Protein AF-0000000068875005 (afdb_homodimer)

Organism: Cordyceps militaris (strain CM01) (NCBI:txid983644)

Radius of gyration: 27.5 Å; Cα contacts (8 Å, |Δi|>4): 834; chains: 2; bounding box: 129×74×57 Å

pLDDT: mean 85.61, std 19.44, range [29.61, 98.75]

Sequence (404 aa):
MKLQNLFLGLGATAVTKPSQTGVAPALWDGKCFYPQPDTTFALDTYPGRWYQLAGTLARFTAGCKCISARYDINDGSLYVNNTCQRGDKQTFIEGEAVAADEAYGKVGVLRVRFPVQPPLACDGPNYIVQEYTGDLAIVQSANFSNLFILSRAQHVDEDCLDASSRDRDPDDEAGWIDRAVELGTPREKIAKTDQNDCNNDFMKLQNLFLGLGATAVTKPSQTGVAPALWDGKCFYPQPDTTFALDTYPGRWYQLAGTLARFTAGCKCISARYDINDGSLYVNNTCQRGDKQTFIEGEAVAADEAYGKVGVLRVRFPVQPPLACDGPNYIVQEYTGDLAIVQSANFSNLFILSRAQHVDEDCLDASSRDRDPDDEAGWIDRAVELGTPREKIAKTDQNDCNNDF

Secondary structure (DSSP, 8-state):
---------------------PPEEEEE-SS-EEEPP-TT--GGG--EEEEEEEEE--GGGTT-EEEEEEEEEETTEEEEEEEEEETTEEEEEEEEEEEPPGGG-SSSEEEEE-TTPPPPS-SS-SEEEEEE-SSEEEEE-GGG--EEEEESSS---HHHH-GGGS---TTSPPPHHHHHHHTT--GGGEEE---SS-----/---------------------PPEEEEE-SS-EEEPP-TT--GGG--EEEEEEEEE--GGGTT-EEEEEEEEEETTEEEEEEEEEETTEEEEEEEEEEEPPGGG-SSSEEEEE-TTPPPPS-SS-SEEEEEE-SSEEEEE-GGG--EEEEESSS---HHHH-GGGS---TTSPPPHHHHHHHTT--GGGEEE---SS-----

InterPro domains:
  IPR000566 Lipocalin/cytosolic fatty-acid binding domain [PF08212] (43-160)
  IPR012674 Calycin [G3DSA:2.40.128.20] (27-170)
  IPR012674 Calycin [SSF50814] (27-198)

Foldseek 3Di:
DPPPPPPPPPPPPPPPPPPCQADADWDDDPFWIGFAADQPDDPVLPFAKKWFFKKFDDPVCVQWFRWMWGWDDDVQKIKIKIWTDHPNDIDIFIWIKHAWDCVRPDPQFIAIDGDPDDDDSDPGGQWGFRDDDSFWTWIAGINRRMITTIGPDLDDDPCQAQVVPDPDDPPDDGHPLVVVVNNPDPSVRMDTGHNPPDPPPD/DPPPPPPPPPPPPPPPPPPCQADADWDDDPFWIGFAADQPDDPVLPFAKKWFFKKFDDPVCVQWFRWMWGWDDDVQKIKIKIWTDHPHDIDIFIWIKHAWDCVRPDPQFIAIDG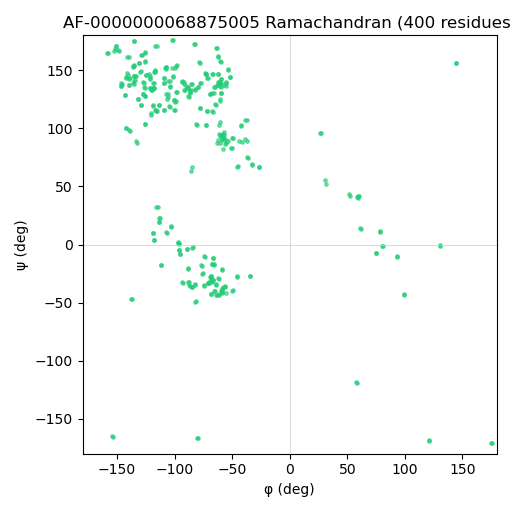DPDDDDSDPGGQWGFRDDDSFWTWIAGINRRMITTIGPDLDDDPCQAAVVPDPDDPPDDGHPLVVVSNNPDPSVRMDTGHSPPDPPPD

Nearest PDB structures (foldseek):
  1bbp-assembly1_D  TM=6.980E-01  e=2.081E-08  Pieris brassicae
  1kxo-assembly1_A  TM=6.618E-01  e=2.436E-07  Pieris brassicae
  1lke-assembly1_A  TM=6.266E-01  e=6.210E-08  Pieris brassicae
  1n0s-assembly2_B  TM=6.412E-01  e=1.489E-07  Pieris brassicae
  1z24-assembly1_A-2  TM=6.389E-01  e=2.184E-07  Manduca sexta

Solvent-accessible surface area (backbone atoms only — not comparable to full-atom values): 22828 Å² total; per-residue (Å²): 134,83,79,74,79,78,77,78,77,76,75,78,72,74,71,70,69,73,77,71,78,51,58,12,67,27,34,27,52,55,82,48,35,31,64,51,41,22,83,80,48,56,74,90,70,58,55,43,62,32,23,41,50,29,22,40,81,48,79,91,52,60,74,49,29,42,42,31,37,36,34,39,84,45,89,92,32,31,37,34,38,41,35,27,28,46,90,94,39,77,46,72,51,62,35,39,30,33,75,35,66,58,80,66,33,87,37,41,32,21,34,67,47,48,92,87,57,75,86,69,92,54,88,63,41,54,39,26,34,45,38,69,72,84,51,41,34,38,32,35,16,42,65,64,70,41,44,38,32,34,20,60,53,74,72,75,56,61,51,57,44,45,29,82,79,48,95,64,54,90,83,50,71,73,6,53,52,55,50,43,32,51,64,33,39,52,65,90,47,53,41,76,45,54,60,69,96,58,82,80,87,123,134,84,80,75,78,77,78,78,77,77,75,77,72,74,72,69,69,72,76,72,78,52,56,12,66,27,34,28,52,58,81,49,34,30,64,50,41,21,85,81,49,55,72,89,69,58,56,44,64,33,23,42,50,28,22,41,82,48,78,90,52,60,75,49,29,42,41,31,36,35,33,39,83,46,87,91,31,30,37,36,39,39,34,27,28,46,88,92,39,78,48,73,50,63,37,39,30,32,76,37,68,58,81,64,32,89,38,42,33,21,34,66,46,47,90,87,57,75,85,69,92,54,89,65,40,55,39,26,32,46,38,68,73,84,52,41,34,37,33,34,17,42,64,64,68,43,44,39,32,33,21,60,53,74,72,74,57,61,52,56,44,45,29,80,80,49,96,65,54,90,84,50,73,72,5,52,52,54,50,43,35,51,63,32,39,52,64,90,48,52,43,76,46,53,60,65,95,60,80,79,90,122

Structure (mmCIF, N/CA/C/O backbone):
data_AF-0000000068875005-model_v1
#
loop_
_entity.id
_entity.type
_entity.pdbx_description
1 polymer 'Calycin-like protein'
#
loop_
_atom_site.group_PDB
_atom_site.id
_atom_site.type_symbol
_atom_site.label_atom_id
_atom_site.label_alt_id
_atom_site.label_comp_id
_atom_site.label_asym_id
_atom_site.label_entity_id
_atom_site.label_seq_id
_atom_site.pdbx_PDB_ins_code
_atom_site.Cartn_x
_atom_site.Cartn_y
_atom_site.Cartn_z
_atom_site.occupancy
_atom_site.B_iso_or_equiv
_atom_site.auth_seq_id
_atom_site.auth_comp_id
_atom_site.auth_asym_id
_atom_site.auth_atom_id
_atom_site.pdbx_PDB_model_num
ATOM 1 N N . MET A 1 1 ? -65.688 9.867 25.844 1 29.62 1 MET A N 1
ATOM 2 C CA . MET A 1 1 ? -64.875 9.242 24.797 1 29.62 1 MET A CA 1
ATOM 3 C C . MET A 1 1 ? -63.625 10.039 24.547 1 29.62 1 MET A C 1
ATOM 5 O O . MET A 1 1 ? -63.656 11.102 23.922 1 29.62 1 MET A O 1
ATOM 9 N N . LYS A 1 2 ? -62.625 10.07 25.609 1 36.66 2 LYS A N 1
ATOM 10 C CA . LYS A 1 2 ? -61.406 10.836 25.641 1 36.66 2 LYS A CA 1
ATOM 11 C C . LYS A 1 2 ? -60.469 10.461 24.484 1 36.66 2 LYS A C 1
ATOM 13 O O . LYS A 1 2 ? -60.25 9.281 24.219 1 36.66 2 LYS A O 1
ATOM 18 N N . LEU A 1 3 ? -60.406 11.367 23.469 1 35.91 3 LEU A N 1
ATOM 19 C CA . LEU A 1 3 ? -59.594 11.266 22.266 1 35.91 3 LEU A CA 1
ATOM 20 C C . LEU A 1 3 ? -58.125 11.133 22.625 1 35.91 3 LEU A C 1
ATOM 22 O O . LEU A 1 3 ? -57.562 12.023 23.25 1 35.91 3 LEU A O 1
ATOM 26 N N . GLN A 1 4 ? -57.656 9.922 22.953 1 36.34 4 GLN A N 1
ATOM 27 C 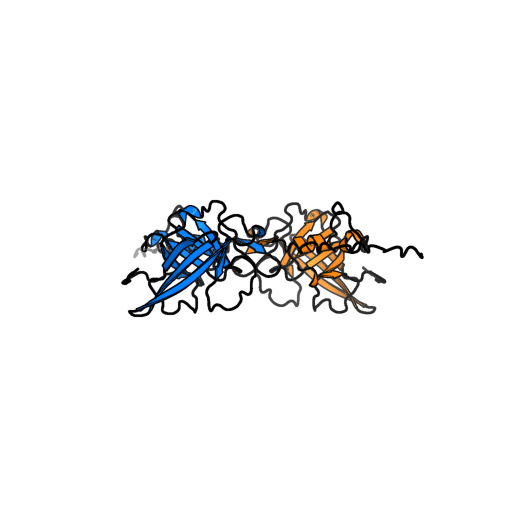CA . GLN A 1 4 ? -56.25 9.625 23.156 1 36.34 4 GLN A CA 1
ATOM 28 C C . GLN A 1 4 ? -55.438 9.984 21.922 1 36.34 4 GLN A C 1
ATOM 30 O O . GLN A 1 4 ? -55.75 9.539 20.812 1 36.34 4 GLN A O 1
ATOM 35 N N . ASN A 1 5 ? -54.906 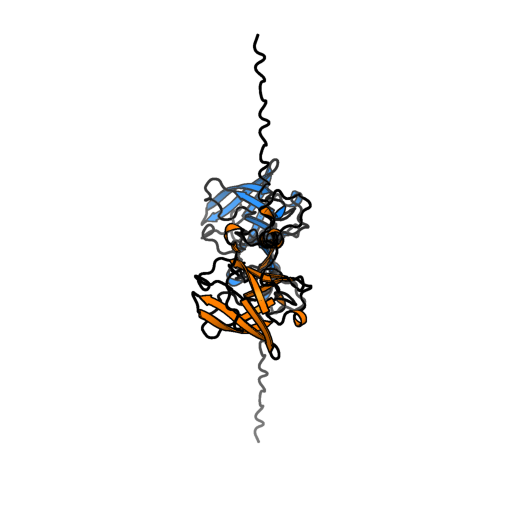11.211 21.875 1 36.03 5 ASN A N 1
ATOM 36 C CA . ASN A 1 5 ? -53.969 11.656 20.844 1 36.03 5 ASN A CA 1
ATOM 37 C C . ASN A 1 5 ? -52.75 10.742 20.766 1 36.03 5 ASN A C 1
ATOM 39 O O . ASN A 1 5 ? -52.031 10.594 21.75 1 36.03 5 ASN A O 1
ATOM 43 N N . LEU A 1 6 ? -52.812 9.703 19.953 1 35.66 6 LEU A N 1
ATOM 44 C CA . LEU A 1 6 ? -51.688 8.828 19.641 1 35.66 6 LEU A CA 1
ATOM 45 C C . LEU A 1 6 ? -50.531 9.609 18.984 1 35.66 6 LEU A C 1
ATOM 47 O O . LEU A 1 6 ? -50.719 10.195 17.906 1 35.66 6 LEU A O 1
ATOM 51 N N . PHE A 1 7 ? -49.656 10.172 19.781 1 36.12 7 PHE A N 1
ATOM 52 C CA . PHE A 1 7 ? -48.438 10.758 19.234 1 36.12 7 PHE A CA 1
ATOM 53 C C . PHE A 1 7 ? -47.594 9.695 18.531 1 36.12 7 PHE A C 1
ATOM 55 O O . PHE A 1 7 ? -47.219 8.688 19.125 1 36.12 7 PHE A O 1
ATOM 62 N N . LEU A 1 8 ? -47.75 9.57 17.219 1 35.03 8 LEU A N 1
ATOM 63 C CA . LEU A 1 8 ? -46.875 8.766 16.375 1 35.03 8 LEU A CA 1
ATOM 64 C C . LEU A 1 8 ? -45.469 9.312 16.391 1 35.03 8 LEU A C 1
ATOM 66 O O . LEU A 1 8 ? -45.219 10.422 15.93 1 35.03 8 LEU A O 1
ATOM 70 N N . GLY A 1 9 ? -44.688 8.875 17.344 1 33.91 9 GLY A N 1
ATOM 71 C CA . GLY A 1 9 ? -43.25 9.164 17.344 1 33.91 9 GLY A CA 1
ATOM 72 C C . GLY A 1 9 ? -42.562 8.672 16.094 1 33.91 9 GLY A C 1
ATOM 73 O O . GLY A 1 9 ? -42.531 7.469 15.82 1 33.91 9 GLY A O 1
ATOM 74 N N . LEU A 1 10 ? -42.469 9.516 15.07 1 35.44 10 LEU A N 1
ATOM 75 C CA . LEU A 1 10 ? -41.625 9.211 13.938 1 35.44 10 LEU A CA 1
ATOM 76 C C . LEU A 1 10 ? -40.188 8.977 14.383 1 35.44 10 LEU A C 1
ATOM 78 O O . LEU A 1 10 ? -39.531 9.898 14.891 1 35.44 10 LEU A O 1
ATOM 82 N N . GLY A 1 11 ? -39.844 7.77 14.602 1 33.75 11 GLY A N 1
ATOM 83 C CA . GLY A 1 11 ? -38.469 7.391 14.844 1 33.75 11 GLY A CA 1
ATOM 84 C C . GLY A 1 11 ? -37.531 7.781 13.719 1 33.75 11 GLY A C 1
ATOM 85 O O . GLY A 1 11 ? -37.75 7.41 12.562 1 33.75 11 GLY A O 1
ATOM 86 N N . ALA A 1 12 ? -36.875 8.945 13.836 1 38.44 12 ALA A N 1
ATOM 87 C CA . ALA A 1 12 ? -35.781 9.258 12.938 1 38.44 12 ALA A CA 1
ATOM 88 C C . ALA A 1 12 ? -34.781 8.109 12.875 1 38.44 12 ALA A C 1
ATOM 90 O O . ALA A 1 12 ? -34.125 7.785 13.875 1 38.44 12 ALA A O 1
ATOM 91 N N . THR A 1 13 ? -34.969 7.254 11.984 1 35.25 13 THR A N 1
ATOM 92 C CA . THR A 1 13 ? -33.906 6.297 11.734 1 35.25 13 THR A CA 1
ATOM 93 C C . THR A 1 13 ? -32.625 7.016 11.344 1 35.25 13 THR A C 1
ATOM 95 O O . THR A 1 13 ? -32.594 7.77 10.375 1 35.25 13 THR A O 1
ATOM 98 N N . ALA A 1 14 ? -31.812 7.297 12.289 1 35.09 14 ALA A N 1
ATOM 99 C CA . ALA A 1 14 ? -30.438 7.656 11.938 1 35.09 14 ALA A CA 1
ATOM 100 C C . ALA A 1 14 ? -29.906 6.754 10.836 1 35.09 14 ALA A C 1
ATOM 102 O O . ALA A 1 14 ? -29.672 5.562 11.055 1 35.09 14 ALA A O 1
ATOM 103 N N . VAL A 1 15 ? -30.125 7.137 9.664 1 35 15 VAL A N 1
ATOM 104 C CA . VAL A 1 15 ? -29.328 6.484 8.633 1 35 15 VAL A CA 1
ATOM 105 C C . VAL A 1 15 ? -27.844 6.516 9.023 1 35 15 VAL A C 1
ATOM 107 O O . VAL A 1 15 ? -27.234 7.582 9.062 1 35 15 VAL A O 1
ATOM 110 N N . THR A 1 16 ? -27.328 5.684 9.789 1 35.09 16 THR A N 1
ATOM 111 C CA . THR A 1 16 ? -25.891 5.473 9.891 1 35.09 16 THR A CA 1
ATOM 112 C C . THR A 1 16 ? -25.219 5.59 8.523 1 35.09 16 THR A C 1
ATOM 114 O O . THR A 1 16 ? -25.578 4.867 7.59 1 35.09 16 THR A O 1
ATOM 117 N N . LYS A 1 17 ? -24.844 6.797 8.219 1 36.81 17 LYS A N 1
ATOM 118 C CA . LYS A 1 17 ? -24.031 6.855 7 1 36.81 17 LYS A CA 1
ATOM 119 C C . LYS A 1 17 ? -23.094 5.652 6.902 1 36.81 17 LYS A C 1
ATOM 121 O O . LYS A 1 17 ? -22.297 5.414 7.805 1 36.81 17 LYS A O 1
ATOM 126 N N . PRO A 1 18 ? -23.281 4.734 6.109 1 36.94 18 PRO A N 1
ATOM 127 C CA . PRO A 1 18 ? -22.297 3.656 5.996 1 36.94 18 PRO A CA 1
ATOM 128 C C . PRO A 1 18 ? -20.859 4.168 6 1 36.94 18 PRO A C 1
ATOM 130 O O . PRO A 1 18 ? -20.562 5.215 5.41 1 36.94 18 PRO A O 1
ATOM 133 N N . SER A 1 19 ? -20.047 4.125 7.027 1 40.62 19 SER A N 1
ATOM 134 C CA . SER A 1 19 ? -18.594 4.305 6.992 1 40.62 19 SER A CA 1
ATOM 135 C C . SER A 1 19 ? -18.031 3.914 5.633 1 40.62 19 SER A C 1
ATOM 137 O O . SER A 1 19 ? -17.953 2.729 5.301 1 40.62 19 SER A O 1
ATOM 139 N N . GLN A 1 20 ? -18.297 4.562 4.602 1 45.53 20 GLN A N 1
ATOM 140 C CA . GLN A 1 20 ? -17.688 4.141 3.35 1 45.53 20 GLN A CA 1
ATOM 141 C C . GLN A 1 20 ? -16.203 3.842 3.545 1 45.53 20 GLN A C 1
ATOM 143 O O . GLN A 1 20 ? -15.414 4.738 3.879 1 45.53 20 GLN A O 1
ATOM 148 N N . THR A 1 21 ? -15.828 2.871 4.242 1 54.25 21 THR A N 1
ATOM 149 C CA . THR A 1 21 ? -14.43 2.436 4.258 1 54.25 21 THR A CA 1
ATOM 150 C C . THR A 1 21 ? -13.805 2.59 2.877 1 54.25 21 THR A C 1
ATOM 152 O O . THR A 1 21 ? -14.094 1.815 1.965 1 54.25 21 THR A O 1
ATOM 155 N N . GLY A 1 22 ? -13.453 3.881 2.367 1 78.62 22 GLY A N 1
ATOM 156 C CA . GLY A 1 22 ? -12.914 4.09 1.032 1 78.62 22 GLY A CA 1
ATOM 157 C C . GLY A 1 22 ? -11.492 3.594 0.88 1 78.62 22 GLY A C 1
ATOM 158 O O . GLY A 1 22 ? -10.82 3.305 1.872 1 78.62 22 GLY A O 1
ATOM 159 N N . VAL A 1 23 ? -11.102 3.055 -0.192 1 91.31 23 VAL A N 1
ATOM 160 C CA . VAL A 1 23 ? -9.758 2.605 -0.564 1 91.31 23 VAL A CA 1
ATOM 161 C C . VAL A 1 23 ? -8.992 3.756 -1.208 1 91.31 23 VAL A C 1
ATOM 163 O O . VAL A 1 23 ? -9.547 4.516 -2.006 1 91.31 23 VAL A O 1
ATOM 166 N N . ALA A 1 24 ? -7.777 4.027 -0.687 1 94.25 24 ALA A N 1
ATOM 167 C CA . ALA A 1 24 ? -6.914 5.074 -1.226 1 94.25 24 ALA A CA 1
ATOM 168 C C . ALA A 1 24 ? -5.82 4.484 -2.111 1 94.25 24 ALA A C 1
ATOM 170 O O . ALA A 1 24 ? -5.309 3.398 -1.834 1 94.25 24 ALA A O 1
ATOM 171 N N . PRO A 1 25 ? -5.484 5.242 -3.205 1 94.69 25 PRO A N 1
ATOM 172 C CA . PRO A 1 25 ? -4.344 4.785 -4 1 94.69 25 PRO A CA 1
ATOM 173 C C . PRO A 1 25 ? -3.021 4.871 -3.24 1 94.69 25 PRO A C 1
ATOM 175 O O . PRO A 1 25 ? -2.838 5.77 -2.414 1 94.69 25 PRO A O 1
ATOM 178 N N . ALA A 1 26 ? -2.164 3.928 -3.541 1 97.25 26 ALA A N 1
ATOM 179 C CA . ALA A 1 26 ? -0.851 3.869 -2.906 1 97.25 26 ALA A CA 1
ATOM 180 C C . ALA A 1 26 ? 0.177 3.223 -3.83 1 97.25 26 ALA A C 1
ATOM 182 O O . ALA A 1 26 ? -0.146 2.842 -4.957 1 97.25 26 ALA A O 1
ATOM 183 N N . LEU A 1 27 ? 1.393 3.295 -3.42 1 96.69 27 LEU A N 1
ATOM 184 C CA . LEU A 1 27 ? 2.51 2.605 -4.059 1 96.69 27 LEU A CA 1
ATOM 185 C C . LEU A 1 27 ? 3.141 1.597 -3.105 1 96.69 27 LEU A C 1
ATOM 187 O O . LEU A 1 27 ? 3.045 1.744 -1.885 1 96.69 27 LEU A O 1
ATOM 191 N N . TRP A 1 28 ? 3.67 0.577 -3.66 1 96 28 TRP A N 1
ATOM 192 C CA . TRP A 1 28 ? 4.379 -0.479 -2.945 1 96 28 TRP A CA 1
ATOM 193 C C . TRP A 1 28 ? 5.758 -0.719 -3.555 1 96 28 TRP A C 1
ATOM 195 O O . TRP A 1 28 ? 5.883 -0.895 -4.77 1 96 28 TRP A O 1
ATOM 205 N N . ASP A 1 29 ? 6.832 -0.733 -2.668 1 94.44 29 ASP A N 1
ATOM 206 C CA . ASP A 1 29 ? 8.164 -0.865 -3.248 1 94.44 29 ASP A CA 1
ATOM 207 C C . ASP A 1 29 ? 8.805 -2.193 -2.855 1 94.44 29 ASP A C 1
ATOM 209 O O . ASP A 1 29 ? 10.031 -2.324 -2.863 1 94.44 29 ASP A O 1
ATOM 213 N N . GLY A 1 30 ? 7.992 -3.146 -2.428 1 90.56 30 GLY A N 1
ATOM 214 C CA . GLY A 1 30 ? 8.492 -4.449 -2.014 1 90.56 30 GLY A CA 1
ATOM 215 C C . GLY A 1 30 ? 8.758 -4.539 -0.522 1 90.56 30 GLY A C 1
ATOM 216 O O . GLY A 1 30 ? 8.961 -5.629 0.013 1 90.56 30 GLY A O 1
ATOM 217 N N . LYS A 1 31 ? 8.703 -3.365 0.138 1 91.81 31 LYS A N 1
ATOM 218 C CA . LYS A 1 31 ? 8.992 -3.305 1.567 1 91.81 31 LYS A CA 1
ATOM 219 C C . LYS A 1 31 ? 8 -2.398 2.291 1 91.81 31 LYS A C 1
ATOM 221 O O . LYS A 1 31 ? 7.449 -2.777 3.326 1 91.81 31 LYS A O 1
ATOM 226 N N . CYS A 1 32 ? 7.758 -1.258 1.754 1 96.19 32 CYS A N 1
ATOM 227 C CA . CYS A 1 32 ? 6.875 -0.277 2.375 1 96.19 32 CYS A CA 1
ATOM 228 C C . CYS A 1 32 ? 5.828 0.22 1.385 1 96.19 32 CYS A C 1
ATOM 230 O O . CYS A 1 32 ? 5.984 0.052 0.174 1 96.19 32 CYS A O 1
ATOM 232 N N . PHE A 1 33 ? 4.828 0.818 1.969 1 96.31 33 PHE A N 1
ATOM 233 C CA . PHE A 1 33 ? 3.77 1.456 1.194 1 96.31 33 PHE A CA 1
ATOM 234 C C . PHE A 1 33 ? 3.877 2.973 1.277 1 96.31 33 PHE A C 1
ATOM 236 O O . PHE A 1 33 ? 4.316 3.516 2.295 1 96.31 33 PHE A O 1
ATOM 243 N N . TYR A 1 34 ? 3.361 3.621 0.188 1 97.62 34 TYR A N 1
ATOM 244 C CA . TYR A 1 34 ? 3.48 5.074 0.119 1 97.62 34 TYR A CA 1
ATOM 245 C C . TYR A 1 34 ? 2.205 5.699 -0.434 1 97.62 34 TYR A C 1
ATOM 247 O O . TYR A 1 34 ? 1.639 5.207 -1.412 1 97.62 34 TYR A O 1
ATOM 255 N N . PRO A 1 35 ? 1.818 6.824 0.232 1 97.75 35 PRO A N 1
ATOM 256 C CA . PRO A 1 35 ? 0.758 7.613 -0.401 1 97.75 35 PRO A CA 1
ATOM 257 C C . PRO A 1 35 ? 1.149 8.125 -1.784 1 97.75 35 PRO A C 1
ATOM 259 O O . PRO A 1 35 ? 2.336 8.172 -2.117 1 97.75 35 PRO A O 1
ATOM 262 N N . GLN A 1 36 ? 0.158 8.43 -2.58 1 96.44 36 GLN A N 1
ATOM 263 C CA . GLN A 1 36 ? 0.437 9.086 -3.852 1 96.44 36 GLN A CA 1
ATOM 264 C C . GLN A 1 36 ? 0.433 10.609 -3.701 1 96.44 36 GLN A C 1
ATOM 266 O O . GLN A 1 36 ? -0.463 11.172 -3.068 1 96.44 36 GLN A O 1
ATOM 271 N N . PRO A 1 37 ? 1.404 11.242 -4.301 1 97.94 37 PRO A N 1
ATOM 272 C CA . PRO A 1 37 ? 1.506 12.695 -4.164 1 97.94 37 PRO A CA 1
ATOM 273 C C . PRO A 1 37 ? 0.522 13.445 -5.062 1 97.94 37 PRO A C 1
ATOM 275 O O . PRO A 1 37 ? 0.038 12.883 -6.051 1 97.94 37 PRO A O 1
ATOM 278 N N . ASP A 1 38 ? 0.248 14.648 -4.641 1 97.44 38 ASP A N 1
ATOM 279 C CA . ASP A 1 38 ? -0.436 15.617 -5.492 1 97.44 38 ASP A CA 1
ATOM 280 C C . ASP A 1 38 ? 0.444 16.031 -6.668 1 97.44 38 ASP A C 1
ATOM 282 O O . ASP A 1 38 ? 1.44 16.734 -6.488 1 97.44 38 ASP A O 1
ATOM 286 N N . THR A 1 39 ? 0.038 15.703 -7.871 1 95.75 39 THR A N 1
ATOM 287 C CA . THR A 1 39 ? 0.872 15.938 -9.039 1 95.75 39 THR A CA 1
ATOM 288 C C . THR A 1 39 ? 0.892 17.422 -9.406 1 95.75 39 THR A C 1
ATOM 290 O O . THR A 1 39 ? 1.719 17.859 -10.203 1 95.75 39 THR A O 1
ATOM 293 N N . THR A 1 40 ? 0.041 18.188 -8.781 1 94.56 40 THR A N 1
ATOM 294 C CA . THR A 1 40 ? -0.022 19.625 -9.078 1 94.56 40 THR A CA 1
ATOM 295 C C . THR A 1 40 ? 0.799 20.422 -8.078 1 94.56 40 THR A C 1
ATOM 297 O O . THR A 1 40 ? 0.858 21.656 -8.148 1 94.56 40 THR A O 1
ATOM 300 N N . PHE A 1 41 ? 1.389 19.766 -7.184 1 96.88 41 PHE A N 1
ATOM 301 C CA . PHE A 1 41 ? 2.182 20.422 -6.156 1 96.88 41 PHE A CA 1
ATOM 302 C C . PHE A 1 41 ? 3.328 21.219 -6.781 1 96.88 41 PHE A C 1
ATOM 304 O O . PHE A 1 41 ? 4.035 20.703 -7.648 1 96.88 41 PHE A O 1
ATOM 311 N N . ALA A 1 42 ? 3.475 22.438 -6.246 1 93.25 42 ALA A N 1
ATOM 312 C CA . ALA A 1 42 ? 4.574 23.297 -6.68 1 93.25 42 ALA A CA 1
ATOM 313 C C . ALA A 1 42 ? 5.48 23.656 -5.504 1 93.25 42 ALA A C 1
ATOM 315 O O . ALA A 1 42 ? 5.125 24.5 -4.676 1 93.25 42 ALA A O 1
ATOM 316 N N . LEU A 1 43 ? 6.68 23.156 -5.555 1 93.88 43 LEU A N 1
ATOM 317 C CA . LEU A 1 43 ? 7.598 23.312 -4.434 1 93.88 43 LEU A CA 1
ATOM 318 C C . LEU A 1 43 ? 7.949 24.781 -4.203 1 93.88 43 LEU A C 1
ATOM 320 O O . LEU A 1 43 ? 8.141 25.203 -3.064 1 93.88 43 LEU A O 1
ATOM 324 N N . ASP A 1 44 ? 8.047 25.562 -5.203 1 92.75 44 ASP A N 1
ATOM 325 C CA . ASP A 1 44 ? 8.484 26.938 -5.102 1 92.75 44 ASP A CA 1
ATOM 326 C C . ASP A 1 44 ? 7.465 27.781 -4.34 1 92.75 44 ASP A C 1
ATOM 328 O O . ASP A 1 44 ? 7.777 28.906 -3.906 1 92.75 44 ASP A O 1
ATOM 332 N N . THR A 1 45 ? 6.195 27.297 -4.164 1 95.62 45 THR A N 1
ATOM 333 C CA . THR A 1 45 ? 5.168 28.031 -3.441 1 95.62 45 THR A CA 1
ATOM 334 C C . THR A 1 45 ? 5.07 27.562 -1.997 1 95.62 45 THR A C 1
ATOM 336 O O . THR A 1 45 ? 4.309 28.109 -1.202 1 95.62 45 THR A O 1
ATOM 339 N N . TYR A 1 46 ? 5.871 26.672 -1.648 1 97.06 46 TYR A N 1
ATOM 340 C CA . TYR A 1 46 ? 5.684 25.938 -0.401 1 97.06 46 TYR A CA 1
ATOM 341 C C . TYR A 1 46 ? 6.445 26.594 0.74 1 97.06 46 TYR A C 1
ATOM 343 O O . TYR A 1 46 ? 6.012 26.547 1.894 1 97.06 46 TYR A O 1
ATOM 351 N N . PRO A 1 47 ? 7.629 27.234 0.517 1 97.56 47 PRO A N 1
ATOM 352 C CA . PRO A 1 47 ? 8.414 27.797 1.62 1 97.56 47 PRO A CA 1
ATOM 353 C C . PRO A 1 47 ? 7.602 28.734 2.5 1 97.56 47 PRO A C 1
ATOM 355 O O . PRO A 1 47 ? 6.688 29.406 2.012 1 97.56 47 PRO A O 1
ATOM 358 N N . GLY A 1 48 ? 8 28.781 3.766 1 97.88 48 GLY A N 1
ATOM 359 C CA . GLY A 1 48 ? 7.32 29.594 4.766 1 97.88 48 GLY A CA 1
ATOM 360 C C . GLY A 1 48 ? 6.793 28.781 5.93 1 97.88 48 GLY A C 1
ATOM 361 O O . GLY A 1 48 ? 7.188 27.625 6.121 1 97.88 48 GLY A O 1
ATOM 362 N N . ARG A 1 49 ? 5.984 29.391 6.734 1 98.06 49 ARG A N 1
ATOM 363 C CA . ARG A 1 49 ? 5.473 28.766 7.953 1 98.06 49 ARG A CA 1
ATOM 364 C C . ARG A 1 49 ? 4.145 28.062 7.695 1 98.06 49 ARG A C 1
ATOM 366 O O . ARG A 1 49 ? 3.279 28.594 6.996 1 98.06 49 ARG A O 1
ATOM 373 N N . TRP A 1 50 ? 4.074 26.953 8.297 1 98.38 50 TRP A N 1
ATOM 374 C CA . TRP A 1 50 ? 2.857 26.141 8.305 1 98.38 50 TRP A CA 1
ATOM 375 C C . TRP A 1 50 ? 2.455 25.781 9.734 1 98.38 50 TRP A C 1
ATOM 377 O O . TRP A 1 50 ? 3.307 25.438 10.555 1 98.38 50 TRP A O 1
ATOM 387 N N . TYR A 1 51 ? 1.177 25.812 10.023 1 98.12 51 TYR A N 1
ATOM 388 C CA . TYR A 1 51 ? 0.628 25.391 11.305 1 98.12 51 TYR A CA 1
ATOM 389 C C . TYR A 1 51 ? -0.101 24.062 11.172 1 98.12 51 TYR A C 1
ATOM 391 O O . TYR A 1 51 ? -0.929 23.891 10.273 1 98.12 51 TYR A O 1
ATOM 399 N N . GLN A 1 52 ? 0.237 23.172 12.016 1 97.94 52 GLN A N 1
ATOM 400 C CA . GLN A 1 52 ? -0.479 21.891 12.008 1 97.94 52 GLN A CA 1
ATOM 401 C C . GLN A 1 52 ? -1.836 22.016 12.695 1 97.94 52 GLN A C 1
ATOM 403 O O . GLN A 1 52 ? -1.906 22.25 13.906 1 97.94 52 GLN A O 1
ATOM 408 N N . LEU A 1 53 ? -2.867 21.781 11.898 1 97.62 53 LEU A N 1
ATOM 409 C CA . LEU A 1 53 ? -4.215 21.891 12.438 1 97.62 53 LEU A CA 1
ATOM 410 C C . LEU A 1 53 ? -4.664 20.578 13.07 1 97.62 53 LEU A C 1
ATOM 412 O O . LEU A 1 53 ? -5.422 20.578 14.047 1 97.62 53 LEU A O 1
ATOM 416 N N . ALA A 1 54 ? -4.277 19.516 12.516 1 96.94 54 ALA A N 1
ATOM 417 C CA . ALA A 1 54 ? -4.578 18.156 12.961 1 96.94 54 ALA A CA 1
ATOM 418 C C . ALA A 1 54 ? -3.557 17.172 12.422 1 96.94 54 ALA A C 1
ATOM 420 O O . ALA A 1 54 ? -2.795 17.484 11.508 1 96.94 54 ALA A O 1
ATOM 421 N N . GLY A 1 55 ? -3.537 16.016 12.969 1 96.69 55 GLY A N 1
ATOM 422 C CA . GLY A 1 55 ? -2.645 14.969 12.516 1 96.69 55 GLY A CA 1
ATOM 423 C C . GLY A 1 55 ? -2.713 13.719 13.375 1 96.69 55 GLY A C 1
ATOM 424 O O . GLY A 1 55 ? -3.656 13.539 14.148 1 96.69 55 GLY A O 1
ATOM 425 N N . THR A 1 56 ? -1.763 12.859 13.078 1 95.38 56 THR A N 1
ATOM 426 C CA . THR A 1 56 ? -1.699 11.617 13.836 1 95.38 56 THR A CA 1
ATOM 427 C C . THR A 1 56 ? -1.194 11.867 15.25 1 95.38 56 THR A C 1
ATOM 429 O O . THR A 1 56 ? -0.324 12.711 15.469 1 95.38 56 THR A O 1
ATOM 432 N N . LEU A 1 57 ? -1.728 11.062 16.125 1 87.88 57 LEU A N 1
ATOM 433 C CA . LEU A 1 57 ? -1.237 11.094 17.5 1 87.88 57 LEU A CA 1
ATOM 434 C C . LEU A 1 57 ? 0.149 10.469 17.594 1 87.88 57 LEU A C 1
ATOM 436 O O . LEU A 1 57 ? 0.305 9.258 17.391 1 87.88 57 LEU A O 1
ATOM 440 N N . ALA A 1 58 ? 1.129 11.32 17.688 1 80.88 58 ALA A N 1
ATOM 441 C CA . ALA A 1 58 ? 2.496 10.812 17.734 1 80.88 58 ALA A CA 1
ATOM 442 C C . ALA A 1 58 ? 3.08 10.961 19.141 1 80.88 58 ALA A C 1
ATOM 444 O O . ALA A 1 58 ? 2.758 11.914 19.859 1 80.88 58 ALA A O 1
ATOM 445 N N . ARG A 1 59 ? 3.965 10.07 19.438 1 76.88 59 ARG A N 1
ATOM 446 C CA . ARG A 1 59 ? 4.594 10.086 20.75 1 76.88 59 ARG A CA 1
ATOM 447 C C . ARG A 1 59 ? 5.543 11.273 20.891 1 76.88 59 ARG A C 1
ATOM 449 O O . ARG A 1 59 ? 5.637 11.883 21.953 1 76.88 59 ARG A O 1
ATOM 456 N N . PHE A 1 60 ? 6.184 11.688 19.859 1 75.38 60 PHE A N 1
ATOM 457 C CA . PHE A 1 60 ? 7.207 12.719 19.922 1 75.38 60 PHE A CA 1
ATOM 458 C C . PHE A 1 60 ? 6.578 14.102 20.078 1 75.38 60 PHE A C 1
ATOM 460 O O . PHE A 1 60 ? 7.262 15.062 20.422 1 75.38 60 PHE A O 1
ATOM 467 N N . THR A 1 61 ? 5.305 14.148 19.75 1 80.44 61 THR A N 1
ATOM 468 C CA . THR A 1 61 ? 4.633 15.43 19.922 1 80.44 61 THR A CA 1
ATOM 469 C C . THR A 1 61 ? 3.756 15.406 21.172 1 80.44 61 THR A C 1
ATOM 471 O O . THR A 1 61 ? 2.879 16.266 21.344 1 80.44 61 THR A O 1
ATOM 474 N N . ALA A 1 62 ? 4.047 14.422 21.953 1 82.19 62 ALA A N 1
ATOM 475 C CA . ALA A 1 62 ? 3.295 14.375 23.203 1 82.19 62 ALA A CA 1
ATOM 476 C C . ALA A 1 62 ? 3.525 15.633 24.031 1 82.19 62 ALA A C 1
ATOM 478 O O . ALA A 1 62 ? 4.668 16.047 24.25 1 82.19 62 ALA A O 1
ATOM 479 N N . GLY A 1 63 ? 2.426 16.234 24.484 1 84.81 63 GLY A N 1
ATOM 480 C CA . GLY A 1 63 ? 2.504 17.422 25.312 1 84.81 63 GLY A CA 1
ATOM 481 C C . GLY A 1 63 ? 2.736 18.703 24.531 1 84.81 63 GLY A C 1
ATOM 482 O O . GLY A 1 63 ? 2.857 19.781 25.109 1 84.81 63 GLY A O 1
ATOM 483 N N . CYS A 1 64 ? 2.85 18.547 23.281 1 91.75 64 CYS A N 1
ATOM 484 C CA . CYS A 1 64 ? 3.098 19.703 22.438 1 91.75 64 CYS A CA 1
ATOM 485 C C . CYS A 1 64 ? 1.789 20.375 22.031 1 91.75 64 CYS A C 1
ATOM 487 O O . CYS A 1 64 ? 0.816 19.688 21.703 1 91.75 64 CYS A O 1
ATOM 489 N N . LYS A 1 65 ? 1.699 21.641 22.172 1 95.06 65 LYS A N 1
ATOM 490 C CA . LYS A 1 65 ? 0.714 22.453 21.484 1 95.06 65 LYS A CA 1
ATOM 491 C C . LYS A 1 65 ? 1.392 23.453 20.547 1 95.06 65 LYS A C 1
ATOM 493 O O . LYS A 1 65 ? 2.621 23.531 20.5 1 95.06 65 LYS A O 1
ATOM 498 N N . CYS A 1 66 ? 0.639 24.141 19.703 1 97 66 CYS A N 1
ATOM 499 C CA . CYS A 1 66 ? 1.171 25.172 18.812 1 97 66 CYS A CA 1
ATOM 500 C C . CYS A 1 66 ? 2.221 24.578 17.875 1 97 66 CYS A C 1
ATOM 502 O O . CYS A 1 66 ? 3.297 25.156 17.703 1 97 66 CYS A O 1
ATOM 504 N N . ILE A 1 67 ? 1.909 23.391 17.375 1 96.56 67 ILE A N 1
ATOM 505 C CA . ILE A 1 67 ? 2.828 22.703 16.469 1 96.56 67 ILE A CA 1
ATOM 506 C C . ILE A 1 67 ? 2.881 23.438 15.141 1 96.56 67 ILE A C 1
ATOM 508 O O . ILE A 1 67 ? 1.841 23.766 14.562 1 96.56 67 ILE A O 1
ATOM 512 N N . SER A 1 68 ? 4.059 23.734 14.68 1 97.06 68 SER A N 1
ATOM 513 C CA . SER A 1 68 ? 4.266 24.391 13.391 1 97.06 68 SER A CA 1
ATOM 514 C C . SER A 1 68 ? 5.574 23.953 12.75 1 97.06 68 SER A C 1
ATOM 516 O O . SER A 1 68 ? 6.391 23.281 13.383 1 97.06 68 SER A O 1
ATOM 518 N N . ALA A 1 69 ? 5.684 24.297 11.477 1 97.31 69 ALA A N 1
ATOM 519 C CA . ALA A 1 69 ? 6.902 24.031 10.719 1 97.31 69 ALA A CA 1
ATOM 520 C C . ALA A 1 69 ? 7.215 25.172 9.766 1 97.31 69 ALA A C 1
ATOM 522 O O . ALA A 1 69 ? 6.305 25.781 9.195 1 97.31 69 ALA A O 1
ATOM 523 N N . ARG A 1 70 ? 8.477 25.438 9.625 1 97.94 70 ARG A N 1
ATOM 524 C CA . ARG A 1 70 ? 8.961 26.406 8.633 1 97.94 70 ARG A CA 1
ATOM 525 C C . ARG A 1 70 ? 9.883 25.719 7.625 1 97.94 70 ARG A C 1
ATOM 527 O O . ARG A 1 70 ? 10.789 24.984 8.008 1 97.94 70 ARG A O 1
ATOM 534 N N . TYR A 1 71 ? 9.609 26.062 6.391 1 98 71 TYR A N 1
ATOM 535 C CA . TYR A 1 71 ? 10.422 25.516 5.305 1 98 71 TYR A CA 1
ATOM 536 C C . TYR A 1 71 ? 11.07 26.641 4.504 1 98 71 TYR A C 1
ATOM 538 O O . TYR A 1 71 ? 10.414 27.625 4.156 1 98 71 TYR A O 1
ATOM 546 N N . ASP A 1 72 ? 12.328 26.469 4.227 1 97.12 72 ASP A N 1
ATOM 547 C CA . ASP A 1 72 ? 13.055 27.406 3.379 1 97.12 72 ASP A CA 1
ATOM 548 C C . ASP A 1 72 ? 13.906 26.656 2.344 1 97.12 72 ASP A C 1
ATOM 550 O O . ASP A 1 72 ? 14.523 25.641 2.654 1 97.12 72 ASP A O 1
ATOM 554 N N . ILE A 1 73 ? 13.93 27.25 1.144 1 93.25 73 ILE A N 1
ATOM 555 C CA . ILE A 1 73 ? 14.75 26.641 0.095 1 93.25 73 ILE A CA 1
ATOM 556 C C . ILE A 1 73 ? 16.219 26.766 0.457 1 93.25 73 ILE A C 1
ATOM 558 O O . ILE A 1 73 ? 16.672 27.812 0.915 1 93.25 73 ILE A O 1
ATOM 562 N N . ASN A 1 74 ? 16.953 25.766 0.406 1 90 74 ASN A N 1
ATOM 563 C CA . ASN A 1 74 ? 18.391 25.688 0.684 1 90 74 ASN A CA 1
ATOM 564 C C . ASN A 1 74 ? 19.141 24.922 -0.408 1 90 74 ASN A C 1
ATOM 566 O O . ASN A 1 74 ? 19.531 23.781 -0.208 1 90 74 ASN A O 1
ATOM 570 N N . ASP A 1 75 ? 19.562 25.453 -1.387 1 86.75 75 ASP A N 1
ATOM 571 C CA . ASP A 1 75 ? 20.312 24.906 -2.51 1 86.75 75 ASP A CA 1
ATOM 572 C C . ASP A 1 75 ? 20 23.422 -2.695 1 86.75 75 ASP A C 1
ATOM 574 O O . ASP A 1 75 ? 20.609 22.562 -2.047 1 86.75 75 ASP A O 1
ATOM 578 N N . GLY A 1 76 ? 19.219 23 -3.438 1 87.81 76 GLY A N 1
ATOM 579 C CA . GLY A 1 76 ? 18.906 21.625 -3.797 1 87.81 76 GLY A CA 1
ATOM 580 C C . GLY A 1 76 ? 18.125 20.891 -2.727 1 87.81 76 GLY A C 1
ATOM 581 O O . GLY A 1 76 ? 17.812 19.719 -2.881 1 87.81 76 GLY A O 1
ATOM 582 N N . SER A 1 77 ? 17.969 21.578 -1.528 1 93.88 77 SER A N 1
ATOM 583 C CA . SER A 1 77 ? 17.203 20.969 -0.445 1 93.88 77 SER A CA 1
ATOM 584 C C . SER A 1 77 ? 16.25 21.969 0.199 1 93.88 77 SER A C 1
ATOM 586 O O . SER A 1 77 ? 16.156 23.125 -0.247 1 93.88 77 SER A O 1
ATOM 588 N N . LEU A 1 78 ? 15.438 21.484 1.131 1 95.88 78 LEU A N 1
ATOM 589 C CA . LEU A 1 78 ? 14.57 22.328 1.938 1 95.88 78 LEU A CA 1
ATOM 590 C C . LEU A 1 78 ? 14.992 22.312 3.402 1 95.88 78 LEU A C 1
ATOM 592 O O . LEU A 1 78 ? 15.156 21.234 3.99 1 95.88 78 LEU A O 1
ATOM 596 N N . TYR A 1 79 ? 15.32 23.484 3.916 1 97.12 79 TYR A N 1
ATOM 597 C CA . TYR A 1 79 ? 15.484 23.641 5.355 1 97.12 79 TYR A CA 1
ATOM 598 C C . TYR A 1 79 ? 14.164 23.422 6.086 1 97.12 79 TYR A C 1
ATOM 600 O O . TYR A 1 79 ? 13.125 23.922 5.652 1 97.12 79 TYR A O 1
ATOM 608 N N . VAL A 1 80 ? 14.242 22.656 7.203 1 97.69 80 VAL A N 1
ATOM 609 C CA . VAL A 1 80 ? 13.047 22.328 7.973 1 97.69 80 VAL A CA 1
ATOM 610 C C . VAL A 1 80 ? 13.25 22.734 9.43 1 97.69 80 VAL A C 1
ATOM 612 O O . VAL A 1 80 ? 14.242 22.375 10.055 1 97.69 80 VAL A O 1
ATOM 615 N N . ASN A 1 81 ? 12.352 23.484 9.984 1 96.75 81 ASN A N 1
ATOM 616 C CA . ASN A 1 81 ? 12.289 23.828 11.398 1 96.75 81 ASN A CA 1
ATOM 617 C C . ASN A 1 81 ? 10.93 23.484 12.008 1 96.75 81 ASN A C 1
ATOM 619 O O . ASN A 1 81 ? 9.945 24.188 11.758 1 96.75 81 ASN A O 1
ATOM 623 N N . ASN A 1 82 ? 10.922 22.422 12.742 1 95.25 82 ASN A N 1
ATOM 624 C CA . ASN A 1 82 ? 9.711 22.031 13.461 1 95.25 82 ASN A CA 1
ATOM 625 C C . ASN A 1 82 ? 9.68 22.625 14.867 1 95.25 82 ASN A C 1
ATOM 627 O O . ASN A 1 82 ? 10.672 22.531 15.602 1 95.25 82 ASN A O 1
ATOM 631 N N . THR A 1 83 ? 8.555 23.172 15.188 1 95.25 83 THR A N 1
ATOM 632 C CA . THR A 1 83 ? 8.445 23.859 16.469 1 95.25 83 THR A CA 1
ATOM 633 C C . THR A 1 83 ? 7.148 23.484 17.172 1 95.25 83 THR A C 1
ATOM 635 O O . THR A 1 83 ? 6.125 23.266 16.531 1 95.25 83 THR A O 1
ATOM 638 N N . CYS A 1 84 ? 7.246 23.422 18.484 1 95.25 84 CYS A N 1
ATOM 639 C CA . CYS A 1 84 ? 6.023 23.328 19.281 1 95.25 84 CYS A CA 1
ATOM 640 C C . CYS A 1 84 ? 6.234 23.922 20.672 1 95.25 84 CYS A C 1
ATOM 642 O O . CYS A 1 84 ? 7.344 24.328 21.016 1 95.25 84 CYS A O 1
ATOM 644 N N . GLN A 1 85 ? 5.18 24.141 21.375 1 94.94 85 GLN A N 1
ATOM 645 C CA . GLN A 1 85 ? 5.215 24.656 22.734 1 94.94 85 GLN A CA 1
ATOM 646 C C . GLN A 1 85 ? 4.906 23.562 23.75 1 94.94 85 GLN A C 1
ATOM 648 O O . GLN A 1 85 ? 3.922 22.844 23.609 1 94.94 85 GLN A O 1
ATOM 653 N N . ARG A 1 86 ? 5.773 23.422 24.688 1 90.94 86 ARG A N 1
ATOM 654 C CA . ARG A 1 86 ? 5.586 22.578 25.859 1 90.94 86 ARG A CA 1
ATOM 655 C C . ARG A 1 86 ? 5.562 23.406 27.141 1 90.94 86 ARG A C 1
ATOM 657 O O . ARG A 1 86 ? 6.586 23.969 27.547 1 90.94 86 ARG A O 1
ATOM 664 N N . GLY A 1 87 ? 4.398 23.391 27.766 1 86.69 87 GLY A N 1
ATOM 665 C CA . GLY A 1 87 ? 4.273 24.391 28.828 1 86.69 87 GLY A CA 1
ATOM 666 C C . GLY A 1 87 ? 4.484 25.812 28.344 1 86.69 87 GLY A C 1
ATOM 667 O O . GLY A 1 87 ? 3.818 26.25 27.406 1 86.69 87 GLY A O 1
ATOM 668 N N . ASP A 1 88 ? 5.523 26.5 28.891 1 84.75 88 ASP A N 1
ATOM 669 C CA . ASP A 1 88 ? 5.773 27.891 28.516 1 84.75 88 ASP A CA 1
ATOM 670 C C . ASP A 1 88 ? 6.996 28 27.609 1 84.75 88 ASP A C 1
ATOM 672 O O . ASP A 1 88 ? 7.43 29.109 27.266 1 84.75 88 ASP A O 1
ATOM 676 N N . LYS A 1 89 ? 7.434 26.844 27.188 1 89.94 89 LYS A N 1
ATOM 677 C CA . LYS A 1 89 ? 8.672 26.875 26.406 1 89.94 89 LYS A CA 1
ATOM 678 C C . LYS A 1 89 ? 8.43 26.359 24.984 1 89.94 89 LYS A C 1
ATOM 680 O O . LYS A 1 89 ? 7.703 25.391 24.781 1 89.94 89 LYS A O 1
ATOM 685 N N . GLN A 1 90 ? 9.008 27.141 24.125 1 92.44 90 GLN A N 1
ATOM 686 C CA . GLN A 1 90 ? 9.039 26.672 22.75 1 92.44 90 GLN A CA 1
ATOM 687 C C . GLN A 1 90 ? 10.25 25.766 22.5 1 92.44 90 GLN A C 1
ATOM 689 O O . GLN A 1 90 ? 11.352 26.062 22.984 1 92.44 90 GLN A O 1
ATOM 694 N N . THR A 1 91 ? 10.047 24.688 21.891 1 90.69 91 THR A N 1
ATOM 695 C CA . THR A 1 91 ? 11.117 23.781 21.484 1 90.69 91 THR A CA 1
ATOM 696 C C . THR A 1 91 ? 11.086 23.547 19.984 1 90.69 91 THR A C 1
ATOM 698 O O . THR A 1 91 ? 10.039 23.703 19.344 1 90.69 91 THR A O 1
ATOM 701 N N . PHE A 1 92 ? 12.289 23.375 19.469 1 92.38 92 PHE A N 1
ATOM 702 C CA . PHE A 1 92 ? 12.344 23.188 18.016 1 92.38 92 PHE A CA 1
ATOM 703 C C . PHE A 1 92 ? 13.391 22.141 17.641 1 92.38 92 PHE A C 1
ATOM 705 O O . PHE A 1 92 ? 14.211 21.75 18.469 1 92.38 92 PHE A O 1
ATOM 712 N N . ILE A 1 93 ? 13.289 21.625 16.469 1 92.44 93 ILE A N 1
ATOM 713 C CA . ILE A 1 93 ? 14.273 20.75 15.844 1 92.44 93 ILE A CA 1
ATOM 714 C C . ILE A 1 93 ? 14.469 21.172 14.383 1 92.44 93 ILE A C 1
ATOM 716 O O . ILE A 1 93 ? 13.516 21.547 13.703 1 92.44 93 ILE A O 1
ATOM 720 N N . GLU A 1 94 ? 15.711 21.141 14.016 1 95.62 94 GLU A N 1
ATOM 721 C CA . GLU A 1 94 ? 16.062 21.516 12.648 1 95.62 94 GLU A CA 1
ATOM 722 C C . GLU A 1 94 ? 16.5 20.297 11.836 1 95.62 94 GLU A C 1
ATOM 724 O O . GLU A 1 94 ? 17.172 19.406 12.359 1 95.62 94 GLU A O 1
ATOM 729 N N . GLY A 1 95 ? 16.078 20.375 10.547 1 96.19 95 GLY A N 1
ATOM 730 C CA . GLY A 1 95 ? 16.453 19.297 9.648 1 96.19 95 GLY A CA 1
ATOM 731 C C . GLY A 1 95 ? 16.5 19.719 8.195 1 96.19 95 GLY A C 1
ATOM 732 O O . GLY A 1 95 ? 16.672 20.891 7.891 1 96.19 95 GLY A O 1
ATOM 733 N N . GLU A 1 96 ? 16.516 18.656 7.391 1 96.38 96 GLU A N 1
ATOM 734 C CA . GLU A 1 96 ? 16.609 18.859 5.949 1 96.38 96 GLU A CA 1
ATOM 735 C C . GLU A 1 96 ? 15.695 17.906 5.191 1 96.38 96 GLU A C 1
ATOM 737 O O . GLU A 1 96 ? 15.523 16.75 5.602 1 96.38 96 GLU A O 1
ATOM 742 N N . ALA A 1 97 ? 15.141 18.453 4.121 1 97 97 ALA A N 1
ATOM 743 C CA . ALA A 1 97 ? 14.344 17.625 3.219 1 97 97 ALA A CA 1
ATOM 744 C C . ALA A 1 97 ? 14.922 17.641 1.808 1 97 97 ALA A C 1
ATOM 746 O O . ALA A 1 97 ? 15.281 18.703 1.283 1 97 97 ALA A O 1
ATOM 747 N N . VAL A 1 98 ? 15.047 16.469 1.203 1 96.19 98 VAL A N 1
ATOM 748 C CA . VAL A 1 98 ? 15.5 16.344 -0.177 1 96.19 98 VAL A CA 1
ATOM 749 C C . VAL A 1 98 ? 14.484 15.547 -0.984 1 96.19 98 VAL A C 1
ATOM 751 O O . VAL A 1 98 ? 13.664 14.82 -0.415 1 96.19 98 VAL A O 1
ATOM 754 N N . ALA A 1 99 ? 14.562 15.773 -2.283 1 95.88 99 ALA A N 1
ATOM 755 C CA . ALA A 1 99 ? 13.664 15.016 -3.152 1 95.88 99 ALA A CA 1
ATOM 756 C C . ALA A 1 99 ? 13.961 13.516 -3.059 1 95.88 99 ALA A C 1
ATOM 758 O O . ALA A 1 99 ? 15.117 13.109 -3.01 1 95.88 99 ALA A O 1
ATOM 759 N N . ALA A 1 100 ? 12.906 12.734 -3 1 96.5 100 ALA A N 1
ATOM 760 C CA . ALA A 1 100 ? 13.047 11.281 -3.086 1 96.5 100 ALA A CA 1
ATOM 761 C C . ALA A 1 100 ? 13.148 10.828 -4.539 1 96.5 100 ALA A C 1
ATOM 763 O O . ALA A 1 100 ? 13.07 11.641 -5.461 1 96.5 100 ALA A O 1
ATOM 764 N N . ASP A 1 101 ? 13.438 9.516 -4.676 1 95.94 101 ASP A N 1
ATOM 765 C CA . ASP A 1 101 ? 13.5 8.93 -6.012 1 95.94 101 ASP A CA 1
ATOM 766 C C . ASP A 1 101 ? 12.203 9.164 -6.781 1 95.94 101 ASP A C 1
ATOM 768 O O . ASP A 1 101 ? 11.109 9.031 -6.223 1 95.94 101 ASP A O 1
ATOM 772 N N . GLU A 1 102 ? 12.297 9.469 -8.047 1 94.81 102 GLU A N 1
ATOM 773 C CA . GLU A 1 102 ? 11.156 9.852 -8.875 1 94.81 102 GLU A CA 1
ATOM 774 C C . GLU A 1 102 ? 10.188 8.688 -9.039 1 94.81 102 GLU A C 1
ATOM 776 O O . GLU A 1 102 ? 9.047 8.883 -9.461 1 94.81 102 GLU A O 1
ATOM 781 N N . ALA A 1 103 ? 10.625 7.461 -8.766 1 94 103 ALA A N 1
ATOM 782 C CA . ALA A 1 103 ? 9.742 6.301 -8.844 1 94 103 ALA A CA 1
ATOM 783 C C . ALA A 1 103 ? 8.547 6.457 -7.906 1 94 103 ALA A C 1
ATOM 785 O O . ALA A 1 103 ? 7.492 5.852 -8.125 1 94 103 ALA A O 1
ATOM 786 N N . TYR A 1 104 ? 8.734 7.324 -6.898 1 96.56 104 TYR A N 1
ATOM 787 C CA . TYR A 1 104 ? 7.672 7.504 -5.914 1 96.56 104 TYR A CA 1
ATOM 788 C C . TYR A 1 104 ? 6.789 8.695 -6.27 1 96.56 104 TYR A C 1
ATOM 790 O O . TYR A 1 104 ? 5.77 8.938 -5.621 1 96.56 104 TYR A O 1
ATOM 798 N N . GLY A 1 105 ? 7.164 9.453 -7.242 1 94.69 105 GLY A N 1
ATOM 799 C CA . GLY A 1 105 ? 6.484 10.656 -7.695 1 94.69 105 GLY A CA 1
ATOM 800 C C . GLY A 1 105 ? 7.438 11.742 -8.172 1 94.69 105 GLY A C 1
ATOM 801 O O . GLY A 1 105 ? 8.562 11.844 -7.68 1 94.69 105 GLY A O 1
ATOM 802 N N . LYS A 1 106 ? 6.961 12.602 -8.992 1 93.31 106 LYS A N 1
ATOM 803 C CA . LYS A 1 106 ? 7.82 13.625 -9.578 1 93.31 106 LYS A CA 1
ATOM 804 C C . LYS A 1 106 ? 7.945 14.836 -8.648 1 93.31 106 LYS A C 1
ATOM 806 O O . LYS A 1 106 ? 8.969 15.523 -8.648 1 93.31 106 LYS A O 1
ATOM 811 N N . VAL A 1 107 ? 6.875 15.109 -8.016 1 94.31 107 VAL A N 1
ATOM 812 C CA . VAL A 1 107 ? 6.863 16.266 -7.121 1 94.31 107 VAL A CA 1
ATOM 813 C C . VAL A 1 107 ? 6.176 15.891 -5.809 1 94.31 107 VAL A C 1
ATOM 815 O O . VAL A 1 107 ? 5.395 14.938 -5.758 1 94.31 107 VAL A O 1
ATOM 818 N N . GLY A 1 108 ? 6.52 16.562 -4.789 1 96.44 108 GLY A N 1
ATOM 819 C CA . GLY A 1 108 ? 5.812 16.422 -3.525 1 96.44 108 GLY A CA 1
ATOM 820 C C . GLY A 1 108 ? 6.219 15.172 -2.754 1 96.44 108 GLY A C 1
ATOM 821 O O . GLY A 1 108 ? 5.473 14.695 -1.896 1 96.44 108 GLY A O 1
ATOM 822 N N . VAL A 1 109 ? 7.23 14.555 -3.15 1 98.06 109 VAL A N 1
ATOM 823 C CA . VAL A 1 109 ? 7.75 13.398 -2.424 1 98.06 109 VAL A CA 1
ATOM 824 C C . VAL A 1 109 ? 9.156 13.703 -1.911 1 98.06 109 VAL A C 1
ATOM 826 O O . VAL A 1 109 ? 10.094 13.844 -2.699 1 98.06 109 VAL A O 1
ATOM 829 N N . LEU A 1 110 ? 9.312 13.734 -0.57 1 97.75 110 LEU A N 1
ATOM 830 C CA . LEU A 1 110 ? 10.57 14.188 0.027 1 97.75 110 LEU A CA 1
ATOM 831 C C . LEU A 1 110 ? 11.047 13.203 1.084 1 97.75 110 LEU A C 1
ATOM 833 O O . LEU A 1 110 ? 10.266 12.406 1.602 1 97.75 110 LEU A O 1
ATOM 837 N N . ARG A 1 111 ? 12.305 13.234 1.311 1 96.94 111 ARG A N 1
ATOM 838 C CA . ARG A 1 111 ? 12.938 12.586 2.455 1 96.94 111 ARG A CA 1
ATOM 839 C C . ARG A 1 111 ? 13.438 13.617 3.461 1 96.94 111 ARG A C 1
ATOM 841 O O . ARG A 1 111 ? 14.305 14.43 3.145 1 96.94 111 ARG A O 1
ATOM 848 N N . VAL A 1 112 ? 12.867 13.562 4.586 1 96.5 112 VAL A N 1
ATOM 849 C CA . VAL A 1 112 ? 13.203 14.5 5.648 1 96.5 112 VAL A CA 1
ATOM 850 C C . VAL A 1 112 ? 14.078 13.812 6.695 1 96.5 112 VAL A C 1
ATOM 852 O O . VAL A 1 112 ? 13.812 12.672 7.078 1 96.5 112 VAL A O 1
ATOM 855 N N . ARG A 1 113 ? 15.078 14.523 7.102 1 94.75 113 ARG A N 1
ATOM 856 C CA . ARG A 1 113 ? 16 13.984 8.094 1 94.75 113 ARG A CA 1
ATOM 857 C C . ARG A 1 113 ? 16.297 15.016 9.18 1 94.75 113 ARG A C 1
ATOM 859 O O . ARG A 1 113 ? 16.406 16.203 8.898 1 94.75 113 ARG A O 1
ATOM 866 N N . PHE A 1 114 ? 16.453 14.414 10.336 1 93.88 114 PHE A N 1
ATOM 867 C CA . PHE A 1 114 ? 16.875 15.211 11.492 1 93.88 114 PHE A CA 1
ATOM 868 C C . PHE A 1 114 ? 18.125 14.625 12.125 1 93.88 114 PHE A C 1
ATOM 870 O O . PHE A 1 114 ? 18.406 13.43 11.977 1 93.88 114 PHE A O 1
ATOM 877 N N . PRO A 1 115 ? 19.109 15.383 12.703 1 88.44 115 PRO A N 1
ATOM 878 C CA . PRO A 1 115 ? 20.406 14.938 13.211 1 88.44 115 PRO A CA 1
ATOM 879 C C . PRO A 1 115 ? 20.297 13.727 14.133 1 88.44 115 PRO A C 1
ATOM 881 O O . PRO A 1 115 ? 21.125 12.82 14.078 1 88.44 115 PRO A O 1
ATOM 884 N N . VAL A 1 116 ? 19.453 13.453 15 1 82.56 116 VAL A N 1
ATOM 885 C CA . VAL A 1 116 ? 19.438 12.398 16 1 82.56 116 VAL A CA 1
ATOM 886 C C . VAL A 1 116 ? 18.266 11.445 15.742 1 82.56 116 VAL A C 1
ATOM 888 O O . VAL A 1 116 ? 17.906 10.648 16.609 1 82.56 116 VAL A O 1
ATOM 891 N N . GLN A 1 117 ? 17.984 11.312 14.5 1 82.81 117 GLN A N 1
ATOM 892 C CA . GLN A 1 117 ? 16.859 10.422 14.211 1 82.81 117 GLN A CA 1
ATOM 893 C C . GLN A 1 117 ? 17.359 9 13.93 1 82.81 117 GLN A C 1
ATOM 895 O O . GLN A 1 117 ? 18.391 8.82 13.266 1 82.81 117 GLN A O 1
ATOM 900 N N . PRO A 1 118 ? 16.656 8.055 14.43 1 81.5 118 PRO A N 1
ATOM 901 C CA . PRO A 1 118 ? 17 6.68 14.07 1 81.5 118 PRO A CA 1
ATOM 902 C C . PRO A 1 118 ? 16.844 6.402 12.578 1 81.5 118 PRO A C 1
ATOM 904 O O . PRO A 1 118 ? 16.188 7.176 11.867 1 81.5 118 PRO A O 1
ATOM 907 N N . PRO A 1 119 ? 17.516 5.273 12.148 1 84.38 119 PRO A N 1
ATOM 908 C CA . PRO A 1 119 ? 17.328 4.914 10.734 1 84.38 119 PRO A CA 1
ATOM 909 C C . PRO A 1 119 ? 15.875 4.645 10.375 1 84.38 119 PRO A C 1
ATOM 911 O O . PRO A 1 119 ? 15.125 4.094 11.188 1 84.38 119 PRO A O 1
ATOM 914 N N . LEU A 1 120 ? 15.57 5.102 9.156 1 87.56 120 LEU A N 1
ATOM 915 C CA . LEU A 1 120 ? 14.211 4.883 8.672 1 87.56 120 LEU A CA 1
ATOM 916 C C . LEU A 1 120 ? 14.047 3.463 8.148 1 87.56 120 LEU A C 1
ATOM 918 O O . LEU A 1 120 ? 14.938 2.941 7.469 1 87.56 120 LEU A O 1
ATOM 922 N N . ALA A 1 121 ? 12.977 2.869 8.508 1 90.44 121 ALA A N 1
ATOM 923 C CA . ALA A 1 121 ? 12.695 1.506 8.07 1 90.44 121 ALA A CA 1
ATOM 924 C C . ALA A 1 121 ? 12.406 1.461 6.57 1 90.44 121 ALA A C 1
ATOM 926 O O . ALA A 1 121 ? 12.672 0.453 5.91 1 90.44 121 ALA A O 1
ATOM 927 N N . CYS A 1 122 ? 11.922 2.51 6.055 1 95.31 122 CYS A N 1
ATOM 928 C CA . CYS A 1 122 ? 11.578 2.609 4.641 1 95.31 122 CYS A CA 1
ATOM 929 C C . CYS A 1 122 ? 12.602 3.453 3.889 1 95.31 122 CYS A C 1
ATOM 931 O O . CYS A 1 122 ? 13.039 4.492 4.383 1 95.31 122 CYS A O 1
ATOM 933 N N . ASP A 1 123 ? 12.938 3.07 2.717 1 92.19 123 ASP A N 1
ATOM 934 C CA . ASP A 1 123 ? 13.969 3.746 1.937 1 92.19 123 ASP A CA 1
ATOM 935 C C . ASP A 1 123 ? 13.375 4.883 1.106 1 92.19 123 ASP A C 1
ATOM 937 O O . ASP A 1 123 ? 14.102 5.75 0.623 1 92.19 123 ASP A O 1
ATOM 941 N N . GLY A 1 124 ? 12.125 4.812 0.888 1 96.25 124 GLY A N 1
ATOM 942 C CA . GLY A 1 124 ? 11.461 5.82 0.079 1 96.25 124 GLY A CA 1
ATOM 943 C C . GLY A 1 124 ? 11.164 7.098 0.842 1 96.25 124 GLY A C 1
ATOM 944 O O . GLY A 1 124 ? 11.758 7.352 1.893 1 96.25 124 GLY A O 1
ATOM 945 N N . PRO A 1 125 ? 10.312 7.977 0.283 1 97.75 125 PRO A N 1
ATOM 946 C CA . PRO A 1 125 ? 9.977 9.242 0.937 1 97.75 125 PRO A CA 1
ATOM 947 C C . PRO A 1 125 ? 9.281 9.047 2.283 1 97.75 125 PRO A C 1
ATOM 949 O O . PRO A 1 125 ? 8.555 8.07 2.469 1 97.75 125 PRO A O 1
ATOM 952 N N . ASN A 1 126 ? 9.531 9.945 3.191 1 97.5 126 ASN A N 1
ATOM 953 C CA . ASN A 1 126 ? 8.828 9.945 4.469 1 97.5 126 ASN A CA 1
ATOM 954 C C . ASN A 1 126 ? 8.023 11.227 4.668 1 97.5 126 ASN A C 1
ATOM 956 O O . ASN A 1 126 ? 7.543 11.5 5.77 1 97.5 126 ASN A O 1
ATOM 960 N N . TYR A 1 127 ? 7.914 12.016 3.623 1 97.88 127 TYR A N 1
ATOM 961 C CA . TYR A 1 127 ? 7.113 13.234 3.537 1 97.88 127 TYR A CA 1
ATOM 962 C C . TYR A 1 127 ? 6.469 13.367 2.16 1 97.88 127 TYR A C 1
ATOM 964 O O . TYR A 1 127 ? 7.121 13.789 1.204 1 97.88 127 TYR A O 1
ATOM 972 N N . ILE A 1 128 ? 5.23 13.023 2.096 1 98.69 128 ILE A N 1
ATOM 973 C CA . ILE A 1 128 ? 4.512 13.023 0.825 1 98.69 128 ILE A CA 1
ATOM 974 C C . ILE A 1 128 ? 3.35 14.008 0.892 1 98.69 128 ILE A C 1
ATOM 976 O O . ILE A 1 128 ? 2.447 13.859 1.719 1 98.69 128 ILE A O 1
ATOM 980 N N . VAL A 1 129 ? 3.365 15 0.027 1 98.75 129 VAL A N 1
ATOM 981 C CA . VAL A 1 129 ? 2.262 15.945 -0.068 1 98.75 129 VAL A CA 1
ATOM 982 C C . VAL A 1 129 ? 1.13 15.344 -0.896 1 98.75 129 VAL A C 1
ATOM 984 O O . VAL A 1 129 ? 1.189 15.336 -2.129 1 98.75 129 VAL A O 1
ATOM 987 N N . GLN A 1 130 ? 0.122 14.914 -0.189 1 98.12 130 GLN A N 1
ATOM 988 C CA . GLN A 1 130 ? -0.959 14.203 -0.861 1 98.12 130 GLN A CA 1
ATOM 989 C C . GLN A 1 130 ? -1.944 15.172 -1.504 1 98.12 130 GLN A C 1
ATOM 991 O O . GLN A 1 130 ? -2.578 14.852 -2.51 1 98.12 130 GLN A O 1
ATOM 996 N N . GLU A 1 131 ? -2.139 16.312 -0.855 1 97.38 131 GLU A N 1
ATOM 997 C CA . GLU A 1 131 ? -3.014 17.359 -1.354 1 97.38 131 GLU A CA 1
ATOM 998 C C . GLU A 1 131 ? -2.486 18.75 -0.966 1 97.38 131 GLU A C 1
ATOM 1000 O O . GLU A 1 131 ? -2.023 18.953 0.159 1 97.38 131 GLU A O 1
ATOM 1005 N N . TYR A 1 132 ? -2.537 19.641 -1.932 1 97.62 132 TYR A N 1
ATOM 1006 C CA . TYR A 1 132 ? -2.02 21 -1.735 1 97.62 132 TYR A CA 1
ATOM 1007 C C . TYR A 1 132 ? -2.885 22.031 -2.455 1 97.62 132 TYR A C 1
ATOM 1009 O O . TYR A 1 132 ? -3.131 21.906 -3.658 1 97.62 132 TYR A O 1
ATOM 1017 N N . THR A 1 133 ? -3.314 23.094 -1.72 1 95.5 133 THR A N 1
ATOM 1018 C CA . THR A 1 133 ? -4.148 24.125 -2.326 1 95.5 133 THR A CA 1
ATOM 1019 C C . THR A 1 133 ? -3.445 25.484 -2.293 1 95.5 133 THR A C 1
ATOM 1021 O O . THR A 1 133 ? -4.031 26.5 -2.66 1 95.5 133 THR A O 1
ATOM 1024 N N . GLY A 1 134 ? -2.262 25.562 -1.854 1 95.69 134 GLY A N 1
ATOM 1025 C CA . GLY A 1 134 ? -1.561 26.812 -1.626 1 95.69 134 GLY A CA 1
ATOM 1026 C C . GLY A 1 134 ? -1.575 27.25 -0.172 1 95.69 134 GLY A C 1
ATOM 1027 O O . GLY A 1 134 ? -0.538 27.625 0.38 1 95.69 134 GLY A O 1
ATOM 1028 N N . ASP A 1 135 ? -2.803 27.078 0.411 1 96.19 135 ASP A N 1
ATOM 1029 C CA . ASP A 1 135 ? -2.922 27.547 1.791 1 96.19 135 ASP A CA 1
ATOM 1030 C C . ASP A 1 135 ? -3.107 26.375 2.748 1 96.19 135 ASP A C 1
ATOM 1032 O O . ASP A 1 135 ? -2.982 26.531 3.965 1 96.19 135 ASP A O 1
ATOM 1036 N N . LEU A 1 136 ? -3.486 25.219 2.184 1 96.81 136 LEU A N 1
ATOM 1037 C CA . LEU A 1 136 ? -3.65 24 2.965 1 96.81 136 LEU A CA 1
ATOM 1038 C C . LEU A 1 136 ? -2.908 22.828 2.316 1 96.81 136 LEU A C 1
ATOM 1040 O O . LEU A 1 136 ? -2.766 22.781 1.094 1 96.81 136 LEU A O 1
ATOM 1044 N N . ALA A 1 137 ? -2.459 21.953 3.137 1 98.31 137 ALA A N 1
ATOM 1045 C CA . ALA A 1 137 ? -1.774 20.766 2.641 1 98.31 137 ALA A CA 1
ATOM 1046 C C . ALA A 1 137 ? -2.057 19.562 3.531 1 98.31 137 ALA A C 1
ATOM 1048 O O . ALA A 1 137 ? -2.141 19.688 4.754 1 98.31 137 ALA A O 1
ATOM 1049 N N . ILE A 1 138 ? -2.285 18.438 2.93 1 98.38 138 ILE A N 1
ATOM 1050 C CA . ILE A 1 138 ? -2.291 17.141 3.613 1 98.38 138 ILE A CA 1
ATOM 1051 C C . ILE A 1 138 ? -1.005 16.375 3.295 1 98.38 138 ILE A C 1
ATOM 1053 O O . ILE A 1 138 ? -0.706 16.125 2.129 1 98.38 138 ILE A O 1
ATOM 1057 N N . VAL A 1 139 ? -0.283 16.125 4.332 1 98.69 139 VAL A N 1
ATOM 1058 C CA . VAL A 1 139 ? 0.994 15.43 4.195 1 98.69 139 VAL A CA 1
ATOM 1059 C C . VAL A 1 139 ? 0.946 14.102 4.949 1 98.69 139 VAL A C 1
ATOM 1061 O O . VAL A 1 139 ? 0.392 14.023 6.047 1 98.69 139 VAL A O 1
ATOM 1064 N N . GLN A 1 140 ? 1.501 13.07 4.348 1 97.31 140 GLN A N 1
ATOM 1065 C CA . GLN A 1 140 ? 1.527 11.727 4.93 1 97.31 140 GLN A CA 1
ATOM 1066 C C . GLN A 1 140 ? 2.902 11.086 4.77 1 97.31 140 GLN A C 1
ATOM 1068 O O . GLN A 1 140 ? 3.648 11.43 3.846 1 97.31 140 GLN A O 1
ATOM 1073 N N . SER A 1 141 ? 3.215 10.188 5.695 1 96.62 141 SER A N 1
ATOM 1074 C CA . SER A 1 141 ? 4.488 9.477 5.605 1 96.62 141 SER A CA 1
ATOM 1075 C C . SER A 1 141 ? 4.297 8.07 5.051 1 96.62 141 SER A C 1
ATOM 1077 O O . SER A 1 141 ? 3.168 7.652 4.785 1 96.62 141 SER A O 1
ATOM 1079 N N . ALA A 1 142 ? 5.41 7.379 4.852 1 97.12 142 ALA A N 1
ATOM 1080 C CA . ALA A 1 142 ? 5.395 5.98 4.438 1 97.12 142 ALA A CA 1
ATOM 1081 C C . ALA A 1 142 ? 4.508 5.145 5.359 1 97.12 142 ALA A C 1
ATOM 1083 O O . ALA A 1 142 ? 4.449 5.391 6.566 1 97.12 142 ALA A O 1
ATOM 1084 N N . ASN A 1 143 ? 3.842 4.156 4.723 1 96.12 143 ASN A N 1
ATOM 1085 C CA . ASN A 1 143 ? 2.949 3.232 5.414 1 96.12 143 ASN A CA 1
ATOM 1086 C C . ASN A 1 143 ? 1.777 3.963 6.062 1 96.12 143 ASN A C 1
ATOM 1088 O O . ASN A 1 143 ? 1.145 3.438 6.98 1 96.12 143 ASN A O 1
ATOM 1092 N N . PHE A 1 144 ? 1.587 5.215 5.68 1 95.62 144 PHE A N 1
ATOM 1093 C CA . PHE A 1 144 ? 0.486 6.027 6.184 1 95.62 144 PHE A CA 1
ATOM 1094 C C . PHE A 1 144 ? 0.554 6.156 7.699 1 95.62 144 PHE A C 1
ATOM 1096 O O . PHE A 1 144 ? -0.475 6.129 8.375 1 95.62 144 PHE A O 1
ATOM 1103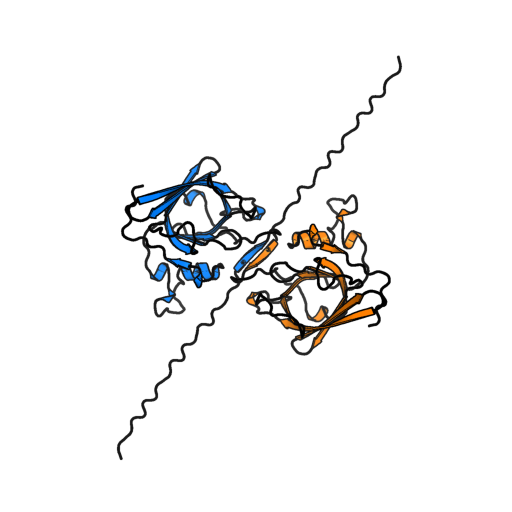 N N . SER A 1 145 ? 1.764 6.316 8.211 1 94.06 145 SER A N 1
ATOM 1104 C CA . SER A 1 145 ? 1.999 6.238 9.648 1 94.06 145 SER A CA 1
ATOM 1105 C C . SER A 1 145 ? 1.802 7.594 10.32 1 94.06 145 SER A C 1
ATOM 1107 O O . SER A 1 145 ? 1.459 7.668 11.5 1 94.06 145 SER A O 1
ATOM 1109 N N . ASN A 1 146 ? 2.129 8.672 9.57 1 95.44 146 ASN A N 1
ATOM 1110 C CA . ASN A 1 146 ? 2.027 10.016 10.125 1 95.44 146 ASN A CA 1
ATOM 1111 C C . ASN A 1 146 ? 1.29 10.961 9.18 1 95.44 146 ASN A C 1
ATOM 1113 O O . ASN A 1 146 ? 1.704 11.141 8.039 1 95.44 146 ASN A O 1
ATOM 1117 N N . LEU A 1 147 ? 0.287 11.547 9.734 1 96.88 147 LEU A N 1
ATOM 1118 C CA . LEU A 1 147 ? -0.504 12.523 9 1 96.88 147 LEU A CA 1
ATOM 1119 C C . LEU A 1 147 ? -0.258 13.93 9.539 1 96.88 147 LEU A C 1
ATOM 1121 O O . LEU A 1 147 ? -0.197 14.133 10.758 1 96.88 147 LEU A O 1
ATOM 1125 N N . PHE A 1 148 ? -0.152 14.898 8.609 1 97.88 148 PHE A N 1
ATOM 1126 C CA . PHE A 1 148 ? -0.147 16.328 8.945 1 97.88 148 PHE A CA 1
ATOM 1127 C C . PHE A 1 148 ? -1.165 17.078 8.094 1 97.88 148 PHE A C 1
ATOM 1129 O O . PHE A 1 148 ? -1.114 17.031 6.867 1 97.88 148 PHE A O 1
ATOM 1136 N N . ILE A 1 149 ? -2.041 17.656 8.766 1 98.25 149 ILE A N 1
ATOM 1137 C CA . ILE A 1 149 ? -2.885 18.641 8.109 1 98.25 149 ILE A CA 1
ATOM 1138 C C . ILE A 1 149 ? -2.375 20.047 8.422 1 98.25 149 ILE A C 1
ATOM 1140 O O . ILE A 1 149 ? -2.461 20.5 9.57 1 98.25 149 ILE A O 1
ATOM 1144 N N . LEU A 1 150 ? -1.932 20.719 7.383 1 98.56 150 LEU A N 1
ATOM 1145 C CA . LEU A 1 150 ? -1.18 21.953 7.555 1 98.56 150 LEU A CA 1
ATOM 1146 C C . LEU A 1 150 ? -1.919 23.125 6.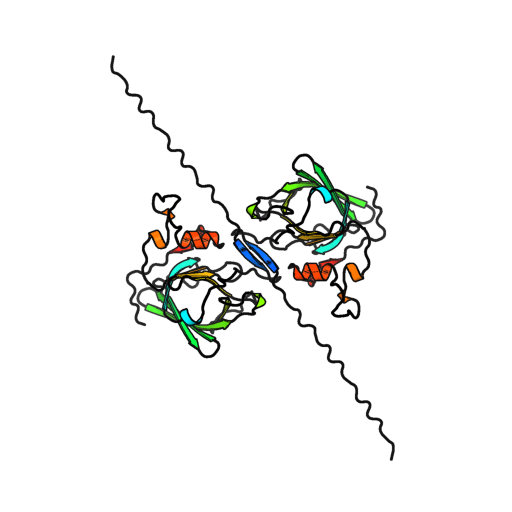922 1 98.56 150 LEU A C 1
ATOM 1148 O O . LEU A 1 150 ? -2.59 22.969 5.902 1 98.56 150 LEU A O 1
ATOM 1152 N N . SER A 1 151 ? -1.699 24.266 7.559 1 98.5 151 SER A N 1
ATOM 1153 C CA . SER A 1 151 ? -2.332 25.5 7.102 1 98.5 151 SER A CA 1
ATOM 1154 C C . SER A 1 151 ? -1.376 26.688 7.207 1 98.5 151 SER A C 1
ATOM 1156 O O . SER A 1 151 ? -0.581 26.766 8.141 1 98.5 151 SER A O 1
ATOM 1158 N N . ARG A 1 152 ? -1.532 27.609 6.246 1 98.31 152 ARG A N 1
ATOM 1159 C CA . ARG A 1 152 ? -0.817 28.875 6.359 1 98.31 152 ARG A CA 1
ATOM 1160 C C . ARG A 1 152 ? -1.379 29.734 7.496 1 98.31 152 ARG A C 1
ATOM 1162 O O . ARG A 1 152 ? -0.647 30.5 8.125 1 98.31 152 ARG A O 1
ATOM 1169 N N . ALA A 1 153 ? -2.668 29.609 7.719 1 97.69 153 ALA A N 1
ATOM 1170 C CA . ALA A 1 153 ? -3.32 30.297 8.828 1 97.69 153 ALA A CA 1
ATOM 1171 C C . ALA A 1 153 ? -3.279 29.453 10.102 1 97.69 153 ALA A C 1
ATOM 1173 O O . ALA A 1 153 ? -3.607 28.266 10.078 1 97.69 153 ALA A O 1
ATOM 1174 N N . GLN A 1 154 ? -2.953 30.047 11.156 1 97.69 154 GLN A N 1
ATOM 1175 C CA . GLN A 1 154 ? -2.855 29.328 12.43 1 97.69 154 GLN A CA 1
ATOM 1176 C C . GLN A 1 154 ? -4.227 28.844 12.891 1 97.69 154 GLN A C 1
ATOM 1178 O O . GLN A 1 154 ? -4.324 27.828 13.586 1 97.69 154 GLN A O 1
ATOM 1183 N N . HIS A 1 155 ? -5.266 29.656 12.492 1 96.62 155 HIS A N 1
ATOM 1184 C CA . HIS A 1 155 ? -6.641 29.281 12.812 1 96.62 155 HIS A CA 1
ATOM 1185 C C . HIS A 1 155 ? -7.512 29.266 11.562 1 96.62 155 HIS A C 1
ATOM 1187 O O . HIS A 1 155 ? -7.379 30.141 10.695 1 96.62 155 HIS A O 1
ATOM 1193 N N . VAL A 1 156 ? -8.328 28.141 11.508 1 94.31 156 VAL A N 1
ATOM 1194 C CA . VAL A 1 156 ? -9.344 28.078 10.461 1 94.31 156 VAL A CA 1
ATOM 1195 C C . VAL A 1 156 ? -10.711 27.828 11.086 1 94.31 156 VAL A C 1
ATOM 1197 O O . VAL A 1 156 ? -10.805 27.438 12.25 1 94.31 156 VAL A O 1
ATOM 1200 N N . ASP A 1 157 ? -11.719 28.062 10.227 1 90.44 157 ASP A N 1
ATOM 1201 C CA . ASP A 1 157 ? -13.062 27.734 10.688 1 90.44 157 ASP A CA 1
ATOM 1202 C C . ASP A 1 157 ? -13.18 26.234 10.984 1 90.44 157 ASP A C 1
ATOM 1204 O O . ASP A 1 157 ? -12.664 25.406 10.242 1 90.44 157 ASP A O 1
ATOM 1208 N N . GLU A 1 158 ? -13.883 26 12.062 1 89.06 158 GLU A N 1
ATOM 1209 C CA . GLU A 1 158 ? -14.031 24.609 12.484 1 89.06 158 GLU A CA 1
ATOM 1210 C C . GLU A 1 158 ? -14.625 23.75 11.375 1 89.06 158 GLU A C 1
ATOM 1212 O O . GLU A 1 158 ? -14.25 22.594 11.203 1 89.06 158 GLU A O 1
ATOM 1217 N N . ASP A 1 159 ? -15.516 24.312 10.609 1 84.44 159 ASP A N 1
ATOM 1218 C CA . ASP A 1 159 ? -16.156 23.578 9.523 1 84.44 159 ASP A CA 1
ATOM 1219 C C . ASP A 1 159 ? -15.164 23.266 8.406 1 84.44 159 ASP A C 1
ATOM 1221 O O . ASP A 1 159 ? -15.281 22.25 7.723 1 84.44 159 ASP A O 1
ATOM 1225 N N . CYS A 1 160 ? -14.227 24.125 8.227 1 85.81 160 CYS A N 1
ATOM 1226 C CA . CYS A 1 160 ? -13.156 23.891 7.258 1 85.81 160 CYS A CA 1
ATOM 1227 C C . CYS A 1 160 ? -12.305 22.703 7.664 1 85.81 160 CYS A C 1
ATOM 1229 O O . CYS A 1 160 ? -11.977 21.859 6.828 1 85.81 160 CYS A O 1
ATOM 1231 N N . LEU A 1 161 ? -12.062 22.625 8.883 1 91.88 161 LEU A N 1
ATOM 1232 C CA . LEU A 1 161 ? -11.211 21.547 9.375 1 91.88 161 LEU A CA 1
ATOM 1233 C C . LEU A 1 161 ? -12.016 20.266 9.547 1 91.88 161 LEU A C 1
ATOM 1235 O O . LEU A 1 161 ? -11.617 19.203 9.039 1 91.88 161 LEU A O 1
ATOM 1239 N N . ASP A 1 162 ? -13.109 20.328 10.18 1 86.75 162 ASP A N 1
ATOM 1240 C CA . ASP A 1 162 ? -13.938 19.172 10.5 1 86.75 162 ASP A CA 1
ATOM 1241 C C . ASP A 1 162 ? -15.422 19.469 10.297 1 86.75 162 ASP A C 1
ATOM 1243 O O . ASP A 1 162 ? -16.062 20.047 11.172 1 86.75 162 ASP A O 1
ATOM 1247 N N . ALA A 1 163 ? -15.922 19.047 9.117 1 68.12 163 ALA A N 1
ATOM 1248 C CA . ALA A 1 163 ? -17.312 19.375 8.812 1 68.12 163 ALA A CA 1
ATOM 1249 C C . ALA A 1 163 ? -18.266 18.5 9.633 1 68.12 163 ALA A C 1
ATOM 1251 O O . ALA A 1 163 ? -19.469 18.797 9.711 1 68.12 163 ALA A O 1
ATOM 1252 N N . SER A 1 164 ? -18.016 17.25 9.938 1 60.34 164 SER A N 1
ATOM 1253 C CA . SER A 1 164 ? -18.984 16.375 10.586 1 60.34 164 SER A CA 1
ATOM 1254 C C . SER A 1 164 ? -19.656 17.062 11.758 1 60.34 164 SER A C 1
ATOM 1256 O O . SER A 1 164 ? -20.672 16.578 12.281 1 60.34 164 SER A O 1
ATOM 1258 N N . SER A 1 165 ? -19.125 17.984 12.43 1 50.66 165 SER A N 1
ATOM 1259 C CA . SER A 1 165 ? -19.781 18.484 13.633 1 50.66 165 SER A CA 1
ATOM 1260 C C . SER A 1 165 ? -21.188 19 13.312 1 50.66 165 SER A C 1
ATOM 1262 O O . SER A 1 165 ? -21.984 19.25 14.219 1 50.66 165 SER A O 1
ATOM 1264 N N . ARG A 1 166 ? -21.359 19.578 12.242 1 47.03 166 ARG A N 1
ATOM 1265 C CA . ARG A 1 166 ? -22.703 20.141 12.078 1 47.03 166 ARG A CA 1
ATOM 1266 C C . ARG A 1 166 ? -23.562 19.266 11.18 1 47.03 166 ARG A C 1
ATOM 1268 O O . ARG A 1 166 ? -23.047 18.438 10.438 1 47.03 166 ARG A O 1
ATOM 1275 N N . ASP A 1 167 ? -24.859 19.25 11.328 1 46.53 167 ASP A N 1
ATOM 1276 C CA . ASP A 1 167 ? -25.969 18.844 10.477 1 46.53 167 ASP A CA 1
ATOM 1277 C C . ASP A 1 167 ? -25.656 19.109 9.008 1 46.53 167 ASP A C 1
ATOM 1279 O O . ASP A 1 167 ? -25.953 20.188 8.492 1 46.53 167 ASP A O 1
ATOM 1283 N N . ARG A 1 168 ? -24.734 18.391 8.414 1 52.47 168 ARG A N 1
ATOM 1284 C CA . ARG A 1 168 ? -24.172 18.828 7.137 1 52.47 168 ARG A CA 1
ATOM 1285 C C . ARG A 1 168 ? -25.078 18.422 5.977 1 52.47 168 ARG A C 1
ATOM 1287 O O . ARG A 1 168 ? -25.766 17.406 6.043 1 52.47 168 ARG A O 1
ATOM 1294 N N . ASP A 1 169 ? -25.281 19.359 5.16 1 53.41 169 ASP A N 1
ATOM 1295 C CA . ASP A 1 169 ? -25.906 19.109 3.861 1 53.41 169 ASP A CA 1
ATOM 1296 C C . ASP A 1 169 ? -25.016 18.234 2.98 1 53.41 169 ASP A C 1
ATOM 1298 O O . ASP A 1 169 ? -23.797 18.375 2.996 1 53.41 169 ASP A O 1
ATOM 1302 N N . PRO A 1 170 ? -25.516 17.141 2.586 1 54.19 170 PRO A N 1
ATOM 1303 C CA . PRO A 1 170 ? -24.75 16.281 1.673 1 54.19 170 PRO A CA 1
ATOM 1304 C C . PRO A 1 170 ? -23.891 17.094 0.693 1 54.19 170 PRO A C 1
ATOM 1306 O O . PRO A 1 170 ? -22.859 16.625 0.229 1 54.19 170 PRO A O 1
ATOM 1309 N N . ASP A 1 171 ? -24.328 18.344 0.385 1 53.88 171 ASP A N 1
ATOM 1310 C CA . ASP A 1 171 ? -23.656 19.188 -0.597 1 53.88 171 ASP A CA 1
ATOM 1311 C C . ASP A 1 171 ? -22.5 19.953 0.04 1 53.88 171 ASP A C 1
ATOM 1313 O O . ASP A 1 171 ? -21.766 20.656 -0.653 1 53.88 171 ASP A O 1
ATOM 1317 N N . ASP A 1 172 ? -22.391 19.75 1.344 1 57.03 172 ASP A N 1
ATOM 1318 C CA . ASP A 1 172 ? -21.359 20.547 2.006 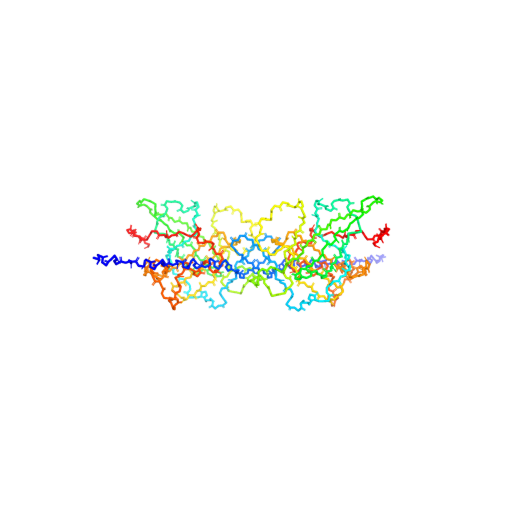1 57.03 172 ASP A CA 1
ATOM 1319 C C . ASP A 1 172 ? -19.984 19.969 1.75 1 57.03 172 ASP A C 1
ATOM 1321 O O . ASP A 1 172 ? -19.812 18.75 1.626 1 57.03 172 ASP A O 1
ATOM 1325 N N . GLU A 1 173 ? -19.094 20.891 1.509 1 63.34 173 GLU A N 1
ATOM 1326 C CA . GLU A 1 173 ? -17.719 20.469 1.282 1 63.34 173 GLU A CA 1
ATOM 1327 C C . GLU A 1 173 ? -17.156 19.734 2.496 1 63.34 173 GLU A C 1
ATOM 1329 O O . GLU A 1 173 ? -17.375 20.141 3.637 1 63.34 173 GLU A O 1
ATOM 1334 N N . ALA A 1 174 ? -16.688 18.594 2.338 1 75.31 174 ALA A N 1
ATOM 1335 C CA . ALA A 1 174 ? -16.062 17.812 3.395 1 75.31 174 ALA A CA 1
ATOM 1336 C C . ALA A 1 174 ? -14.883 18.578 4.004 1 75.31 174 ALA A C 1
ATOM 1338 O O . ALA A 1 174 ? -14.234 19.375 3.326 1 75.31 174 ALA A O 1
ATOM 1339 N N . GLY A 1 175 ? -14.781 18.547 5.367 1 89.94 175 GLY A N 1
ATOM 1340 C CA . GLY A 1 175 ? -13.625 19.141 6.016 1 89.94 175 GLY A CA 1
ATOM 1341 C C . GLY A 1 175 ? -12.32 18.438 5.668 1 89.94 175 GLY A C 1
ATOM 1342 O O . GLY A 1 175 ? -12.328 17.375 5.047 1 89.94 175 GLY A O 1
ATOM 1343 N N . TRP A 1 176 ? -11.312 19.078 6.051 1 93.75 176 TRP A N 1
ATOM 1344 C CA . TRP A 1 176 ? -9.984 18.578 5.699 1 93.75 176 TRP A CA 1
ATOM 1345 C C . TRP A 1 176 ? -9.68 17.281 6.434 1 93.75 176 TRP A C 1
ATOM 1347 O O . TRP A 1 176 ? -8.922 16.453 5.938 1 93.75 176 TRP A O 1
ATOM 1357 N N . ILE A 1 177 ? -10.281 17.078 7.582 1 95.12 177 ILE A N 1
ATOM 1358 C CA . ILE A 1 177 ? -10.125 15.805 8.273 1 95.12 177 ILE A CA 1
ATOM 1359 C C . ILE A 1 177 ? -10.82 14.695 7.48 1 95.12 177 ILE A C 1
ATOM 1361 O O . ILE A 1 177 ? -10.273 13.602 7.312 1 95.12 177 ILE A O 1
ATOM 1365 N N . ASP A 1 178 ? -12.039 15.008 6.969 1 92.31 178 ASP A N 1
ATOM 1366 C CA . ASP A 1 178 ? -12.719 14.039 6.121 1 92.31 178 ASP A CA 1
ATOM 1367 C C . ASP A 1 178 ? -11.883 13.695 4.891 1 92.31 178 ASP A C 1
ATOM 1369 O O . ASP A 1 178 ? -11.812 12.531 4.488 1 92.31 178 ASP A O 1
ATOM 1373 N N . ARG A 1 179 ? -11.289 14.695 4.352 1 93.25 179 ARG A N 1
ATOM 1374 C CA . ARG A 1 179 ? -10.453 14.469 3.176 1 93.25 179 ARG A CA 1
ATOM 1375 C C . ARG A 1 179 ? -9.258 13.578 3.514 1 93.25 179 ARG A C 1
ATOM 1377 O O . ARG A 1 179 ? -8.906 12.688 2.74 1 93.25 179 ARG A O 1
ATOM 1384 N N . ALA A 1 180 ? -8.633 13.828 4.625 1 95.69 180 ALA A N 1
ATOM 1385 C CA . ALA A 1 180 ? -7.512 13 5.059 1 95.69 180 ALA A CA 1
ATOM 1386 C C . ALA A 1 180 ? -7.941 11.547 5.227 1 95.69 180 ALA A C 1
ATOM 1388 O O . ALA A 1 180 ? -7.188 10.625 4.902 1 95.69 180 ALA A O 1
ATOM 1389 N N . VAL A 1 181 ? -9.141 11.375 5.77 1 93.62 181 VAL A N 1
ATOM 1390 C CA . VAL A 1 181 ? -9.68 10.023 5.93 1 93.62 181 VAL A CA 1
ATOM 1391 C C . VAL A 1 181 ? -9.828 9.367 4.562 1 93.62 181 VAL A C 1
ATOM 1393 O O . VAL A 1 181 ? -9.422 8.219 4.371 1 93.62 181 VAL A O 1
ATOM 1396 N N . GLU A 1 182 ? -10.312 10.055 3.59 1 91.94 182 GLU A N 1
ATOM 1397 C CA . GLU A 1 182 ? -10.445 9.539 2.232 1 91.94 182 GLU A CA 1
ATOM 1398 C C . GLU A 1 182 ? -9.086 9.172 1.644 1 91.94 182 GLU A C 1
ATOM 1400 O O . GLU A 1 182 ? -8.977 8.258 0.825 1 91.94 182 GLU A O 1
ATOM 1405 N N . LEU A 1 183 ? -8.148 9.852 2.092 1 94.88 183 LEU A N 1
ATOM 1406 C CA . LEU A 1 183 ? -6.816 9.656 1.537 1 94.88 183 LEU A CA 1
ATOM 1407 C C . LEU A 1 183 ? -6.062 8.57 2.301 1 94.88 183 LEU A C 1
ATOM 1409 O O . LEU A 1 183 ? -4.922 8.25 1.971 1 94.88 183 LEU A O 1
ATOM 1413 N N . GLY A 1 184 ? -6.703 8.07 3.369 1 94.06 184 GLY A N 1
ATOM 1414 C CA . GLY A 1 184 ? -6.125 6.816 3.826 1 94.06 184 GLY A CA 1
ATOM 1415 C C . GLY A 1 184 ? -5.859 6.793 5.32 1 94.06 184 GLY A C 1
ATOM 1416 O O . GLY A 1 184 ? -5.359 5.797 5.852 1 94.06 184 GLY A O 1
ATOM 1417 N N . THR A 1 185 ? -6.145 7.871 6 1 94.5 185 THR A N 1
ATOM 1418 C CA . THR A 1 185 ? -5.902 7.875 7.438 1 94.5 185 THR A CA 1
ATOM 1419 C C . THR A 1 185 ? -7.195 7.605 8.203 1 94.5 185 THR A C 1
ATOM 1421 O O . THR A 1 185 ? -8.164 8.367 8.086 1 94.5 185 THR A O 1
ATOM 1424 N N . PRO A 1 186 ? -7.148 6.574 9.023 1 92.62 186 PRO A N 1
ATOM 1425 C CA . PRO A 1 186 ? -8.352 6.352 9.836 1 92.62 186 PRO A CA 1
ATOM 1426 C C . PRO A 1 186 ? -8.68 7.535 10.742 1 92.62 186 PRO A C 1
ATOM 1428 O O . PRO A 1 186 ? -7.777 8.109 11.359 1 92.62 186 PRO A O 1
ATOM 1431 N N . ARG A 1 187 ? -9.891 7.828 10.828 1 93 187 ARG A N 1
ATOM 1432 C CA . ARG A 1 187 ? -10.336 9.008 11.562 1 93 187 ARG A CA 1
ATOM 1433 C C . ARG A 1 187 ? -9.898 8.953 13.016 1 93 187 ARG A C 1
ATOM 1435 O O . ARG A 1 187 ? -9.508 9.969 13.594 1 93 187 ARG A O 1
ATOM 1442 N N . GLU A 1 188 ? -9.945 7.75 13.586 1 93.38 188 GLU A N 1
ATOM 1443 C CA . GLU A 1 188 ? -9.664 7.594 15.008 1 93.38 188 GLU A CA 1
ATOM 1444 C C . GLU A 1 188 ? -8.203 7.918 15.32 1 93.38 188 GLU A C 1
ATOM 1446 O O . GLU A 1 188 ? -7.836 8.094 16.484 1 93.38 188 GLU A O 1
ATOM 1451 N N . LYS A 1 189 ? -7.379 8.039 14.32 1 93.62 189 LYS A N 1
ATOM 1452 C CA . LYS A 1 189 ? -5.965 8.336 14.516 1 93.62 189 LYS A CA 1
ATOM 1453 C C . LYS A 1 189 ? -5.688 9.828 14.375 1 93.62 189 LYS A C 1
ATOM 1455 O O . LYS A 1 189 ? -4.555 10.273 14.57 1 93.62 189 LYS A O 1
ATOM 1460 N N . ILE A 1 190 ? -6.699 10.586 14.023 1 95.12 190 ILE A N 1
ATOM 1461 C CA . ILE A 1 190 ? -6.516 12.008 13.734 1 95.12 190 ILE A CA 1
ATOM 1462 C C . ILE A 1 190 ? -6.949 12.836 14.945 1 95.12 190 ILE A C 1
ATOM 1464 O O . ILE A 1 190 ? -8.07 12.688 15.438 1 95.12 190 ILE A O 1
ATOM 1468 N N . ALA A 1 191 ? -6.074 13.633 15.414 1 95.44 191 ALA A N 1
ATOM 1469 C CA . ALA A 1 191 ? -6.363 14.547 16.516 1 95.44 191 ALA A CA 1
ATOM 1470 C C . ALA A 1 191 ? -6.133 16 16.109 1 95.44 191 ALA A C 1
ATOM 1472 O O . ALA A 1 191 ? -5.164 16.297 15.398 1 95.44 191 ALA A O 1
ATOM 1473 N N . LYS A 1 192 ? -6.961 16.844 16.578 1 95.5 192 LYS A N 1
ATOM 1474 C CA . LYS A 1 192 ? -6.762 18.266 16.359 1 95.5 192 LYS A CA 1
ATOM 1475 C C . LYS A 1 192 ? -5.605 18.812 17.203 1 95.5 192 LYS A C 1
ATOM 1477 O O . LYS A 1 192 ? -5.379 18.344 18.328 1 95.5 192 LYS A O 1
ATOM 1482 N N . THR A 1 193 ? -4.941 19.75 16.688 1 95.94 193 THR A N 1
ATOM 1483 C CA . THR A 1 193 ? -3.834 20.391 17.391 1 95.94 193 THR A CA 1
ATOM 1484 C C . THR A 1 193 ? -4.289 21.688 18.047 1 95.94 193 THR A C 1
ATOM 1486 O O . THR A 1 193 ? -4.973 22.5 17.438 1 95.94 193 THR A O 1
ATOM 1489 N N . ASP A 1 194 ? -3.947 21.844 19.312 1 95.88 194 ASP A N 1
ATOM 1490 C CA . ASP A 1 194 ? -4.262 23.078 20.031 1 95.88 194 ASP A CA 1
ATOM 1491 C C . ASP A 1 194 ? -3.381 24.219 19.547 1 95.88 194 ASP A C 1
ATOM 1493 O O . ASP A 1 194 ? -2.168 24.219 19.75 1 95.88 194 ASP A O 1
ATOM 1497 N N . GLN A 1 195 ? -3.975 25.203 18.938 1 96.81 195 GLN A N 1
ATOM 1498 C CA . GLN A 1 195 ? -3.26 26.359 18.406 1 96.81 195 GLN A CA 1
ATOM 1499 C C . GLN A 1 195 ? -3.625 27.641 19.172 1 96.81 195 GLN A C 1
ATOM 1501 O O . GLN A 1 195 ? -3.445 28.75 18.672 1 96.81 195 GLN A O 1
ATOM 1506 N N . ASN A 1 196 ? -4.07 27.438 20.344 1 95.12 196 ASN A N 1
ATOM 1507 C CA . ASN A 1 196 ? -4.465 28.594 21.141 1 95.12 196 ASN A CA 1
ATOM 1508 C C . ASN A 1 196 ? -3.361 29 22.125 1 95.12 196 ASN A C 1
ATOM 1510 O O . ASN A 1 196 ? -2.559 28.156 22.547 1 95.12 196 ASN A O 1
ATOM 1514 N N . ASP A 1 197 ? -3.328 30.297 22.516 1 94.25 197 ASP A N 1
ATOM 1515 C CA . ASP A 1 197 ? -2.408 30.844 23.5 1 94.25 197 ASP A CA 1
ATOM 1516 C C . ASP A 1 197 ? -0.961 30.5 23.172 1 94.25 197 ASP A C 1
ATOM 1518 O O . ASP A 1 197 ? -0.21 30.031 24.031 1 94.25 197 ASP A O 1
ATOM 1522 N N . CYS A 1 198 ? -0.681 30.609 21.969 1 95.44 198 CYS A N 1
ATOM 1523 C CA . CYS A 1 198 ? 0.666 30.328 21.484 1 95.44 198 CYS A CA 1
ATOM 1524 C C . CYS A 1 198 ? 1.562 31.547 21.625 1 95.44 198 CYS A C 1
ATOM 1526 O O . CYS A 1 198 ? 1.131 32.688 21.359 1 95.44 198 CYS A O 1
ATOM 1528 N N . ASN A 1 199 ? 2.799 31.438 22.047 1 87.69 199 ASN A N 1
ATOM 1529 C CA . ASN A 1 199 ? 3.764 32.531 22.141 1 87.69 199 ASN A CA 1
ATOM 1530 C C . ASN A 1 199 ? 4.312 32.906 20.766 1 87.69 199 ASN A C 1
ATOM 1532 O O . ASN A 1 199 ? 4.535 34.094 20.484 1 87.69 199 ASN A O 1
ATOM 1536 N N . ASN A 1 200 ? 4.363 32.125 19.766 1 81.56 200 ASN A N 1
ATOM 1537 C CA . ASN A 1 200 ? 4.875 32.25 18.406 1 81.56 200 ASN A CA 1
ATOM 1538 C C . ASN A 1 200 ? 6.086 33.188 18.344 1 81.56 200 ASN A C 1
ATOM 1540 O O . ASN A 1 200 ? 6.07 34.188 17.625 1 81.56 200 ASN A O 1
ATOM 1544 N N . ASP A 1 201 ? 7.094 33.094 19.062 1 78.25 201 ASP A N 1
ATOM 1545 C CA . ASP A 1 201 ? 8.289 33.938 19.078 1 78.25 201 ASP A CA 1
ATOM 1546 C C . ASP A 1 201 ? 9.297 33.469 18.031 1 78.25 201 ASP A C 1
ATOM 1548 O O . ASP A 1 201 ? 10.258 32.781 18.344 1 78.25 201 ASP A O 1
ATOM 1552 N N . PHE A 1 202 ? 8.883 33.625 16.734 1 76.94 202 PHE A N 1
ATOM 1553 C CA . PHE A 1 202 ? 9.789 33.125 15.711 1 76.94 202 PHE A CA 1
ATOM 1554 C C . PHE A 1 202 ? 10.68 34.219 15.172 1 76.94 202 PHE A C 1
ATOM 1556 O O . PHE A 1 202 ? 10.312 35.406 15.227 1 76.94 202 PHE A O 1
ATOM 1563 N N . MET B 1 1 ? 64.938 -11.891 -28.281 1 29.61 1 MET B N 1
ATOM 1564 C CA . MET B 1 1 ? 64.062 -10.883 -27.734 1 29.61 1 MET B CA 1
ATOM 1565 C C . MET B 1 1 ? 62.594 -11.336 -27.797 1 29.61 1 MET B C 1
ATOM 1567 O O . MET B 1 1 ? 62.031 -11.406 -28.891 1 29.61 1 MET B O 1
ATOM 1571 N N . LYS B 1 2 ? 62.188 -12.352 -26.875 1 33.5 2 LYS B N 1
ATOM 1572 C CA . LYS B 1 2 ? 60.906 -13.039 -26.812 1 33.5 2 LYS B CA 1
ATOM 1573 C C . LYS B 1 2 ? 59.781 -12.055 -26.547 1 33.5 2 LYS B C 1
ATOM 1575 O O . LYS B 1 2 ? 59.844 -11.258 -25.609 1 33.5 2 LYS B O 1
ATOM 1580 N N . LEU B 1 3 ? 59.031 -11.719 -27.625 1 34.88 3 LEU B N 1
ATOM 1581 C CA . LEU B 1 3 ? 57.875 -10.812 -27.641 1 34.88 3 LEU B CA 1
ATOM 1582 C C . LEU B 1 3 ? 56.812 -11.281 -26.656 1 34.88 3 LEU B C 1
ATOM 1584 O O . LEU B 1 3 ? 56.281 -12.398 -26.781 1 34.88 3 LEU B O 1
ATOM 1588 N N . GLN B 1 4 ? 56.906 -10.875 -25.375 1 34.03 4 GLN B N 1
ATOM 1589 C CA . GLN B 1 4 ? 55.906 -11.086 -24.344 1 34.03 4 GLN B CA 1
ATOM 1590 C C . GLN B 1 4 ? 54.562 -10.539 -24.766 1 34.03 4 GLN B C 1
ATOM 1592 O O . GLN B 1 4 ? 54.438 -9.367 -25.125 1 34.03 4 GLN B O 1
ATOM 1597 N N . ASN B 1 5 ? 53.781 -11.344 -25.453 1 35.88 5 ASN B N 1
ATOM 1598 C CA . ASN B 1 5 ? 52.375 -11.008 -25.781 1 35.88 5 ASN B CA 1
ATOM 1599 C C . ASN B 1 5 ? 51.594 -10.641 -24.531 1 35.88 5 ASN B C 1
ATOM 1601 O O . ASN B 1 5 ? 51.469 -11.453 -23.609 1 35.88 5 ASN B O 1
ATOM 1605 N N . LEU B 1 6 ? 51.594 -9.359 -24.156 1 34.94 6 LEU B N 1
ATOM 1606 C CA . LEU B 1 6 ? 50.75 -8.797 -23.094 1 34.94 6 LEU B CA 1
ATOM 1607 C C . LEU B 1 6 ? 49.281 -9.016 -23.391 1 34.94 6 LEU B C 1
ATOM 1609 O O . LEU B 1 6 ? 48.75 -8.531 -24.422 1 34.94 6 LEU B O 1
ATOM 1613 N N . PHE B 1 7 ? 48.719 -10.125 -22.953 1 35.03 7 PHE B N 1
ATOM 1614 C CA . PHE B 1 7 ? 47.25 -10.344 -23 1 35.03 7 PHE B CA 1
ATOM 1615 C C . PHE B 1 7 ? 46.531 -9.297 -22.172 1 35.03 7 PHE B C 1
ATOM 1617 O O . PHE B 1 7 ? 46.781 -9.156 -20.969 1 35.03 7 PHE B O 1
ATOM 1624 N N . LEU B 1 8 ? 46.094 -8.195 -22.781 1 34.91 8 LEU B N 1
ATOM 1625 C CA . LEU B 1 8 ? 45.219 -7.227 -22.156 1 34.91 8 LEU B CA 1
ATOM 1626 C C . LEU B 1 8 ? 43.875 -7.871 -21.797 1 34.91 8 LEU B C 1
ATOM 1628 O O . LEU B 1 8 ? 43.125 -8.312 -22.688 1 34.91 8 LEU B O 1
ATOM 1632 N N . GLY B 1 9 ? 43.781 -8.406 -20.641 1 33.47 9 GLY B N 1
ATOM 1633 C CA . GLY B 1 9 ? 42.5 -8.875 -20.109 1 33.47 9 GLY B CA 1
ATOM 1634 C C . GLY B 1 9 ? 41.469 -7.785 -20.016 1 33.47 9 GLY B C 1
ATOM 1635 O O . GLY B 1 9 ? 41.656 -6.777 -19.328 1 33.47 9 GLY B O 1
ATOM 1636 N N . LEU B 1 10 ? 40.656 -7.617 -21.062 1 35.47 10 LEU B N 1
ATOM 1637 C CA . LEU B 1 10 ? 39.5 -6.758 -20.984 1 35.47 10 LEU B CA 1
ATOM 1638 C C . LEU B 1 10 ? 38.594 -7.203 -19.844 1 35.47 10 LEU B C 1
ATOM 1640 O O . LEU B 1 10 ? 38.031 -8.305 -19.875 1 35.47 10 LEU B O 1
ATOM 1644 N N . GLY B 1 11 ? 38.719 -6.586 -18.734 1 33.88 11 GLY B N 1
ATOM 1645 C CA . GLY B 1 11 ? 37.812 -6.781 -17.625 1 33.88 11 GLY B CA 1
ATOM 1646 C C . GLY B 1 11 ? 36.375 -6.438 -17.969 1 33.88 11 GLY B C 1
ATOM 1647 O O . GLY B 1 11 ? 36.094 -5.324 -18.422 1 33.88 11 GLY B O 1
ATOM 1648 N N . ALA B 1 12 ? 35.562 -7.445 -18.375 1 39.12 12 ALA B N 1
ATOM 1649 C CA . ALA B 1 12 ? 34.125 -7.246 -18.469 1 39.12 12 ALA B CA 1
ATOM 1650 C C . ALA B 1 12 ? 33.562 -6.621 -17.203 1 39.12 12 ALA B C 1
ATOM 1652 O O . ALA B 1 12 ? 33.625 -7.234 -16.125 1 39.12 12 ALA B O 1
ATOM 1653 N N . THR B 1 13 ? 33.5 -5.367 -17.172 1 36.03 13 THR B N 1
ATOM 1654 C CA . THR B 1 13 ? 32.75 -4.758 -16.078 1 36.03 13 THR B CA 1
ATOM 1655 C C . THR B 1 13 ? 31.312 -5.25 -16.094 1 36.03 13 THR B C 1
ATOM 1657 O O . THR B 1 13 ? 30.609 -5.102 -17.094 1 36.03 13 THR B O 1
ATOM 1660 N N . ALA B 1 14 ? 31.047 -6.25 -15.359 1 36 14 ALA B N 1
ATOM 1661 C CA . ALA B 1 14 ? 29.641 -6.551 -15.07 1 36 14 ALA B CA 1
ATOM 1662 C C . ALA B 1 14 ? 28.875 -5.281 -14.727 1 36 14 ALA B C 1
ATOM 1664 O O . ALA B 1 14 ? 29.109 -4.656 -13.695 1 36 14 ALA B O 1
ATOM 1665 N N . VAL B 1 15 ? 28.359 -4.684 -15.703 1 35.69 15 VAL B N 1
ATOM 1666 C CA . VAL B 1 15 ? 27.344 -3.695 -15.375 1 35.69 15 VAL B CA 1
ATOM 1667 C C . VAL B 1 15 ? 26.297 -4.316 -14.445 1 35.69 15 VAL B C 1
ATOM 1669 O O . VAL B 1 15 ? 25.531 -5.195 -14.852 1 35.69 15 VAL B O 1
ATOM 1672 N N . THR B 1 16 ? 26.453 -4.398 -13.203 1 35.34 16 THR B N 1
ATOM 1673 C CA . THR B 1 16 ? 25.359 -4.648 -12.273 1 35.34 16 THR B CA 1
ATOM 1674 C C . THR B 1 16 ? 24.109 -3.895 -12.695 1 35.34 16 THR B C 1
ATOM 1676 O O . THR B 1 16 ? 24.141 -2.676 -12.875 1 35.34 16 THR B O 1
ATOM 1679 N N . LYS B 1 17 ? 23.297 -4.559 -13.492 1 37.09 17 LYS B N 1
ATOM 1680 C CA . LYS B 1 17 ? 22.016 -3.914 -13.719 1 37.09 17 LYS B CA 1
ATOM 1681 C C . LYS B 1 17 ? 21.484 -3.266 -12.445 1 37.09 17 LYS B C 1
ATOM 1683 O O . LYS B 1 17 ? 21.359 -3.928 -11.414 1 37.09 17 LYS B O 1
ATOM 1688 N N . PRO B 1 18 ? 21.469 -2.047 -12.281 1 37 18 PRO B N 1
ATOM 1689 C CA . PRO B 1 18 ? 20.875 -1.476 -11.07 1 37 18 PRO B CA 1
ATOM 1690 C C . PRO B 1 18 ? 19.562 -2.15 -10.688 1 37 18 PRO B C 1
ATOM 1692 O O . PRO B 1 18 ? 18.766 -2.51 -11.562 1 37 18 PRO B O 1
ATOM 1695 N N . SER B 1 19 ? 19.422 -3.027 -9.719 1 40.72 19 SER B N 1
ATOM 1696 C CA . SER B 1 19 ? 18.172 -3.475 -9.117 1 40.72 19 SER B CA 1
ATOM 1697 C C . SER B 1 19 ? 17.094 -2.406 -9.227 1 40.72 19 SER B C 1
ATOM 1699 O O . SER B 1 19 ? 17.141 -1.394 -8.523 1 40.72 19 SER B O 1
ATOM 1701 N N . GLN B 1 20 ? 16.625 -2.059 -10.336 1 45.75 20 GLN B N 1
ATOM 1702 C CA . GLN B 1 20 ? 15.562 -1.062 -10.344 1 45.75 20 GLN B CA 1
ATOM 1703 C C . GLN B 1 20 ? 14.5 -1.382 -9.297 1 45.75 20 GLN B C 1
ATOM 1705 O O 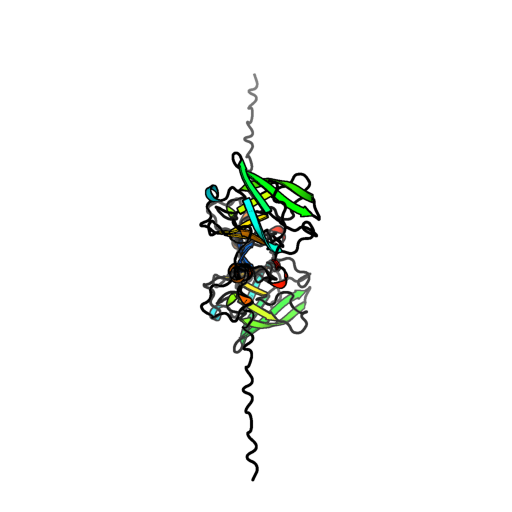. GLN B 1 20 ? 13.82 -2.408 -9.383 1 45.75 20 GLN B O 1
ATOM 1710 N N . THR B 1 21 ? 14.773 -1.326 -8.078 1 54.38 21 THR B N 1
ATOM 1711 C CA . THR B 1 21 ? 13.719 -1.411 -7.078 1 54.38 21 THR B CA 1
ATOM 1712 C C . THR B 1 21 ? 12.461 -0.685 -7.559 1 54.38 21 THR B C 1
ATOM 1714 O O . THR B 1 21 ? 12.43 0.546 -7.605 1 54.38 21 THR B O 1
ATOM 1717 N N . GLY B 1 22 ? 11.617 -1.276 -8.547 1 78.56 22 GLY B N 1
ATOM 1718 C CA . GLY B 1 22 ? 10.453 -0.603 -9.086 1 78.56 22 GLY B CA 1
ATOM 1719 C C . GLY B 1 22 ? 9.312 -0.499 -8.094 1 78.56 22 GLY B C 1
ATOM 1720 O O . GLY B 1 22 ? 9.328 -1.158 -7.051 1 78.56 22 GLY B O 1
ATOM 1721 N N . VAL B 1 23 ? 8.578 0.527 -8.047 1 91.31 23 VAL B N 1
ATOM 1722 C CA . VAL B 1 23 ? 7.391 0.781 -7.238 1 91.31 23 VAL B CA 1
ATOM 1723 C C . VAL B 1 23 ? 6.148 0.277 -7.973 1 91.31 23 VAL B C 1
ATOM 1725 O O . VAL B 1 23 ? 6.023 0.453 -9.188 1 91.31 23 VAL B O 1
ATOM 1728 N N . ALA B 1 24 ? 5.348 -0.565 -7.273 1 94.19 24 ALA B N 1
ATOM 1729 C CA . ALA B 1 24 ? 4.113 -1.1 -7.844 1 94.19 24 ALA B CA 1
ATOM 1730 C C . ALA B 1 24 ? 2.895 -0.349 -7.312 1 94.19 24 ALA B C 1
ATOM 1732 O O . ALA B 1 24 ? 2.871 0.067 -6.148 1 94.19 24 ALA B O 1
ATOM 1733 N N . PRO B 1 25 ? 1.871 -0.19 -8.219 1 94.62 25 PRO B N 1
ATOM 1734 C CA . PRO B 1 25 ? 0.63 0.402 -7.711 1 94.62 25 PRO B CA 1
ATOM 1735 C C . PRO B 1 25 ? -0.094 -0.504 -6.719 1 94.62 25 PRO B C 1
ATOM 1737 O O . PRO B 1 25 ? -0.034 -1.73 -6.84 1 94.62 25 PRO B O 1
ATOM 1740 N N . ALA B 1 26 ? -0.737 0.134 -5.77 1 97.25 26 ALA B N 1
ATOM 1741 C CA . ALA B 1 26 ? -1.489 -0.583 -4.742 1 97.25 26 ALA B CA 1
ATOM 1742 C C . ALA B 1 26 ? -2.656 0.257 -4.23 1 97.25 26 ALA B C 1
ATOM 1744 O O . ALA B 1 26 ? -2.863 1.385 -4.684 1 97.25 26 ALA B O 1
ATOM 1745 N N . LEU B 1 27 ? -3.469 -0.358 -3.465 1 96.62 27 LEU B N 1
ATOM 1746 C CA . LEU B 1 27 ? -4.555 0.291 -2.736 1 96.62 27 LEU B CA 1
ATOM 1747 C C . LEU B 1 27 ? -4.352 0.156 -1.229 1 96.62 27 LEU B C 1
ATOM 1749 O O . LEU B 1 27 ? -3.686 -0.774 -0.769 1 96.62 27 LEU B O 1
ATOM 1753 N N . TRP B 1 28 ? -4.82 1.115 -0.524 1 96.25 28 TRP B N 1
ATOM 1754 C CA . TRP B 1 28 ? -4.789 1.156 0.934 1 96.25 28 TRP B CA 1
ATOM 1755 C C . TRP B 1 28 ? -6.184 1.416 1.499 1 96.25 28 TRP B C 1
ATOM 1757 O O . TRP B 1 28 ? -6.863 2.355 1.08 1 96.25 28 TRP B O 1
ATOM 1767 N N . ASP B 1 29 ? -6.629 0.557 2.498 1 94.38 29 ASP B N 1
ATOM 1768 C CA . ASP B 1 29 ? -7.996 0.736 2.975 1 94.38 29 ASP B CA 1
ATOM 1769 C C . ASP B 1 29 ? -8.016 1.2 4.43 1 94.38 29 ASP B C 1
ATOM 1771 O O . ASP B 1 29 ? -9.008 1.009 5.137 1 94.38 29 ASP B O 1
ATOM 1775 N N . GLY B 1 30 ? -6.895 1.735 4.895 1 90.62 30 GLY B N 1
ATOM 1776 C CA . GLY B 1 30 ? -6.793 2.201 6.27 1 90.62 30 GLY B CA 1
ATOM 1777 C C . GLY B 1 30 ? -6.234 1.157 7.215 1 90.62 30 GLY B C 1
ATOM 1778 O O . GLY B 1 30 ? -5.863 1.473 8.344 1 90.62 30 GLY B O 1
ATOM 1779 N N . LYS B 1 31 ? -6.145 -0.086 6.699 1 91.88 31 LYS B N 1
ATOM 1780 C CA . LYS B 1 31 ? -5.672 -1.197 7.523 1 91.88 31 LYS B CA 1
ATOM 1781 C C . LYS B 1 31 ? -4.699 -2.08 6.746 1 91.88 31 LYS B C 1
ATOM 1783 O O . LYS B 1 31 ? -3.627 -2.42 7.246 1 91.88 31 LYS B O 1
ATOM 1788 N N . CYS B 1 32 ? -5.047 -2.426 5.562 1 96.25 32 CYS B N 1
ATOM 1789 C CA . CYS B 1 32 ? -4.23 -3.311 4.734 1 96.25 32 CYS B CA 1
ATOM 1790 C C . CYS B 1 32 ? -3.988 -2.699 3.359 1 96.25 32 CYS B C 1
ATOM 1792 O O . CYS B 1 32 ? -4.695 -1.776 2.951 1 96.25 32 CYS B O 1
ATOM 1794 N N . PHE B 1 33 ? -2.992 -3.27 2.727 1 96.31 33 PHE B N 1
ATOM 1795 C CA . PHE B 1 33 ? -2.666 -2.902 1.353 1 96.31 33 PHE B CA 1
ATOM 1796 C C . PHE B 1 33 ? -3.066 -4.012 0.387 1 96.31 33 PHE B C 1
ATOM 1798 O O . PHE B 1 33 ? -3.043 -5.191 0.743 1 96.31 33 PHE B O 1
ATOM 1805 N N . TYR B 1 34 ? -3.346 -3.566 -0.882 1 97.69 34 TYR B N 1
ATOM 1806 C CA . TYR B 1 34 ? -3.822 -4.527 -1.872 1 97.69 34 TYR B CA 1
ATOM 1807 C C . TYR B 1 34 ? -3.195 -4.258 -3.236 1 97.69 34 TYR B C 1
ATOM 1809 O O . TYR B 1 34 ? -3.117 -3.107 -3.674 1 97.69 34 TYR B O 1
ATOM 1817 N N . PRO B 1 35 ? -2.789 -5.395 -3.889 1 97.75 35 PRO B N 1
ATOM 1818 C CA . PRO B 1 35 ? -2.416 -5.234 -5.297 1 97.75 35 PRO B CA 1
ATOM 1819 C C . PRO B 1 35 ? -3.564 -4.703 -6.152 1 97.75 35 PRO B C 1
ATOM 1821 O O . PRO B 1 35 ? -4.727 -4.785 -5.75 1 97.75 35 PRO B O 1
ATOM 1824 N N . GLN B 1 36 ? -3.211 -4.105 -7.258 1 96.44 36 GLN B N 1
ATOM 1825 C CA . GLN B 1 36 ? -4.242 -3.721 -8.219 1 96.44 36 GLN B CA 1
ATOM 1826 C C . GLN B 1 36 ? -4.523 -4.848 -9.203 1 96.44 36 GLN B C 1
ATOM 1828 O O . GLN B 1 36 ? -3.594 -5.461 -9.734 1 96.44 36 GLN B O 1
ATOM 1833 N N . PRO B 1 37 ? -5.785 -5.086 -9.453 1 97.94 37 PRO B N 1
ATOM 1834 C CA . PRO B 1 37 ? -6.148 -6.184 -10.352 1 97.94 37 PRO B CA 1
ATOM 1835 C C . PRO B 1 37 ? -5.969 -5.828 -11.828 1 97.94 37 PRO B C 1
ATOM 1837 O O . PRO B 1 37 ? -5.945 -4.645 -12.18 1 97.94 37 PRO B O 1
ATOM 1840 N N . ASP B 1 38 ? -5.809 -6.863 -12.602 1 97.44 38 ASP B N 1
ATOM 1841 C CA . ASP B 1 38 ? -5.902 -6.762 -14.055 1 97.44 38 ASP B CA 1
ATOM 1842 C C . ASP B 1 38 ? -7.324 -6.426 -14.492 1 97.44 38 ASP B C 1
ATOM 1844 O O . ASP B 1 38 ? -8.227 -7.262 -14.391 1 97.44 38 ASP B O 1
ATOM 1848 N N . THR B 1 39 ? -7.512 -5.262 -15.062 1 95.62 39 THR B N 1
ATOM 1849 C CA . THR B 1 39 ? -8.852 -4.797 -15.398 1 95.62 39 THR B CA 1
ATOM 1850 C C . THR B 1 39 ? -9.406 -5.551 -16.609 1 95.62 39 THR B C 1
ATOM 1852 O O . THR B 1 39 ? -10.602 -5.48 -16.891 1 95.62 39 THR B O 1
ATOM 1855 N N . THR B 1 40 ? -8.555 -6.305 -17.281 1 94.56 40 THR B N 1
ATOM 1856 C CA . THR B 1 40 ? -8.992 -7.043 -18.453 1 94.56 40 THR B CA 1
ATOM 1857 C C . THR B 1 40 ? -9.344 -8.484 -18.094 1 94.56 40 THR B C 1
ATOM 1859 O O . THR B 1 40 ? -9.734 -9.266 -18.953 1 94.56 40 THR B O 1
ATOM 1862 N N . PHE B 1 41 ? -9.234 -8.82 -16.891 1 96.94 41 PHE B N 1
ATOM 1863 C CA . PHE B 1 41 ? -9.523 -10.172 -16.438 1 96.94 41 PHE B CA 1
ATOM 1864 C C . PHE B 1 41 ? -10.969 -10.547 -16.734 1 96.94 41 PHE B C 1
ATOM 1866 O O . PHE B 1 41 ? -11.883 -9.766 -16.453 1 96.94 41 PHE B O 1
ATOM 1873 N N . ALA B 1 42 ? -11.117 -11.773 -17.234 1 93.31 42 ALA B N 1
ATOM 1874 C CA . ALA B 1 42 ? -12.445 -12.312 -17.516 1 93.31 42 ALA B CA 1
ATOM 1875 C C . ALA B 1 42 ? -12.688 -13.594 -16.719 1 93.31 42 ALA B C 1
ATOM 1877 O O . ALA B 1 42 ? -12.172 -14.656 -17.062 1 93.31 42 ALA B O 1
ATOM 1878 N N . LEU B 1 43 ? -13.586 -13.5 -15.789 1 93.75 43 LEU B N 1
ATOM 1879 C CA . LEU B 1 43 ? -13.82 -14.602 -14.859 1 93.75 43 LEU B CA 1
ATOM 1880 C C . LEU B 1 43 ? -14.344 -15.828 -15.586 1 93.75 43 LEU B C 1
ATOM 1882 O O . LEU B 1 43 ? -14.023 -16.953 -15.211 1 93.75 43 LEU B O 1
ATOM 1886 N N . ASP B 1 44 ? -15.109 -15.672 -16.594 1 92.56 44 ASP B N 1
ATOM 1887 C CA . ASP B 1 44 ? -15.75 -16.781 -17.297 1 92.56 44 ASP B CA 1
ATOM 1888 C C . ASP B 1 44 ? -14.719 -17.641 -18.016 1 92.56 44 ASP B C 1
ATOM 1890 O O . ASP B 1 44 ? -15.008 -18.781 -18.406 1 92.56 44 ASP B O 1
ATOM 1894 N N . THR B 1 45 ? -13.469 -17.141 -18.234 1 95.5 45 THR B N 1
ATOM 1895 C CA . THR B 1 45 ? -12.422 -17.906 -18.906 1 95.5 45 THR B CA 1
ATOM 1896 C C . THR B 1 45 ? -11.5 -18.562 -17.891 1 95.5 45 THR B C 1
ATOM 1898 O O . THR B 1 45 ? -10.602 -19.328 -18.25 1 95.5 45 THR B O 1
ATOM 1901 N N . TYR B 1 46 ? -11.773 -18.406 -16.672 1 97 46 TYR B N 1
ATOM 1902 C CA . TYR B 1 46 ? -10.812 -18.734 -15.633 1 97 46 TYR B CA 1
ATOM 1903 C C . TYR B 1 46 ? -11.031 -20.172 -15.133 1 97 46 TYR B C 1
ATOM 1905 O O . TYR B 1 46 ? -10.07 -20.844 -14.734 1 97 46 TYR B O 1
ATOM 1913 N N . PRO B 1 47 ? -12.266 -20.719 -15.109 1 97.56 47 PRO B N 1
ATOM 1914 C CA . PRO B 1 47 ? -12.492 -22.047 -14.555 1 97.56 47 PRO B CA 1
ATOM 1915 C C . PRO B 1 47 ? -11.586 -23.109 -15.18 1 97.56 47 PRO B C 1
ATOM 1917 O O . PRO B 1 47 ? -11.227 -23 -16.359 1 97.56 47 PRO B O 1
ATOM 1920 N N . GLY B 1 48 ? -11.297 -24.125 -14.367 1 97.88 48 GLY B N 1
ATOM 1921 C CA . GLY B 1 48 ? -10.414 -25.203 -14.781 1 97.88 48 GLY B CA 1
ATOM 1922 C C . GLY B 1 48 ? -9.195 -25.344 -13.891 1 97.88 48 GLY B C 1
ATOM 1923 O O . GLY B 1 48 ? -9.156 -24.797 -12.789 1 97.88 48 GLY B O 1
ATOM 1924 N N . ARG B 1 49 ? -8.258 -26.125 -14.312 1 98.12 49 ARG B N 1
ATOM 1925 C CA . ARG B 1 49 ? -7.07 -26.453 -13.523 1 98.12 49 ARG B CA 1
ATOM 1926 C C . ARG B 1 49 ? -5.934 -25.484 -13.836 1 98.12 49 ARG B C 1
ATOM 1928 O O . ARG B 1 49 ? -5.691 -25.141 -15 1 98.12 49 ARG B O 1
ATOM 1935 N N . TRP B 1 50 ? -5.309 -25.125 -12.805 1 98.38 50 TRP B N 1
ATOM 1936 C CA . TRP B 1 50 ? -4.109 -24.297 -12.852 1 98.38 50 TRP B CA 1
ATOM 1937 C C . TRP B 1 50 ? -2.965 -24.953 -12.078 1 98.38 50 TRP B C 1
ATOM 1939 O O . TRP B 1 50 ? -3.168 -25.484 -10.984 1 98.38 50 TRP B O 1
ATOM 1949 N N . TYR B 1 51 ? -1.76 -24.891 -12.609 1 98.19 51 TYR B N 1
ATOM 1950 C CA . TYR B 1 51 ? -0.554 -25.375 -11.945 1 98.19 51 TYR B CA 1
ATOM 1951 C C . TYR B 1 51 ? 0.295 -24.203 -11.445 1 98.19 51 TYR B C 1
ATOM 1953 O O . TYR B 1 51 ? 0.565 -23.266 -12.195 1 98.19 51 TYR B O 1
ATOM 1961 N N . GLN B 1 52 ? 0.644 -24.281 -10.227 1 97.94 52 GLN B N 1
ATOM 1962 C CA . GLN B 1 52 ? 1.53 -23.25 -9.703 1 97.94 52 GLN B CA 1
ATOM 1963 C C . GLN B 1 52 ? 2.975 -23.484 -10.133 1 97.94 52 GLN B C 1
ATOM 1965 O O . GLN B 1 52 ? 3.592 -24.484 -9.727 1 97.94 52 GLN B O 1
ATOM 1970 N N . LEU B 1 53 ? 3.486 -22.516 -10.883 1 97.62 53 LEU B N 1
ATOM 1971 C CA . LEU B 1 53 ? 4.852 -22.656 -11.375 1 97.62 53 LEU B CA 1
ATOM 1972 C C . LEU B 1 53 ? 5.852 -22.109 -10.359 1 97.62 53 LEU B C 1
ATOM 1974 O O . LEU B 1 53 ? 6.977 -22.609 -10.258 1 97.62 53 LEU B O 1
ATOM 1978 N N . ALA B 1 54 ? 5.5 -21.109 -9.695 1 96.94 54 ALA B N 1
ATOM 1979 C CA . ALA B 1 54 ? 6.297 -20.422 -8.68 1 96.94 54 ALA B CA 1
ATOM 1980 C C . ALA B 1 54 ? 5.41 -19.625 -7.734 1 96.94 54 ALA B C 1
ATOM 1982 O O . ALA B 1 54 ? 4.238 -19.375 -8.031 1 96.94 54 ALA B O 1
ATOM 1983 N N . GLY B 1 55 ? 5.945 -19.234 -6.645 1 96.69 55 GLY B N 1
ATOM 1984 C CA . GLY B 1 55 ? 5.223 -18.422 -5.676 1 96.69 55 GLY B CA 1
ATOM 1985 C C . GLY B 1 55 ? 6.008 -18.172 -4.406 1 96.69 55 GLY B C 1
ATOM 1986 O O . GLY B 1 55 ? 7.227 -18.359 -4.375 1 96.69 55 GLY B O 1
ATOM 1987 N N . THR B 1 56 ? 5.273 -17.609 -3.469 1 95.31 56 THR B N 1
ATOM 1988 C CA . THR B 1 56 ? 5.898 -17.312 -2.186 1 95.31 56 THR B CA 1
ATOM 1989 C C . THR B 1 56 ? 6.145 -18.594 -1.391 1 95.31 56 THR B C 1
ATOM 1991 O O . THR B 1 56 ? 5.336 -19.531 -1.436 1 95.31 56 THR B O 1
ATOM 1994 N N . LEU B 1 57 ? 7.211 -18.531 -0.66 1 88.19 57 LEU B N 1
ATOM 1995 C CA . LEU B 1 57 ? 7.5 -19.625 0.262 1 88.19 57 LEU B CA 1
ATOM 1996 C C . LEU B 1 57 ? 6.547 -19.594 1.452 1 88.19 57 LEU B C 1
ATOM 1998 O O . LEU B 1 57 ? 6.594 -18.672 2.27 1 88.19 57 LEU B O 1
ATOM 2002 N N . ALA B 1 58 ? 5.586 -20.484 1.393 1 80.94 58 ALA B N 1
ATOM 2003 C CA . ALA B 1 58 ? 4.598 -20.5 2.469 1 80.94 58 ALA B CA 1
ATOM 2004 C C . ALA B 1 58 ? 4.777 -21.719 3.357 1 80.94 58 ALA B C 1
ATOM 2006 O O . ALA B 1 58 ? 5.188 -22.781 2.885 1 80.94 58 ALA B O 1
ATOM 2007 N N . ARG B 1 59 ? 4.391 -21.547 4.582 1 76.94 59 ARG B N 1
ATOM 2008 C CA . ARG B 1 59 ? 4.523 -22.625 5.547 1 76.94 59 ARG B CA 1
ATOM 2009 C C . ARG B 1 59 ? 3.523 -23.734 5.258 1 76.94 59 ARG B C 1
ATOM 2011 O O . ARG B 1 59 ? 3.84 -24.922 5.41 1 76.94 59 ARG B O 1
ATOM 2018 N N . PHE B 1 60 ? 2.383 -23.438 4.762 1 75.38 60 PHE B N 1
ATOM 2019 C CA . PHE B 1 60 ? 1.315 -24.422 4.578 1 75.38 60 PHE B CA 1
ATOM 2020 C C . PHE B 1 60 ? 1.59 -25.297 3.365 1 75.38 60 PHE B C 1
ATOM 2022 O O . PHE B 1 60 ? 0.963 -26.344 3.197 1 75.38 60 PHE B O 1
ATOM 2029 N N . THR B 1 61 ? 2.475 -24.797 2.541 1 80.38 61 THR B N 1
ATOM 2030 C CA . THR B 1 61 ? 2.824 -25.625 1.392 1 80.38 61 THR B CA 1
ATOM 2031 C C . THR B 1 61 ? 4.184 -26.297 1.596 1 80.38 61 THR B C 1
ATOM 2033 O O . THR B 1 61 ? 4.793 -26.781 0.64 1 80.38 61 THR B O 1
ATOM 2036 N N . ALA B 1 62 ? 4.578 -26.25 2.82 1 82.31 62 ALA B N 1
ATOM 2037 C CA . ALA B 1 62 ? 5.844 -26.906 3.105 1 82.31 62 ALA B CA 1
ATOM 2038 C C . ALA B 1 62 ? 5.773 -28.391 2.748 1 82.31 62 ALA B C 1
ATOM 2040 O O . ALA B 1 62 ? 4.828 -29.094 3.133 1 82.31 62 ALA B O 1
ATOM 2041 N N . GLY B 1 63 ? 6.773 -28.859 2 1 84.94 63 GLY B N 1
ATOM 2042 C CA . GLY B 1 63 ? 6.855 -30.266 1.629 1 84.94 63 GLY B CA 1
ATOM 2043 C C . GLY B 1 63 ? 5.969 -30.625 0.451 1 84.94 63 GLY B C 1
ATOM 2044 O O . GLY B 1 63 ? 5.906 -31.781 0.046 1 84.94 63 GLY B O 1
ATOM 2045 N N . CYS B 1 64 ? 5.281 -29.656 -0.009 1 91.88 64 CYS B N 1
ATOM 2046 C CA . CYS B 1 64 ? 4.375 -29.906 -1.126 1 91.88 64 CYS B CA 1
ATOM 2047 C C . CYS B 1 64 ? 5.098 -29.766 -2.459 1 91.88 64 CYS B C 1
ATOM 2049 O O . CYS B 1 64 ? 5.902 -28.844 -2.631 1 91.88 64 CYS B O 1
ATOM 2051 N N . LYS B 1 65 ? 4.961 -30.703 -3.312 1 95.12 65 LYS B N 1
ATOM 2052 C CA . LYS B 1 65 ? 5.23 -30.531 -4.738 1 95.12 65 LYS B CA 1
ATOM 2053 C C . LYS B 1 65 ? 3.959 -30.703 -5.562 1 95.12 65 LYS B C 1
ATOM 2055 O O . LYS B 1 65 ? 2.898 -31.016 -5.02 1 95.12 65 LYS B O 1
ATOM 2060 N N . CYS B 1 66 ? 3.998 -30.406 -6.848 1 97.12 66 CYS B N 1
ATOM 2061 C CA . CYS B 1 66 ? 2.863 -30.594 -7.742 1 97.12 66 CYS B CA 1
ATOM 2062 C C . CYS B 1 66 ? 1.656 -29.797 -7.27 1 97.12 66 CYS B C 1
ATOM 2064 O O . CYS B 1 66 ? 0.542 -30.312 -7.211 1 97.12 66 CYS B O 1
ATOM 2066 N N . ILE B 1 67 ? 1.941 -28.578 -6.844 1 96.62 67 ILE B N 1
ATOM 2067 C CA . ILE B 1 67 ? 0.884 -27.703 -6.352 1 96.62 67 ILE B CA 1
ATOM 2068 C C . ILE B 1 67 ? -0.012 -27.281 -7.512 1 96.62 67 ILE B C 1
ATOM 2070 O O . ILE B 1 67 ? 0.479 -26.844 -8.555 1 96.62 67 ILE B O 1
ATOM 2074 N N . SER B 1 68 ? -1.288 -27.422 -7.355 1 97.12 68 SER B N 1
ATOM 2075 C CA . SER B 1 68 ? -2.27 -27.016 -8.359 1 97.12 68 SER B CA 1
ATOM 2076 C C . SER B 1 68 ? -3.574 -26.578 -7.703 1 97.12 68 SER B C 1
ATOM 2078 O O . SER B 1 68 ? -3.768 -26.766 -6.5 1 97.12 68 SER B O 1
ATOM 2080 N N . ALA B 1 69 ? -4.406 -25.953 -8.516 1 97.38 69 ALA B N 1
ATOM 2081 C CA . ALA B 1 69 ? -5.738 -25.547 -8.094 1 97.38 69 ALA B CA 1
ATOM 2082 C C . ALA B 1 69 ? -6.754 -25.719 -9.219 1 97.38 69 ALA B C 1
ATOM 2084 O O . ALA B 1 69 ? -6.434 -25.516 -10.391 1 97.38 69 ALA B O 1
ATOM 2085 N N . ARG B 1 70 ? -7.922 -26.094 -8.844 1 98 70 ARG B N 1
ATOM 2086 C CA . ARG B 1 70 ? -9.047 -26.156 -9.766 1 98 70 ARG B CA 1
ATOM 2087 C C . ARG B 1 70 ? -10.164 -25.219 -9.336 1 98 70 ARG B C 1
ATOM 2089 O O . ARG B 1 70 ? -10.555 -25.203 -8.164 1 98 70 ARG B O 1
ATOM 2096 N N . TYR B 1 71 ? -10.648 -24.516 -10.312 1 98 71 TYR B N 1
ATOM 2097 C CA . TYR B 1 71 ? -11.742 -23.578 -10.07 1 98 71 TYR B CA 1
ATOM 2098 C C . TYR B 1 71 ? -12.953 -23.922 -10.93 1 98 71 TYR B C 1
ATOM 2100 O O . TYR B 1 71 ? -12.812 -24.188 -12.125 1 98 71 TYR B O 1
ATOM 2108 N N . ASP B 1 72 ? -14.086 -23.906 -10.32 1 97.12 72 ASP B N 1
ATOM 2109 C CA . ASP B 1 72 ? -15.344 -24.125 -11.031 1 97.12 72 ASP B CA 1
ATOM 2110 C C . ASP B 1 72 ? -16.391 -23.109 -10.602 1 97.12 72 ASP B C 1
ATOM 2112 O O . ASP B 1 72 ? -16.5 -22.781 -9.422 1 97.12 72 ASP B O 1
ATOM 2116 N N . ILE B 1 73 ? -17.156 -22.656 -11.602 1 93.12 73 ILE B N 1
ATOM 2117 C CA . ILE B 1 73 ? -18.234 -21.719 -11.289 1 93.12 73 ILE B CA 1
ATOM 2118 C C . ILE B 1 73 ? -19.297 -22.406 -10.445 1 93.12 73 ILE B C 1
ATOM 2120 O O . ILE B 1 73 ? -19.688 -23.547 -10.727 1 93.12 73 ILE B O 1
ATOM 2124 N N . ASN B 1 74 ? -19.703 -21.859 -9.391 1 90.06 74 ASN B N 1
ATOM 2125 C CA . ASN B 1 74 ? -20.734 -22.359 -8.477 1 90.06 74 ASN B CA 1
ATOM 2126 C C . ASN B 1 74 ? -21.719 -21.266 -8.109 1 90.06 74 ASN B C 1
ATOM 2128 O O . ASN B 1 74 ? -21.688 -20.719 -7.004 1 90.06 74 ASN B O 1
ATOM 2132 N N . ASP B 1 75 ? -22.703 -21.047 -8.75 1 86.88 75 ASP B N 1
ATOM 2133 C CA . ASP B 1 75 ? -23.766 -20.062 -8.539 1 86.88 75 ASP B CA 1
ATOM 2134 C C . ASP B 1 75 ? -23.25 -18.859 -7.762 1 86.88 75 ASP B C 1
ATOM 2136 O O . ASP B 1 75 ? -23.234 -18.859 -6.527 1 86.88 75 ASP B O 1
ATOM 2140 N N . GLY B 1 76 ? -22.891 -17.875 -8.25 1 87.56 76 GLY B N 1
ATOM 2141 C CA . GLY B 1 76 ? -22.5 -16.625 -7.641 1 87.56 76 GLY B CA 1
ATOM 2142 C C . GLY B 1 76 ? -21.125 -16.688 -6.992 1 87.56 76 GLY B C 1
ATOM 2143 O O . GLY B 1 76 ? -20.656 -15.695 -6.418 1 87.56 76 GLY B O 1
ATOM 2144 N N . SER B 1 77 ? -20.531 -17.938 -6.934 1 93.81 77 SER B N 1
ATOM 2145 C CA . SER B 1 77 ? -19.203 -18.109 -6.352 1 93.81 77 SER B CA 1
ATOM 2146 C C . SER B 1 77 ? -18.328 -19.016 -7.211 1 93.81 77 SER B C 1
ATOM 2148 O O . SER B 1 77 ? -18.734 -19.438 -8.289 1 93.81 77 SER B O 1
ATOM 2150 N N . LEU B 1 78 ? -17.078 -19.141 -6.816 1 95.75 78 LEU B N 1
ATOM 2151 C CA . LEU B 1 78 ? -16.141 -20.062 -7.445 1 95.75 78 LEU B CA 1
ATOM 2152 C C . LEU B 1 78 ? -15.734 -21.172 -6.48 1 95.75 78 LEU B C 1
ATOM 2154 O O . LEU B 1 78 ? -15.32 -20.906 -5.355 1 95.75 78 LEU B O 1
ATOM 2158 N N . TYR B 1 79 ? -16.016 -22.391 -6.883 1 97.12 79 TYR B N 1
ATOM 2159 C CA . TYR B 1 79 ? -15.461 -23.547 -6.18 1 97.12 79 TYR B CA 1
ATOM 2160 C C . TYR B 1 79 ? -13.945 -23.609 -6.332 1 97.12 79 TYR B C 1
ATOM 2162 O O . TYR B 1 79 ? -13.422 -23.375 -7.426 1 97.12 79 TYR B O 1
ATOM 2170 N N . VAL B 1 80 ? -13.281 -23.891 -5.191 1 97.69 80 VAL B N 1
ATOM 2171 C CA . VAL B 1 80 ? -11.82 -23.922 -5.18 1 97.69 80 VAL B CA 1
ATOM 2172 C C . VAL B 1 80 ? -11.336 -25.266 -4.633 1 97.69 80 VAL B C 1
ATOM 2174 O O . VAL B 1 80 ? -11.766 -25.688 -3.553 1 97.69 80 VAL B O 1
ATOM 2177 N N . ASN B 1 81 ? -10.492 -25.938 -5.332 1 96.75 81 ASN B N 1
ATOM 2178 C CA . ASN B 1 81 ? -9.805 -27.141 -4.891 1 96.75 81 ASN B CA 1
ATOM 2179 C C . ASN B 1 81 ? -8.289 -27.016 -5.035 1 96.75 81 ASN B C 1
ATOM 2181 O O . ASN B 1 81 ? -7.762 -27.078 -6.148 1 96.75 81 ASN B O 1
ATOM 2185 N N . ASN B 1 82 ? -7.656 -26.812 -3.924 1 95.38 82 ASN B N 1
ATOM 2186 C CA . ASN B 1 82 ? -6.195 -26.766 -3.906 1 95.38 82 ASN B CA 1
ATOM 2187 C C . ASN B 1 82 ? -5.598 -28.141 -3.623 1 95.38 82 ASN B C 1
ATOM 2189 O O . ASN B 1 82 ? -6.02 -28.828 -2.689 1 95.38 82 ASN B O 1
ATOM 2193 N N . THR B 1 83 ? -4.637 -28.469 -4.414 1 95.31 83 THR B N 1
ATOM 2194 C CA . THR B 1 83 ? -4.062 -29.812 -4.312 1 95.31 83 THR B CA 1
ATOM 2195 C C . THR B 1 83 ? -2.539 -29.75 -4.359 1 95.31 83 THR B C 1
ATOM 2197 O O . THR B 1 83 ? -1.968 -28.906 -5.066 1 95.31 83 THR B O 1
ATOM 2200 N N . CYS B 1 84 ? -1.935 -30.625 -3.617 1 95.31 84 CYS B N 1
ATOM 2201 C CA . CYS B 1 84 ? -0.499 -30.844 -3.775 1 95.31 84 CYS B CA 1
ATOM 2202 C C . CYS B 1 84 ? -0.111 -32.25 -3.398 1 95.31 84 CYS B C 1
ATOM 2204 O O . CYS B 1 84 ? -0.954 -33.031 -2.953 1 95.31 84 CYS B O 1
ATOM 2206 N N . GLN B 1 85 ? 1.071 -32.656 -3.711 1 95.06 85 GLN B N 1
ATOM 2207 C CA . GLN B 1 85 ? 1.611 -33.969 -3.391 1 95.06 85 GLN B CA 1
ATOM 2208 C C . GLN B 1 85 ? 2.643 -33.875 -2.27 1 95.06 85 GLN B C 1
ATOM 2210 O O . GLN B 1 85 ? 3.564 -33.062 -2.33 1 95.06 85 GLN B O 1
ATOM 2215 N N . ARG B 1 86 ? 2.43 -34.625 -1.264 1 91.12 86 ARG B N 1
ATOM 2216 C CA . ARG B 1 86 ? 3.383 -34.844 -0.18 1 91.12 86 ARG B CA 1
ATOM 2217 C C . ARG B 1 86 ? 3.852 -36.312 -0.139 1 91.12 86 ARG B C 1
ATOM 2219 O O . ARG B 1 86 ? 3.074 -37.188 0.188 1 91.12 86 ARG B O 1
ATOM 2226 N N . GLY B 1 87 ? 5.141 -36.469 -0.404 1 86.81 87 GLY B N 1
ATOM 2227 C CA . GLY B 1 87 ? 5.547 -37.844 -0.626 1 86.81 87 GLY B CA 1
ATOM 2228 C C . GLY B 1 87 ? 4.793 -38.5 -1.758 1 86.81 87 GLY B C 1
ATOM 2229 O O . GLY B 1 87 ? 4.77 -38 -2.881 1 86.81 87 GLY B O 1
ATOM 2230 N N . ASP B 1 88 ? 4.039 -39.594 -1.453 1 85 88 ASP B N 1
ATOM 2231 C CA . ASP B 1 88 ? 3.311 -40.312 -2.488 1 85 88 ASP B CA 1
ATOM 2232 C C . ASP B 1 88 ? 1.811 -40.062 -2.4 1 85 88 ASP B C 1
ATOM 2234 O O . ASP B 1 88 ? 1.02 -40.656 -3.115 1 85 88 ASP B O 1
ATOM 2238 N N . LYS B 1 89 ? 1.508 -39.094 -1.584 1 90.25 89 LYS B N 1
ATOM 2239 C CA . LYS B 1 89 ? 0.085 -38.844 -1.364 1 90.25 89 LYS B CA 1
ATOM 2240 C C . LYS B 1 89 ? -0.312 -37.438 -1.83 1 90.25 89 LYS B C 1
ATOM 2242 O O . LYS B 1 89 ? 0.421 -36.469 -1.607 1 90.25 89 LYS B O 1
ATOM 2247 N N . GLN B 1 90 ? -1.418 -37.5 -2.506 1 92.62 90 GLN B N 1
ATOM 2248 C CA . GLN B 1 90 ? -2.031 -36.219 -2.838 1 92.62 90 GLN B CA 1
ATOM 2249 C C . GLN B 1 90 ? -2.943 -35.719 -1.713 1 92.62 90 GLN B C 1
ATOM 2251 O O . GLN B 1 90 ? -3.68 -36.531 -1.122 1 92.62 90 GLN B O 1
ATOM 2256 N N . THR B 1 91 ? -2.822 -34.531 -1.346 1 90.88 91 THR B N 1
ATOM 2257 C CA . THR B 1 91 ? -3.695 -33.875 -0.369 1 90.88 91 THR B CA 1
ATOM 2258 C C . THR B 1 91 ? -4.379 -32.656 -0.976 1 90.88 91 THR B C 1
ATOM 2260 O O . THR B 1 91 ? -3.869 -32.062 -1.927 1 90.88 91 THR B O 1
ATOM 2263 N N . PHE B 1 92 ? -5.613 -32.469 -0.526 1 92.44 92 PHE B N 1
ATOM 2264 C CA . PHE B 1 92 ? -6.344 -31.344 -1.093 1 92.44 92 PHE B CA 1
ATOM 2265 C C . PHE B 1 92 ? -7.148 -30.625 -0.017 1 92.44 92 PHE B C 1
ATOM 2267 O O . PHE B 1 92 ? -7.324 -31.156 1.086 1 92.44 92 PHE B O 1
ATOM 2274 N N . ILE B 1 93 ? -7.527 -29.438 -0.278 1 92.44 93 ILE B N 1
ATOM 2275 C CA . ILE B 1 93 ? -8.461 -28.641 0.515 1 92.44 93 ILE B CA 1
ATOM 2276 C C . ILE B 1 93 ? -9.461 -27.953 -0.408 1 92.44 93 ILE B C 1
ATOM 2278 O O . ILE B 1 93 ? -9.102 -27.5 -1.498 1 92.44 93 ILE B O 1
ATOM 2282 N N . GLU B 1 94 ? -10.68 -27.969 0.04 1 95.69 94 GLU B N 1
ATOM 2283 C CA . GLU B 1 94 ? -11.742 -27.344 -0.739 1 95.69 94 GLU B CA 1
ATOM 2284 C C . GLU B 1 94 ? -12.25 -26.062 -0.07 1 95.69 94 GLU B C 1
ATOM 2286 O O . GLU B 1 94 ? -12.32 -26 1.158 1 95.69 94 GLU B O 1
ATOM 2291 N N . GLY B 1 95 ? -12.562 -25.125 -0.976 1 96.12 95 GLY B N 1
ATOM 2292 C CA . GLY B 1 95 ? -13.062 -23.844 -0.478 1 96.12 95 GLY B CA 1
ATOM 2293 C C . GLY B 1 95 ? -13.945 -23.125 -1.476 1 96.12 95 GLY B C 1
ATOM 2294 O O . GLY B 1 95 ? -14.508 -23.75 -2.381 1 96.12 95 GLY B O 1
ATOM 2295 N N . GLU B 1 96 ? -14.125 -21.844 -1.139 1 96.31 96 GLU B N 1
ATOM 2296 C CA . GLU B 1 96 ? -14.984 -21 -1.963 1 96.31 96 GLU B CA 1
ATOM 2297 C C . GLU B 1 96 ? -14.391 -19.609 -2.129 1 96.31 96 GLU B C 1
ATOM 2299 O O . GLU B 1 96 ? -13.773 -19.078 -1.205 1 96.31 96 GLU B O 1
ATOM 2304 N N . ALA B 1 97 ? -14.594 -19.109 -3.336 1 97 97 ALA B N 1
ATOM 2305 C CA . ALA B 1 97 ? -14.195 -17.734 -3.617 1 97 97 ALA B CA 1
ATOM 2306 C C . ALA B 1 97 ? -15.398 -16.891 -4.039 1 97 97 ALA B C 1
ATOM 2308 O O . ALA B 1 97 ? -16.203 -17.312 -4.863 1 97 97 ALA B O 1
ATOM 2309 N N . VAL B 1 98 ? -15.531 -15.711 -3.465 1 96.12 98 VAL B N 1
ATOM 2310 C CA . VAL B 1 98 ? -16.578 -14.766 -3.834 1 96.12 98 VAL B CA 1
ATOM 2311 C C . VAL B 1 98 ? -15.953 -13.422 -4.199 1 96.12 98 VAL B C 1
ATOM 2313 O O . VAL B 1 98 ? -14.812 -13.133 -3.814 1 96.12 98 VAL B O 1
ATOM 2316 N N . ALA B 1 99 ? -16.734 -12.688 -4.973 1 95.81 99 ALA B N 1
ATOM 2317 C CA . ALA B 1 99 ? -16.25 -11.352 -5.328 1 95.81 99 ALA B CA 1
ATOM 2318 C C . ALA B 1 99 ? -16.094 -10.477 -4.086 1 95.81 99 ALA B C 1
ATOM 2320 O O . ALA B 1 99 ? -16.938 -10.508 -3.186 1 95.81 99 ALA B O 1
ATOM 2321 N N . ALA B 1 100 ? -15.008 -9.734 -4.035 1 96.5 100 ALA B N 1
ATOM 2322 C CA . ALA B 1 100 ? -14.828 -8.734 -2.988 1 96.5 100 ALA B CA 1
ATOM 2323 C C . ALA B 1 100 ? -15.539 -7.43 -3.346 1 96.5 100 ALA B C 1
ATOM 2325 O O . ALA B 1 100 ? -16.141 -7.316 -4.422 1 96.5 100 ALA B O 1
ATOM 2326 N N . ASP B 1 101 ? -15.547 -6.512 -2.355 1 95.88 101 ASP B N 1
ATOM 2327 C CA . ASP B 1 101 ? -16.141 -5.199 -2.58 1 95.88 101 ASP B CA 1
ATOM 2328 C C . ASP B 1 101 ? -15.508 -4.512 -3.789 1 95.88 101 ASP B C 1
ATOM 2330 O O . ASP B 1 101 ? -14.289 -4.555 -3.969 1 95.88 101 ASP B O 1
ATOM 2334 N N . GLU B 1 102 ? -16.312 -3.867 -4.578 1 94.88 102 GLU B N 1
ATOM 2335 C CA . GLU B 1 102 ? -15.875 -3.275 -5.84 1 94.88 102 GLU B CA 1
ATOM 2336 C C . GLU B 1 102 ? -14.883 -2.141 -5.602 1 94.88 102 GLU B C 1
ATOM 2338 O O . GLU B 1 102 ? -14.188 -1.709 -6.527 1 94.88 102 GLU B O 1
ATOM 2343 N N . ALA B 1 103 ? -14.805 -1.609 -4.387 1 93.94 103 ALA B N 1
ATOM 2344 C CA . ALA B 1 103 ? -13.836 -0.565 -4.059 1 93.94 103 ALA B CA 1
ATOM 2345 C C . ALA B 1 103 ? -12.406 -1.044 -4.301 1 93.94 103 ALA B C 1
ATOM 2347 O O . ALA B 1 103 ? -11.5 -0.234 -4.516 1 93.94 103 ALA B O 1
ATOM 2348 N N . TYR B 1 104 ? -12.25 -2.371 -4.316 1 96.56 104 TYR B N 1
ATOM 2349 C CA . TYR B 1 104 ? -10.914 -2.932 -4.484 1 96.56 104 TYR B CA 1
ATOM 2350 C C . TYR B 1 104 ? -10.648 -3.277 -5.945 1 96.56 104 TYR B C 1
ATOM 2352 O O . TYR B 1 104 ? -9.531 -3.656 -6.305 1 96.56 104 TYR B O 1
ATOM 2360 N N . GLY B 1 105 ? -11.617 -3.199 -6.77 1 94.75 105 GLY B N 1
ATOM 2361 C CA . GLY B 1 105 ? -11.57 -3.531 -8.188 1 94.75 105 GLY B CA 1
ATOM 2362 C C . GLY B 1 105 ? -12.859 -4.156 -8.695 1 94.75 105 GLY B C 1
ATOM 2363 O O . GLY B 1 105 ? -13.555 -4.848 -7.949 1 94.75 105 GLY B O 1
ATOM 2364 N N . LYS B 1 106 ? -13.094 -4.051 -9.961 1 93.44 106 LYS B N 1
ATOM 2365 C CA . LYS B 1 106 ? -14.344 -4.539 -10.539 1 93.44 106 LYS B CA 1
ATOM 2366 C C . LYS B 1 106 ? -14.258 -6.031 -10.852 1 93.44 106 LYS B C 1
ATOM 2368 O O . LYS B 1 106 ? -15.266 -6.738 -10.812 1 93.44 106 LYS B O 1
ATOM 2373 N N . VAL B 1 107 ? -13.117 -6.402 -11.266 1 94.31 107 VAL B N 1
ATOM 2374 C CA . VAL B 1 107 ? -12.922 -7.801 -11.633 1 94.31 107 VAL B CA 1
ATOM 2375 C C . VAL B 1 107 ? -11.602 -8.305 -11.062 1 94.31 107 VAL B C 1
ATOM 2377 O O . VAL B 1 107 ? -10.703 -7.516 -10.766 1 94.31 107 VAL B O 1
ATOM 2380 N N . GLY B 1 108 ? -11.523 -9.555 -10.852 1 96.31 108 GLY B N 1
ATOM 2381 C CA . GLY B 1 108 ? -10.258 -10.172 -10.469 1 96.31 108 GLY B CA 1
ATOM 2382 C C . GLY B 1 108 ? -9.914 -9.977 -9 1 96.31 108 GLY B C 1
ATOM 2383 O O . GLY B 1 108 ? -8.75 -10.078 -8.609 1 96.31 108 GLY B O 1
ATOM 2384 N N . VAL B 1 109 ? -10.812 -9.508 -8.258 1 98 109 VAL B N 1
ATOM 2385 C CA . VAL B 1 109 ? -10.602 -9.367 -6.82 1 98 109 VAL B CA 1
ATOM 2386 C C . VAL B 1 109 ? -11.578 -10.266 -6.062 1 98 109 VAL B C 1
ATOM 2388 O O . VAL B 1 109 ? -12.789 -10.023 -6.078 1 98 109 VAL B O 1
ATOM 2391 N N . LEU B 1 110 ? -11.031 -11.266 -5.336 1 97.69 110 LEU B N 1
ATOM 2392 C CA . LEU B 1 110 ? -11.875 -12.281 -4.715 1 97.69 110 LEU B CA 1
ATOM 2393 C C . LEU B 1 110 ? -11.508 -12.469 -3.246 1 97.69 110 LEU B C 1
ATOM 2395 O O . LEU B 1 110 ? -10.398 -12.109 -2.828 1 97.69 110 LEU B O 1
ATOM 2399 N N . ARG B 1 111 ? -12.438 -12.945 -2.521 1 96.94 111 ARG B N 1
ATOM 2400 C CA . ARG B 1 111 ? -12.227 -13.461 -1.172 1 96.94 111 ARG B CA 1
ATOM 2401 C C . ARG B 1 111 ? -12.375 -14.977 -1.135 1 96.94 111 ARG B C 1
ATOM 2403 O O . ARG B 1 111 ? -13.453 -15.508 -1.422 1 96.94 111 ARG B O 1
ATOM 2410 N N . VAL B 1 112 ? -11.32 -15.586 -0.824 1 96.56 112 VAL B N 1
ATOM 2411 C CA . VAL B 1 112 ? -11.273 -17.047 -0.781 1 96.56 112 VAL B CA 1
ATOM 2412 C C . VAL B 1 112 ? -11.305 -17.516 0.669 1 96.56 112 VAL B C 1
ATOM 2414 O O . VAL B 1 112 ? -10.617 -16.969 1.527 1 96.56 112 VAL B O 1
ATOM 2417 N N . ARG B 1 113 ? -12.102 -18.516 0.893 1 94.75 113 ARG B N 1
ATOM 2418 C CA . ARG B 1 113 ? -12.242 -19.078 2.236 1 94.75 113 ARG B CA 1
ATOM 2419 C C . ARG B 1 113 ? -12.18 -20.594 2.211 1 94.75 113 ARG B C 1
ATOM 2421 O O . ARG B 1 113 ? -12.703 -21.234 1.292 1 94.75 113 ARG B O 1
ATOM 2428 N N . PHE B 1 114 ? -11.578 -21.047 3.279 1 93.88 114 PHE B N 1
ATOM 2429 C CA . PHE B 1 114 ? -11.523 -22.484 3.512 1 93.88 114 PHE B CA 1
ATOM 2430 C C . PHE B 1 114 ? -12.102 -22.828 4.875 1 93.88 114 PHE B C 1
ATOM 2432 O O . PHE B 1 114 ? -12.133 -22 5.777 1 93.88 114 PHE B O 1
ATOM 2439 N N . PRO B 1 115 ? -12.797 -24 5.121 1 88.75 115 PRO B N 1
ATOM 2440 C CA . PRO B 1 115 ? -13.516 -24.359 6.348 1 88.75 115 PRO B CA 1
ATOM 2441 C C . PRO B 1 115 ? -12.672 -24.156 7.605 1 88.75 115 PRO B C 1
ATOM 2443 O O . PRO B 1 115 ? -13.188 -23.703 8.633 1 88.75 115 PRO B O 1
ATOM 2446 N N . VAL B 1 116 ? -11.445 -24.406 7.793 1 82.5 116 VAL B N 1
ATOM 2447 C CA . VAL B 1 116 ? -10.695 -24.391 9.039 1 82.5 116 VAL B CA 1
ATOM 2448 C C . VAL B 1 116 ? -9.641 -23.281 9 1 82.5 116 VAL B C 1
ATOM 2450 O O . VAL B 1 116 ? -8.719 -23.266 9.812 1 82.5 116 VAL B O 1
ATOM 2453 N N . GLN B 1 117 ? -10.008 -22.25 8.312 1 82.75 117 GLN B N 1
ATOM 2454 C CA . GLN B 1 117 ? -9.016 -21.188 8.242 1 82.75 117 GLN B CA 1
ATOM 2455 C C . GLN B 1 117 ? -9.242 -20.156 9.336 1 82.75 117 GLN B C 1
ATOM 2457 O O . GLN B 1 117 ? -10.383 -19.812 9.648 1 82.75 117 GLN B O 1
ATOM 2462 N N . PRO B 1 118 ? -8.188 -19.688 9.906 1 81.62 118 PRO B N 1
ATOM 2463 C CA . PRO B 1 118 ? -8.336 -18.578 10.859 1 81.62 118 PRO B CA 1
ATOM 2464 C C . PRO B 1 118 ? -8.898 -17.312 10.219 1 81.62 118 PRO B C 1
ATOM 2466 O O . PRO B 1 118 ? -8.891 -17.188 8.984 1 81.62 118 PRO B O 1
ATOM 2469 N N . PRO B 1 119 ? -9.414 -16.406 11.117 1 84.5 119 PRO B N 1
ATOM 2470 C CA . PRO B 1 119 ? -9.898 -15.141 10.562 1 84.5 119 PRO B CA 1
ATOM 2471 C C . PRO B 1 119 ? -8.805 -14.367 9.836 1 84.5 119 PRO B C 1
ATOM 2473 O O . PRO B 1 119 ? -7.648 -14.375 10.258 1 84.5 119 PRO B O 1
ATOM 2476 N N . LEU B 1 120 ? -9.266 -13.758 8.766 1 87.56 120 LEU B N 1
ATOM 2477 C CA . LEU B 1 120 ? -8.328 -12.945 7.988 1 87.56 120 LEU B CA 1
ATOM 2478 C C . LEU B 1 120 ? -8.125 -11.586 8.633 1 87.56 120 LEU B C 1
ATOM 2480 O O . LEU B 1 120 ? -9.086 -10.969 9.109 1 87.56 120 LEU B O 1
ATOM 2484 N N . ALA B 1 121 ? -6.926 -11.18 8.703 1 90.5 121 ALA B N 1
ATOM 2485 C CA . ALA B 1 121 ? -6.59 -9.891 9.297 1 90.5 121 ALA B CA 1
ATOM 2486 C C . ALA B 1 121 ? -7.102 -8.734 8.438 1 90.5 121 ALA B C 1
ATOM 2488 O O . ALA B 1 121 ? -7.422 -7.664 8.945 1 90.5 121 ALA B O 1
ATOM 2489 N N . CYS B 1 122 ? -7.191 -8.977 7.18 1 95.44 122 CYS B N 1
ATOM 2490 C CA . CYS B 1 122 ? -7.641 -7.973 6.227 1 95.44 122 CYS B CA 1
ATOM 2491 C C . CYS B 1 122 ? -9.07 -8.242 5.777 1 95.44 122 CYS B C 1
ATOM 2493 O O . CYS B 1 122 ? -9.43 -9.391 5.516 1 95.44 122 CYS B O 1
ATOM 2495 N N . ASP B 1 123 ? -9.852 -7.23 5.633 1 92.19 123 ASP B N 1
ATOM 2496 C CA . ASP B 1 123 ? -11.266 -7.375 5.293 1 92.19 123 ASP B CA 1
ATOM 2497 C C . ASP B 1 123 ? -11.461 -7.422 3.779 1 92.19 123 ASP B C 1
ATOM 2499 O O . ASP B 1 123 ? -12.516 -7.84 3.299 1 92.19 123 ASP B O 1
ATOM 2503 N N . GLY B 1 124 ? -10.523 -6.941 3.072 1 96.25 124 GLY B N 1
ATOM 2504 C CA . GLY B 1 124 ? -10.617 -6.898 1.622 1 96.25 124 GLY B CA 1
ATOM 2505 C C . GLY B 1 124 ? -10.289 -8.227 0.962 1 96.25 124 GLY B C 1
ATOM 2506 O O . GLY B 1 124 ? -10.32 -9.273 1.611 1 96.25 124 GLY B O 1
ATOM 2507 N N . PRO B 1 125 ? -10.07 -8.211 -0.365 1 97.81 125 PRO B N 1
ATOM 2508 C CA . PRO B 1 125 ? -9.758 -9.438 -1.094 1 97.81 125 PRO B CA 1
ATOM 2509 C C . PRO B 1 125 ? -8.453 -10.086 -0.629 1 97.81 125 PRO B C 1
ATOM 2511 O O . PRO B 1 125 ? -7.523 -9.383 -0.216 1 97.81 125 PRO B O 1
ATOM 2514 N N . ASN B 1 126 ? -8.414 -11.398 -0.677 1 97.5 126 ASN B N 1
ATOM 2515 C CA . ASN B 1 126 ? -7.184 -12.125 -0.391 1 97.5 126 ASN B CA 1
ATOM 2516 C C . ASN B 1 126 ? -6.719 -12.938 -1.597 1 97.5 126 ASN B C 1
ATOM 2518 O O . ASN B 1 126 ? -5.828 -13.781 -1.477 1 97.5 126 ASN B O 1
ATOM 2522 N N . TYR B 1 127 ? -7.344 -12.711 -2.729 1 97.88 127 TYR B N 1
ATOM 2523 C CA . TYR B 1 127 ? -7.012 -13.281 -4.031 1 97.88 127 TYR B CA 1
ATOM 2524 C C . TYR B 1 127 ? -7.207 -12.258 -5.141 1 97.88 127 TYR B C 1
ATOM 2526 O O . TYR B 1 127 ? -8.336 -12.031 -5.594 1 97.88 127 TYR B O 1
ATOM 2534 N N . ILE B 1 128 ? -6.133 -11.688 -5.562 1 98.69 128 ILE B N 1
ATOM 2535 C CA . ILE B 1 128 ? -6.184 -10.625 -6.562 1 98.69 128 ILE B CA 1
ATOM 2536 C C . ILE B 1 128 ? -5.418 -11.055 -7.812 1 98.69 128 ILE B C 1
ATOM 2538 O O . ILE B 1 128 ? -4.215 -11.32 -7.75 1 98.69 128 ILE B O 1
ATOM 2542 N N . VAL B 1 129 ? -6.098 -11.109 -8.922 1 98.69 129 VAL B N 1
ATOM 2543 C CA . VAL B 1 129 ? -5.457 -11.422 -10.195 1 98.69 129 VAL B CA 1
ATOM 2544 C C . VAL B 1 129 ? -4.797 -10.164 -10.758 1 98.69 129 VAL B C 1
ATOM 2546 O O . VAL B 1 129 ? -5.469 -9.312 -11.344 1 98.69 129 VAL B O 1
ATOM 2549 N N . GLN B 1 130 ? -3.506 -10.141 -10.625 1 98.12 130 GLN B N 1
ATOM 2550 C CA . GLN B 1 130 ? -2.781 -8.938 -11.008 1 98.12 130 GLN B CA 1
ATOM 2551 C C . GLN B 1 130 ? -2.523 -8.898 -12.508 1 98.12 130 GLN B C 1
ATOM 2553 O O . GLN B 1 130 ? -2.434 -7.828 -13.109 1 98.12 130 GLN B O 1
ATOM 2558 N N . GLU B 1 131 ? -2.295 -10.07 -13.07 1 97.31 131 GLU B N 1
ATOM 2559 C CA . GLU B 1 131 ? -2.072 -10.227 -14.508 1 97.31 131 GLU B CA 1
ATOM 2560 C C . GLU B 1 131 ? -2.637 -11.547 -15.016 1 97.31 131 GLU B C 1
ATOM 2562 O O . GLU B 1 131 ? -2.496 -12.578 -14.352 1 97.31 131 GLU B O 1
ATOM 2567 N N . TYR B 1 132 ? -3.297 -11.469 -16.156 1 97.69 132 TYR B N 1
ATOM 2568 C CA . TYR B 1 132 ? -3.945 -12.641 -16.734 1 97.69 132 TYR B CA 1
ATOM 2569 C C . TYR B 1 132 ? -3.832 -12.625 -18.25 1 97.69 132 TYR B C 1
ATOM 2571 O O . TYR B 1 132 ? -4.207 -11.641 -18.906 1 97.69 132 TYR B O 1
ATOM 2579 N N . THR B 1 133 ? -3.354 -13.758 -18.859 1 95.5 133 THR B N 1
ATOM 2580 C CA . THR B 1 133 ? -3.209 -13.828 -20.312 1 95.5 133 THR B CA 1
ATOM 2581 C C . THR B 1 133 ? -4.094 -14.93 -20.891 1 95.5 133 THR B C 1
ATOM 2583 O O . THR B 1 133 ? -4.039 -15.211 -22.078 1 95.5 133 THR B O 1
ATOM 2586 N N . GLY B 1 134 ? -4.871 -15.57 -20.125 1 95.62 134 GLY B N 1
ATOM 2587 C CA . GLY B 1 134 ? -5.633 -16.75 -20.531 1 95.62 134 GLY B CA 1
ATOM 2588 C C . GLY B 1 134 ? -4.988 -18.047 -20.109 1 95.62 134 GLY B C 1
ATOM 2589 O O . GLY B 1 134 ? -5.66 -18.938 -19.578 1 95.62 134 GLY B O 1
ATOM 2590 N N . ASP B 1 135 ? -3.643 -18.047 -20.328 1 96.19 135 ASP B N 1
ATOM 2591 C CA . ASP B 1 135 ? -2.957 -19.297 -20.016 1 96.19 135 ASP B CA 1
ATOM 2592 C C . ASP B 1 135 ? -2.037 -19.141 -18.812 1 96.19 135 ASP B C 1
ATOM 2594 O O . ASP B 1 135 ? -1.568 -20.125 -18.25 1 96.19 135 ASP B O 1
ATOM 2598 N N . LEU B 1 136 ? -1.732 -17.875 -18.484 1 96.88 136 LEU B N 1
ATOM 2599 C CA . LEU B 1 136 ? -0.913 -17.562 -17.312 1 96.88 136 LEU B CA 1
ATOM 2600 C C . LEU B 1 136 ? -1.582 -16.516 -16.453 1 96.88 136 LEU B C 1
ATOM 2602 O O . LEU B 1 136 ? -2.311 -15.656 -16.953 1 96.88 136 LEU B O 1
ATOM 2606 N N . ALA B 1 137 ? -1.332 -16.594 -15.203 1 98.31 137 ALA B N 1
ATOM 2607 C CA . ALA B 1 137 ? -1.872 -15.609 -14.273 1 98.31 137 ALA B CA 1
ATOM 2608 C 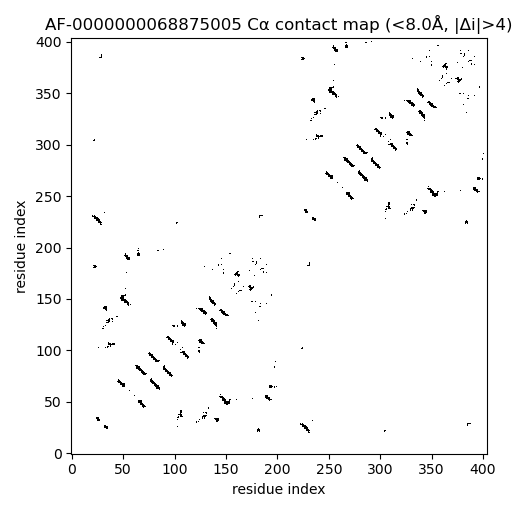C . ALA B 1 137 ? -0.903 -15.352 -13.117 1 98.31 137 ALA B C 1
ATOM 2610 O O . ALA B 1 137 ? -0.243 -16.281 -12.641 1 98.31 137 ALA B O 1
ATOM 2611 N N . ILE B 1 138 ? -0.758 -14.125 -12.734 1 98.38 138 ILE B N 1
ATOM 2612 C CA . ILE B 1 138 ? -0.103 -13.734 -11.492 1 98.38 138 ILE B CA 1
ATOM 2613 C C . ILE B 1 138 ? -1.152 -13.305 -10.469 1 98.38 138 ILE B C 1
ATOM 2615 O O . ILE B 1 138 ? -1.929 -12.383 -10.711 1 98.38 138 ILE B O 1
ATOM 2619 N N . VAL B 1 139 ? -1.161 -14.023 -9.398 1 98.62 139 VAL B N 1
ATOM 2620 C CA . VAL B 1 139 ? -2.127 -13.766 -8.336 1 98.62 139 VAL B CA 1
ATOM 2621 C C . VAL B 1 139 ? -1.391 -13.391 -7.055 1 98.62 139 VAL B C 1
ATOM 2623 O O . VAL B 1 139 ? -0.356 -13.977 -6.73 1 98.62 139 VAL B O 1
ATOM 2626 N N . GLN B 1 140 ? -1.909 -12.406 -6.348 1 97.31 140 GLN B N 1
ATOM 2627 C CA . GLN B 1 140 ? -1.32 -11.922 -5.105 1 97.31 140 GLN B CA 1
ATOM 2628 C C . GLN B 1 140 ? -2.389 -11.703 -4.039 1 97.31 140 GLN B C 1
ATOM 2630 O O . GLN B 1 140 ? -3.557 -11.469 -4.359 1 97.31 140 GLN B O 1
ATOM 2635 N N . SER B 1 141 ? -1.968 -11.805 -2.789 1 96.62 141 SER B N 1
ATOM 2636 C CA . SER B 1 141 ? -2.9 -11.562 -1.691 1 96.62 141 SER B CA 1
ATOM 2637 C C . SER B 1 141 ? -2.691 -10.188 -1.077 1 96.62 141 SER B C 1
ATOM 2639 O O . SER B 1 141 ? -1.797 -9.445 -1.489 1 96.62 141 SER B O 1
ATOM 2641 N N . ALA B 1 142 ? -3.555 -9.852 -0.125 1 97.12 142 ALA B N 1
ATOM 2642 C CA . ALA B 1 142 ? -3.422 -8.617 0.639 1 97.12 142 ALA B CA 1
ATOM 2643 C C . ALA B 1 142 ? -2.021 -8.484 1.232 1 97.12 142 ALA B C 1
ATOM 2645 O O . ALA B 1 142 ? -1.42 -9.477 1.646 1 97.12 142 ALA B O 1
ATOM 2646 N N . ASN B 1 143 ? -1.558 -7.219 1.27 1 96.19 143 ASN B N 1
ATOM 2647 C CA . ASN B 1 143 ? -0.25 -6.863 1.811 1 96.19 143 ASN B CA 1
ATOM 2648 C C . ASN B 1 143 ? 0.879 -7.535 1.031 1 96.19 143 ASN B C 1
ATOM 2650 O O . ASN B 1 143 ? 1.993 -7.676 1.54 1 96.19 143 ASN B O 1
ATOM 2654 N N . PHE B 1 144 ? 0.54 -8.055 -0.134 1 95.62 144 PHE B N 1
ATOM 2655 C CA . PHE B 1 144 ? 1.515 -8.695 -1.009 1 95.62 144 PHE B CA 1
ATOM 2656 C C . PHE B 1 144 ? 2.199 -9.859 -0.299 1 95.62 144 PHE B C 1
ATOM 2658 O O . PHE B 1 144 ? 3.404 -10.07 -0.454 1 95.62 144 PHE B O 1
ATOM 2665 N N . SER B 1 145 ? 1.423 -10.625 0.451 1 94.06 145 SER B N 1
ATOM 2666 C CA . SER B 1 145 ? 1.976 -11.633 1.348 1 94.06 145 SER B CA 1
ATOM 2667 C C . SER B 1 145 ? 2.154 -12.969 0.632 1 94.06 145 SER B C 1
ATOM 2669 O O . SER B 1 145 ? 3.02 -13.766 1.002 1 94.06 145 SER B O 1
ATOM 2671 N N . ASN B 1 146 ? 1.258 -13.25 -0.323 1 95.5 146 ASN B N 1
ATOM 2672 C CA . ASN B 1 146 ? 1.305 -14.523 -1.036 1 95.5 146 ASN B CA 1
ATOM 2673 C C . ASN B 1 146 ? 1.213 -14.32 -2.547 1 95.5 146 ASN B C 1
ATOM 2675 O O . ASN B 1 146 ? 0.244 -13.742 -3.043 1 95.5 146 ASN B O 1
ATOM 2679 N N . LEU B 1 147 ? 2.186 -14.859 -3.189 1 96.88 147 LEU B N 1
ATOM 2680 C CA . LEU B 1 147 ? 2.238 -14.82 -4.648 1 96.88 147 LEU B CA 1
ATOM 2681 C C . LEU B 1 147 ? 1.975 -16.203 -5.238 1 96.88 147 LEU B C 1
ATOM 2683 O O . LEU B 1 147 ? 2.494 -17.203 -4.738 1 96.88 147 LEU B O 1
ATOM 2687 N N . PHE B 1 148 ? 1.193 -16.219 -6.332 1 97.81 148 PHE B N 1
ATOM 2688 C CA . PHE B 1 148 ? 1.022 -17.406 -7.16 1 97.81 148 PHE B CA 1
ATOM 2689 C C . PHE B 1 148 ? 1.255 -17.094 -8.633 1 97.81 148 PHE B C 1
ATOM 2691 O O . PHE B 1 148 ? 0.596 -16.203 -9.188 1 97.81 148 PHE B O 1
ATOM 2698 N N . ILE B 1 149 ? 2.186 -17.75 -9.141 1 98.19 149 ILE B N 1
ATOM 2699 C CA . ILE B 1 149 ? 2.316 -17.75 -10.594 1 98.19 149 ILE B CA 1
ATOM 2700 C C . ILE B 1 149 ? 1.727 -19.047 -11.164 1 98.19 149 ILE B C 1
ATOM 2702 O O . ILE B 1 149 ? 2.273 -20.125 -10.961 1 98.19 149 ILE B O 1
ATOM 2706 N N . LEU B 1 150 ? 0.675 -18.859 -11.922 1 98.5 150 LEU B N 1
ATOM 2707 C CA . LEU B 1 150 ? -0.153 -20 -12.328 1 98.5 150 LEU B CA 1
ATOM 2708 C C . LEU B 1 150 ? -0.139 -20.172 -13.836 1 98.5 150 LEU B C 1
ATOM 2710 O O . LEU B 1 150 ? -0.063 -19.188 -14.578 1 98.5 150 LEU B O 1
ATOM 2714 N N . SER B 1 151 ? -0.262 -21.438 -14.195 1 98.5 151 SER B N 1
ATOM 2715 C CA . SER B 1 151 ? -0.26 -21.781 -15.617 1 98.5 151 SER B CA 1
ATOM 2716 C C . SER B 1 151 ? -1.278 -22.891 -15.906 1 98.5 151 SER B C 1
ATOM 2718 O O . SER B 1 151 ? -1.481 -23.781 -15.094 1 98.5 151 SER B O 1
ATOM 2720 N N . ARG B 1 152 ? -1.85 -22.812 -17.125 1 98.38 152 ARG B N 1
ATOM 2721 C CA . ARG B 1 152 ? -2.684 -23.906 -17.594 1 98.38 152 ARG B CA 1
ATOM 2722 C C . ARG B 1 152 ? -1.839 -25.141 -17.906 1 98.38 152 ARG B C 1
ATOM 2724 O O . ARG B 1 152 ? -2.305 -26.281 -17.75 1 98.38 152 ARG B O 1
ATOM 2731 N N . ALA B 1 153 ? -0.633 -24.906 -18.359 1 97.69 153 ALA B N 1
ATOM 2732 C CA . ALA B 1 153 ? 0.306 -26 -18.625 1 97.69 153 ALA B CA 1
ATOM 2733 C C . ALA B 1 153 ? 1.117 -26.328 -17.375 1 97.69 153 ALA B C 1
ATOM 2735 O O . ALA B 1 153 ? 1.661 -25.438 -16.719 1 97.69 153 ALA B O 1
ATOM 2736 N N . GLN B 1 154 ? 1.25 -27.547 -17.094 1 97.75 154 GLN B N 1
ATOM 2737 C CA . GLN B 1 154 ? 1.984 -27.984 -15.914 1 97.75 154 GLN B CA 1
ATOM 2738 C C . GLN B 1 154 ? 3.471 -27.656 -16.031 1 97.75 154 GLN B C 1
ATOM 2740 O O . GLN B 1 154 ? 4.148 -27.438 -15.023 1 97.75 154 GLN B O 1
ATOM 2745 N N . HIS B 1 155 ? 3.934 -27.672 -17.312 1 96.62 155 HIS B N 1
ATOM 2746 C CA . HIS B 1 155 ? 5.32 -27.312 -17.609 1 96.62 155 HIS B CA 1
ATOM 2747 C C . HIS B 1 155 ? 5.41 -26.219 -18.656 1 96.62 155 HIS B C 1
ATOM 2749 O O . HIS B 1 155 ? 4.656 -26.234 -19.641 1 96.62 155 HIS B O 1
ATOM 2755 N N . VAL B 1 156 ? 6.309 -25.234 -18.328 1 94.38 156 VAL B N 1
ATOM 2756 C CA . VAL B 1 156 ? 6.633 -24.203 -19.312 1 94.38 156 VAL B CA 1
ATOM 2757 C C . VAL B 1 156 ? 8.148 -24.156 -19.516 1 94.38 156 VAL B C 1
ATOM 2759 O O . VAL B 1 156 ? 8.906 -24.688 -18.703 1 94.38 156 VAL B O 1
ATOM 2762 N N . ASP B 1 157 ? 8.484 -23.469 -20.625 1 90.44 157 ASP B N 1
ATOM 2763 C CA . ASP B 1 157 ? 9.906 -23.25 -20.828 1 90.44 157 ASP B CA 1
ATOM 2764 C C . ASP B 1 157 ? 10.516 -22.422 -19.703 1 90.44 157 ASP B C 1
ATOM 2766 O O . ASP B 1 157 ? 9.906 -21.469 -19.219 1 90.44 157 ASP B O 1
ATOM 2770 N N . GLU B 1 158 ? 11.695 -22.844 -19.344 1 89 158 GLU B N 1
ATOM 2771 C CA . GLU B 1 158 ? 12.367 -22.172 -18.234 1 89 158 GLU B CA 1
ATOM 2772 C C . GLU B 1 158 ? 12.5 -20.688 -18.5 1 89 158 GLU B C 1
ATOM 2774 O O . GLU B 1 158 ? 12.383 -19.875 -17.578 1 89 158 GLU B O 1
ATOM 2779 N N . ASP B 1 159 ? 12.727 -20.312 -19.719 1 84.31 159 ASP B N 1
ATOM 2780 C CA . ASP B 1 159 ? 12.875 -18.891 -20.078 1 84.31 159 ASP B CA 1
ATOM 2781 C C . ASP B 1 159 ? 11.555 -18.141 -19.906 1 84.31 159 ASP B C 1
ATOM 2783 O O . ASP B 1 159 ? 11.555 -16.953 -19.594 1 84.31 159 ASP B O 1
ATOM 2787 N N . CYS B 1 160 ? 10.477 -18.828 -20.125 1 85.69 160 CYS B N 1
ATOM 2788 C CA . CYS B 1 160 ? 9.164 -18.234 -19.906 1 85.69 160 CYS B CA 1
ATOM 2789 C C . CYS B 1 160 ? 8.938 -17.922 -18.438 1 85.69 160 CYS B C 1
ATOM 2791 O O . CYS B 1 160 ? 8.438 -16.844 -18.094 1 85.69 160 CYS B O 1
ATOM 2793 N N . LEU B 1 161 ? 9.367 -18.781 -17.656 1 91.94 161 LEU B N 1
ATOM 2794 C CA . LEU B 1 161 ? 9.172 -18.594 -16.219 1 91.94 161 LEU B CA 1
ATOM 2795 C C . LEU B 1 161 ? 10.219 -17.656 -15.633 1 91.94 161 LEU B C 1
ATOM 2797 O O . LEU B 1 161 ? 9.883 -16.688 -14.945 1 91.94 161 LEU B O 1
ATOM 2801 N N . ASP B 1 162 ? 11.445 -17.875 -15.922 1 86.62 162 ASP B N 1
ATOM 2802 C CA . ASP B 1 162 ? 12.562 -17.125 -15.367 1 86.62 162 ASP B CA 1
ATOM 2803 C C . ASP B 1 162 ? 13.617 -16.844 -16.438 1 86.62 162 ASP B C 1
ATOM 2805 O O . ASP B 1 162 ? 14.445 -17.703 -16.734 1 86.62 162 ASP B O 1
ATOM 2809 N N . ALA B 1 163 ? 13.539 -15.602 -16.984 1 68.25 163 ALA B N 1
ATOM 2810 C CA . ALA B 1 163 ? 14.461 -15.273 -18.078 1 68.25 163 ALA B CA 1
ATOM 2811 C C . ALA B 1 163 ? 15.875 -15.047 -17.531 1 68.25 163 ALA B C 1
ATOM 2813 O O . ALA B 1 163 ? 16.844 -15.016 -18.297 1 68.25 163 ALA B O 1
ATOM 2814 N N . SER B 1 164 ? 16.125 -14.477 -16.375 1 60.16 164 SER B N 1
ATOM 2815 C CA . SER B 1 164 ? 17.469 -14.109 -15.93 1 60.16 164 SER B CA 1
ATOM 2816 C C . SER B 1 164 ? 18.469 -15.25 -16.172 1 60.16 164 SER B C 1
ATOM 2818 O O . SER B 1 164 ? 19.672 -15.055 -16.062 1 60.16 164 SER B O 1
ATOM 2820 N N . SER B 1 165 ? 18.109 -16.438 -16.188 1 50.5 165 SER B N 1
ATOM 2821 C CA . SER B 1 165 ? 19.156 -17.453 -16.281 1 50.5 165 SER B CA 1
ATOM 2822 C C . SER B 1 165 ? 20.047 -17.219 -17.5 1 50.5 165 SER B C 1
ATOM 2824 O O . SER B 1 165 ? 21.109 -17.828 -17.625 1 50.5 165 SER B O 1
ATOM 2826 N N . ARG B 1 166 ? 19.531 -16.891 -18.547 1 47.19 166 ARG B N 1
ATOM 2827 C CA . ARG B 1 166 ? 20.438 -16.844 -19.688 1 47.19 166 ARG B CA 1
ATOM 2828 C C . ARG B 1 166 ? 20.875 -15.414 -19.969 1 47.19 166 ARG B C 1
ATOM 2830 O O . ARG B 1 166 ? 20.234 -14.461 -19.516 1 47.19 166 ARG B O 1
ATOM 2837 N N . ASP B 1 167 ? 22.031 -15.195 -20.516 1 47.09 167 ASP B N 1
ATOM 2838 C CA . ASP B 1 167 ? 22.609 -14.062 -21.219 1 47.09 167 ASP B CA 1
ATOM 2839 C C . ASP B 1 167 ? 21.531 -13.305 -22.016 1 47.09 167 ASP B C 1
ATOM 2841 O O . ASP B 1 167 ? 21.297 -13.602 -23.188 1 47.09 167 ASP B O 1
ATOM 2845 N N . ARG B 1 168 ? 20.609 -12.648 -21.344 1 52.34 168 ARG B N 1
ATOM 2846 C CA . ARG B 1 168 ? 19.406 -12.203 -22.031 1 52.34 168 ARG B CA 1
ATOM 2847 C C . ARG B 1 168 ? 19.656 -10.898 -22.766 1 52.34 168 ARG B C 1
ATOM 2849 O O . ARG B 1 168 ? 20.469 -10.078 -22.344 1 52.34 168 ARG B O 1
ATOM 2856 N N . ASP B 1 169 ? 19.219 -10.891 -23.938 1 53.19 169 ASP B N 1
ATOM 2857 C CA . ASP B 1 169 ? 19.125 -9.672 -24.734 1 53.19 169 ASP B CA 1
ATOM 2858 C C . ASP B 1 169 ? 18.141 -8.68 -24.125 1 53.19 169 ASP B C 1
ATOM 2860 O O . ASP B 1 169 ? 17.109 -9.078 -23.594 1 53.19 169 ASP B O 1
ATOM 2864 N N . PRO B 1 170 ? 18.609 -7.543 -23.797 1 53.97 170 PRO B N 1
ATOM 2865 C CA . PRO B 1 170 ? 17.703 -6.52 -23.266 1 53.97 170 PRO B CA 1
ATOM 2866 C C . PRO B 1 170 ? 16.312 -6.578 -23.906 1 53.97 170 PRO B C 1
ATOM 2868 O O . PRO B 1 170 ? 15.32 -6.188 -23.281 1 53.97 170 PRO B O 1
ATOM 2871 N N . ASP B 1 171 ? 16.234 -7.082 -25.156 1 53.84 171 ASP B N 1
ATOM 2872 C CA . ASP B 1 171 ? 14.977 -7.121 -25.891 1 53.84 171 ASP B CA 1
ATOM 2873 C C . ASP B 1 171 ? 14.156 -8.359 -25.531 1 53.84 171 ASP B C 1
ATOM 2875 O O . ASP B 1 171 ? 13.023 -8.516 -25.984 1 53.84 171 ASP B O 1
ATOM 2879 N N . ASP B 1 172 ? 14.773 -9.148 -24.672 1 56.94 172 ASP B N 1
ATOM 2880 C CA . ASP B 1 172 ? 14.07 -10.391 -24.375 1 56.94 172 ASP B CA 1
ATOM 2881 C C . ASP B 1 172 ? 12.93 -10.148 -23.391 1 56.94 172 ASP B C 1
ATOM 2883 O O . ASP B 1 172 ? 13.031 -9.281 -22.516 1 56.94 172 ASP B O 1
ATOM 2887 N N . GLU B 1 173 ? 11.852 -10.812 -23.688 1 62.97 173 GLU B N 1
ATOM 2888 C CA . GLU B 1 173 ? 10.695 -10.695 -22.812 1 62.97 173 GLU B CA 1
ATOM 2889 C C . GLU B 1 173 ? 11.031 -11.18 -21.391 1 62.97 173 GLU B C 1
ATOM 2891 O O . GLU B 1 173 ? 11.695 -12.203 -21.234 1 62.97 173 GLU B O 1
ATOM 2896 N N . ALA B 1 174 ? 10.852 -10.398 -20.453 1 75 174 ALA B N 1
ATOM 2897 C CA . ALA B 1 174 ? 11.047 -10.766 -19.047 1 75 174 ALA B CA 1
ATOM 2898 C C . ALA B 1 174 ? 10.203 -11.984 -18.672 1 75 174 ALA B C 1
ATOM 2900 O O . ALA B 1 174 ? 9.133 -12.195 -19.25 1 75 174 ALA B O 1
ATOM 2901 N N . GLY B 1 175 ? 10.812 -12.938 -17.922 1 89.88 175 GLY B N 1
ATOM 2902 C CA . GLY B 1 175 ? 10.039 -14.07 -17.422 1 89.88 175 GLY B CA 1
ATOM 2903 C C . GLY B 1 175 ? 8.945 -13.656 -16.453 1 89.88 175 GLY B C 1
ATOM 2904 O O . GLY B 1 175 ? 8.891 -12.508 -16.031 1 89.88 175 GLY B O 1
ATOM 2905 N N . TRP B 1 176 ? 8.156 -14.594 -16.203 1 93.69 176 TRP B N 1
ATOM 2906 C CA . TRP B 1 176 ? 6.996 -14.328 -15.359 1 93.69 176 TRP B CA 1
ATOM 2907 C C . TRP B 1 176 ? 7.422 -14.039 -13.922 1 93.69 176 TRP B C 1
ATOM 2909 O O . TRP B 1 176 ? 6.738 -13.305 -13.195 1 93.69 176 TRP B O 1
ATOM 2919 N N . ILE B 1 177 ? 8.547 -14.562 -13.5 1 95.12 177 ILE B N 1
ATOM 2920 C CA . ILE B 1 177 ? 9.07 -14.227 -12.18 1 95.12 177 ILE B CA 1
ATOM 2921 C C . ILE B 1 177 ? 9.508 -12.766 -12.156 1 95.12 177 ILE B C 1
ATOM 2923 O O . ILE B 1 177 ? 9.234 -12.047 -11.195 1 95.12 177 ILE B O 1
ATOM 2927 N N . ASP B 1 178 ? 10.18 -12.32 -13.242 1 92.19 178 ASP B N 1
ATOM 2928 C CA . ASP B 1 178 ? 10.547 -10.914 -13.336 1 92.19 178 ASP B CA 1
ATOM 2929 C C . ASP B 1 178 ? 9.312 -10.016 -13.281 1 92.19 178 ASP B C 1
ATOM 2931 O O . ASP B 1 178 ? 9.328 -8.969 -12.633 1 92.19 178 ASP B O 1
ATOM 2935 N N . ARG B 1 179 ? 8.305 -10.445 -13.969 1 93.19 179 ARG B N 1
ATOM 2936 C CA . ARG B 1 179 ? 7.07 -9.672 -13.977 1 93.19 179 ARG B CA 1
ATOM 2937 C C . ARG B 1 179 ? 6.465 -9.594 -12.578 1 93.19 179 ARG B C 1
ATOM 2939 O O . ARG B 1 179 ? 5.988 -8.539 -12.156 1 93.19 179 ARG B O 1
ATOM 2946 N N . ALA B 1 180 ? 6.453 -10.695 -11.875 1 95.62 180 ALA B N 1
ATOM 2947 C CA . ALA B 1 180 ? 5.945 -10.711 -10.508 1 95.62 180 ALA B CA 1
ATOM 2948 C C . ALA B 1 180 ? 6.727 -9.742 -9.625 1 95.62 180 ALA B C 1
ATOM 2950 O O . ALA B 1 180 ? 6.152 -9.078 -8.758 1 95.62 180 ALA B O 1
ATOM 2951 N N . VAL B 1 181 ? 8.039 -9.719 -9.836 1 93.56 181 VAL B N 1
ATOM 2952 C CA . VAL B 1 181 ? 8.883 -8.797 -9.078 1 93.56 181 VAL B CA 1
ATOM 2953 C C . VAL B 1 181 ? 8.469 -7.355 -9.383 1 93.56 181 VAL B C 1
ATOM 2955 O O . VAL B 1 181 ? 8.297 -6.547 -8.461 1 93.56 181 VAL B O 1
ATOM 2958 N N . GLU B 1 182 ? 8.203 -7.023 -10.594 1 91.88 182 GLU B N 1
ATOM 2959 C CA . GLU B 1 182 ? 7.742 -5.691 -10.984 1 91.88 182 GLU B CA 1
ATOM 2960 C C . GLU B 1 182 ? 6.398 -5.363 -10.336 1 91.88 182 GLU B C 1
ATOM 2962 O O . GLU B 1 182 ? 6.105 -4.195 -10.055 1 91.88 182 GLU B O 1
ATOM 2967 N N . LEU B 1 183 ? 5.699 -6.363 -10.117 1 94.88 183 LEU B N 1
ATOM 2968 C CA . LEU B 1 183 ? 4.355 -6.16 -9.578 1 94.88 183 LEU B CA 1
ATOM 2969 C C . LEU B 1 183 ? 4.375 -6.145 -8.055 1 94.88 183 LEU B C 1
ATOM 2971 O O . LEU B 1 183 ? 3.33 -5.98 -7.418 1 94.88 183 LEU B O 1
ATOM 2975 N N . GLY B 1 184 ? 5.559 -6.398 -7.484 1 94 184 GLY B N 1
ATOM 2976 C CA . GLY B 1 184 ? 5.605 -6.012 -6.082 1 94 184 GLY B CA 1
ATOM 2977 C C . GLY B 1 184 ? 6.145 -7.105 -5.18 1 94 184 GLY B C 1
ATOM 2978 O O . GLY B 1 184 ? 6.219 -6.934 -3.963 1 94 184 GLY B O 1
ATOM 2979 N N . THR B 1 185 ? 6.484 -8.227 -5.742 1 94.5 185 THR B N 1
ATOM 2980 C CA . THR B 1 185 ? 7.012 -9.297 -4.902 1 94.5 185 THR B CA 1
ATOM 2981 C C . THR B 1 185 ? 8.531 -9.352 -4.98 1 94.5 185 THR B C 1
ATOM 2983 O O . THR B 1 185 ? 9.102 -9.547 -6.059 1 94.5 185 THR B O 1
ATOM 2986 N N . PRO B 1 186 ? 9.156 -9.234 -3.822 1 92.62 186 PRO B N 1
ATOM 2987 C CA . PRO B 1 186 ? 10.609 -9.367 -3.869 1 92.62 186 PRO B CA 1
ATOM 2988 C C . PRO B 1 186 ? 11.062 -10.727 -4.414 1 92.62 186 PRO B C 1
ATOM 2990 O O . PRO B 1 186 ? 10.492 -11.758 -4.055 1 92.62 186 PRO B O 1
ATOM 2993 N N . ARG B 1 187 ? 12.047 -10.703 -5.195 1 92.88 187 ARG B N 1
ATOM 2994 C CA . ARG B 1 187 ? 12.508 -11.906 -5.883 1 92.88 187 ARG B CA 1
ATOM 2995 C C . ARG B 1 187 ? 12.891 -12.992 -4.883 1 92.88 187 ARG B C 1
ATOM 2997 O O . ARG B 1 187 ? 12.625 -14.172 -5.113 1 92.88 187 ARG B O 1
ATOM 3004 N N . GLU B 1 188 ? 13.508 -12.562 -3.771 1 93.25 188 GLU B N 1
ATOM 3005 C CA . GLU B 1 188 ? 14.031 -13.523 -2.805 1 93.25 188 GLU B CA 1
ATOM 3006 C C . GLU B 1 188 ? 12.898 -14.305 -2.141 1 93.25 188 GLU B C 1
ATOM 3008 O O . GLU B 1 188 ? 13.148 -15.328 -1.498 1 93.25 188 GLU B O 1
ATOM 3013 N N . LYS B 1 189 ? 11.688 -13.891 -2.312 1 93.62 189 LYS B N 1
ATOM 3014 C CA . LYS B 1 189 ? 10.547 -14.562 -1.704 1 93.62 189 LYS B CA 1
ATOM 3015 C C . LYS B 1 189 ? 9.898 -15.539 -2.686 1 93.62 189 LYS B C 1
ATOM 3017 O O . LYS B 1 189 ? 8.953 -16.25 -2.33 1 93.62 189 LYS B O 1
ATOM 3022 N N . ILE B 1 190 ? 10.375 -15.555 -3.906 1 95.12 190 ILE B N 1
ATOM 3023 C CA . ILE B 1 190 ? 9.742 -16.359 -4.949 1 95.12 190 ILE B CA 1
ATOM 3024 C C . ILE B 1 190 ? 10.523 -17.656 -5.148 1 95.12 190 ILE B C 1
ATOM 3026 O O . ILE B 1 190 ? 11.734 -17.625 -5.367 1 95.12 190 ILE B O 1
ATOM 3030 N N . ALA B 1 191 ? 9.852 -18.719 -5.027 1 95.5 191 ALA B N 1
ATOM 3031 C CA . ALA B 1 191 ? 10.438 -20.031 -5.262 1 95.5 191 ALA B CA 1
ATOM 3032 C C . ALA B 1 191 ? 9.695 -20.781 -6.367 1 95.5 191 ALA B C 1
ATOM 3034 O O . ALA B 1 191 ? 8.461 -20.734 -6.441 1 95.5 191 ALA B O 1
ATOM 3035 N N . LYS B 1 192 ? 10.422 -21.5 -7.141 1 95.5 192 LYS B N 1
ATOM 3036 C CA . LYS B 1 192 ? 9.812 -22.359 -8.156 1 95.5 192 LYS B CA 1
ATOM 3037 C C . LYS B 1 192 ? 9.164 -23.578 -7.527 1 95.5 192 LYS B C 1
ATOM 3039 O O . LYS B 1 192 ? 9.648 -24.109 -6.523 1 95.5 192 LYS B O 1
ATOM 3044 N N . THR B 1 193 ? 8.125 -24.016 -8.117 1 95.94 193 THR B N 1
ATOM 3045 C CA . THR B 1 193 ? 7.418 -25.188 -7.652 1 95.94 193 THR B CA 1
ATOM 3046 C C . THR B 1 193 ? 7.828 -26.422 -8.461 1 95.94 193 THR B C 1
ATOM 3048 O O . THR B 1 193 ? 7.883 -26.375 -9.688 1 95.94 193 THR B O 1
ATOM 3051 N N . ASP B 1 194 ? 8.148 -27.5 -7.766 1 95.94 194 ASP B N 1
ATOM 3052 C CA . ASP B 1 194 ? 8.477 -28.75 -8.438 1 95.94 194 ASP B CA 1
ATOM 3053 C C . ASP B 1 194 ? 7.227 -29.391 -9.039 1 95.94 194 ASP B C 1
ATOM 3055 O O . ASP B 1 194 ? 6.332 -29.828 -8.312 1 95.94 194 ASP B O 1
ATOM 3059 N N . GLN B 1 195 ? 7.176 -29.484 -10.328 1 96.88 195 GLN B N 1
ATOM 3060 C CA . GLN B 1 195 ? 6.043 -30.062 -11.039 1 96.88 195 GLN B CA 1
ATOM 3061 C C . GLN B 1 195 ? 6.438 -31.375 -11.734 1 96.88 195 GLN B C 1
ATOM 3063 O O . GLN B 1 195 ? 5.77 -31.797 -12.68 1 96.88 195 GLN B O 1
ATOM 3068 N N . ASN B 1 196 ? 7.453 -31.938 -11.234 1 95.31 196 ASN B N 1
ATOM 3069 C CA . ASN B 1 196 ? 7.914 -33.188 -11.836 1 95.31 196 ASN B CA 1
ATOM 3070 C C . ASN B 1 196 ? 7.402 -34.406 -11.078 1 95.31 196 ASN B C 1
ATOM 3072 O O . ASN B 1 196 ? 7.145 -34.312 -9.875 1 95.31 196 ASN B O 1
ATOM 3076 N N . ASP B 1 197 ? 7.273 -35.594 -11.758 1 94.38 197 ASP B N 1
ATOM 3077 C CA . ASP B 1 197 ? 6.887 -36.875 -11.188 1 94.38 197 ASP B CA 1
ATOM 3078 C C . ASP B 1 197 ? 5.598 -36.719 -10.375 1 94.38 197 ASP B C 1
ATOM 3080 O O . ASP B 1 197 ? 5.52 -37.219 -9.242 1 94.38 197 ASP B O 1
ATOM 3084 N N . CYS B 1 198 ? 4.723 -36.031 -10.914 1 95.5 198 CYS B N 1
ATOM 3085 C CA . CYS B 1 198 ? 3.426 -35.844 -10.273 1 95.5 198 CYS B CA 1
ATOM 3086 C C . CYS B 1 198 ? 2.467 -36.969 -10.617 1 95.5 198 CYS B C 1
ATOM 3088 O O . CYS B 1 198 ? 2.424 -37.438 -11.758 1 95.5 198 CYS B O 1
ATOM 3090 N N . ASN B 1 199 ? 1.695 -37.5 -9.703 1 87.88 199 ASN B N 1
ATOM 3091 C CA . ASN B 1 199 ? 0.694 -38.531 -9.93 1 87.88 199 ASN B CA 1
ATOM 3092 C C . ASN B 1 199 ? -0.557 -37.969 -10.594 1 87.88 199 ASN B C 1
ATOM 3094 O O . ASN B 1 199 ? -1.163 -38.625 -11.445 1 87.88 199 ASN B O 1
ATOM 3098 N N . ASN B 1 200 ? -0.91 -36.75 -10.516 1 82.06 200 ASN B N 1
ATOM 3099 C CA . ASN B 1 200 ? -2.062 -36 -11.008 1 82.06 200 ASN B CA 1
ATOM 3100 C C . ASN B 1 200 ? -3.309 -36.875 -11.086 1 82.06 200 ASN B C 1
ATOM 3102 O O . ASN B 1 200 ? -3.875 -37.062 -12.164 1 82.06 200 ASN B O 1
ATOM 3106 N N . ASP B 1 201 ? -3.805 -37.531 -10.133 1 79 201 ASP B N 1
ATOM 3107 C CA . ASP B 1 201 ? -4.977 -38.375 -10.102 1 79 201 ASP B CA 1
ATOM 3108 C C . ASP B 1 201 ? -6.25 -37.594 -9.836 1 79 201 ASP B C 1
ATOM 3110 O O . ASP B 1 201 ? -6.738 -37.562 -8.703 1 79 201 ASP B O 1
ATOM 3114 N N . PHE B 1 202 ? -6.562 -36.688 -10.805 1 77.88 202 PHE B N 1
ATOM 3115 C CA . PHE B 1 202 ? -7.719 -35.844 -10.523 1 77.88 202 PHE B CA 1
ATOM 3116 C C . PHE B 1 202 ? -8.984 -36.438 -11.141 1 77.88 202 PHE B C 1
ATOM 3118 O O . PHE B 1 202 ? -8.906 -37.188 -12.117 1 77.88 202 PHE B O 1
#